Protein AF-A0A7R9EL85-F1 (afdb_monomer)

Structure (mmCIF, N/CA/C/O backbone):
data_AF-A0A7R9EL85-F1
#
_entry.id   AF-A0A7R9EL85-F1
#
loop_
_atom_site.group_PDB
_atom_site.id
_atom_site.type_symbol
_atom_site.label_atom_id
_atom_site.label_alt_id
_atom_site.label_comp_id
_atom_site.label_asym_id
_atom_site.label_entity_id
_atom_site.label_seq_id
_atom_site.pdbx_PDB_ins_code
_atom_site.Cartn_x
_atom_site.Cartn_y
_atom_site.Cartn_z
_atom_site.occupancy
_atom_site.B_iso_or_equiv
_atom_site.auth_seq_id
_atom_site.auth_comp_id
_atom_site.auth_asym_id
_atom_site.auth_atom_id
_atom_site.pdbx_PDB_model_num
ATOM 1 N N . MET A 1 1 ? -5.866 -46.716 24.730 1.00 28.81 1 MET A N 1
ATOM 2 C CA . MET A 1 1 ? -4.725 -46.965 23.823 1.00 28.81 1 MET A CA 1
ATOM 3 C C . MET A 1 1 ? -5.209 -46.704 22.403 1.00 28.81 1 MET A C 1
ATOM 5 O O . MET A 1 1 ? -5.754 -47.612 21.792 1.00 28.81 1 MET A O 1
ATOM 9 N N . SER A 1 2 ? -5.095 -45.459 21.926 1.00 23.30 2 SER A N 1
ATOM 10 C CA . SER A 1 2 ? -5.127 -45.161 20.483 1.00 23.30 2 SER A CA 1
ATOM 11 C C . SER A 1 2 ? -3.714 -45.385 19.926 1.00 23.30 2 SER A C 1
ATOM 13 O O . SER A 1 2 ? -2.782 -45.475 20.722 1.00 23.30 2 SER A O 1
ATOM 15 N N . ILE A 1 3 ? -3.563 -45.532 18.611 1.00 26.36 3 ILE A N 1
ATOM 16 C CA . ILE A 1 3 ? -2.379 -46.045 17.893 1.00 26.36 3 ILE A CA 1
ATOM 17 C C . ILE A 1 3 ? -1.195 -45.049 17.918 1.00 26.36 3 ILE A C 1
ATOM 19 O O . ILE A 1 3 ? -0.660 -44.651 16.893 1.00 26.36 3 ILE A O 1
ATOM 23 N N . SER A 1 4 ? -0.746 -44.666 19.108 1.00 27.30 4 SER A N 1
ATOM 24 C CA . SER A 1 4 ? 0.657 -44.399 19.382 1.00 27.30 4 SER A CA 1
ATOM 25 C C . SER A 1 4 ? 1.132 -45.521 20.302 1.00 27.30 4 SER A C 1
ATOM 27 O O . SER A 1 4 ? 0.435 -45.936 21.232 1.00 27.30 4 SER A O 1
ATOM 29 N N . LEU A 1 5 ? 2.291 -46.097 19.996 1.00 25.80 5 LEU A N 1
ATOM 30 C CA . LEU A 1 5 ? 2.971 -47.050 20.866 1.00 25.80 5 LEU A CA 1
ATOM 31 C C . LEU A 1 5 ? 3.282 -46.339 22.189 1.00 25.80 5 LEU A C 1
ATOM 33 O O . LEU A 1 5 ? 4.313 -45.692 22.337 1.00 25.80 5 LEU A O 1
ATOM 37 N N . GLY A 1 6 ? 2.348 -46.426 23.133 1.00 26.11 6 GLY A N 1
ATOM 38 C CA . GLY A 1 6 ? 2.464 -45.825 24.447 1.00 26.11 6 GLY A CA 1
ATOM 39 C C . GLY A 1 6 ? 3.583 -46.491 25.234 1.00 26.11 6 GLY A C 1
ATOM 40 O O . GLY A 1 6 ? 3.366 -47.500 25.904 1.00 26.11 6 GLY A O 1
ATOM 41 N N . SER A 1 7 ? 4.770 -45.887 25.228 1.00 25.80 7 SER A N 1
ATOM 42 C CA . SER A 1 7 ? 5.573 -45.891 26.441 1.00 25.80 7 SER A CA 1
ATOM 43 C C . SER A 1 7 ? 4.796 -45.074 27.465 1.00 25.80 7 SER A C 1
ATOM 45 O O . SER A 1 7 ? 4.614 -43.871 27.285 1.00 25.80 7 SER A O 1
ATOM 47 N N . ALA A 1 8 ? 4.300 -45.729 28.511 1.00 35.06 8 ALA A N 1
ATOM 48 C CA . ALA A 1 8 ? 3.755 -45.058 29.679 1.00 35.06 8 ALA A CA 1
ATOM 49 C C . ALA A 1 8 ? 4.868 -44.215 30.324 1.00 35.06 8 ALA A C 1
ATOM 51 O O . ALA A 1 8 ? 5.602 -44.697 31.186 1.00 35.06 8 ALA A O 1
ATOM 52 N N . SER A 1 9 ? 5.041 -42.972 29.876 1.00 33.84 9 SER A N 1
ATOM 53 C CA . SER A 1 9 ? 5.810 -41.986 30.617 1.00 33.84 9 SER A CA 1
ATOM 54 C C . SER A 1 9 ? 4.881 -41.434 31.691 1.00 33.84 9 SER A C 1
ATOM 56 O O . SER A 1 9 ? 3.897 -40.747 31.427 1.00 33.84 9 SER A O 1
ATOM 58 N N . ALA A 1 10 ? 5.154 -41.799 32.941 1.00 39.03 10 ALA A N 1
ATOM 59 C CA . ALA A 1 10 ? 4.613 -41.063 34.0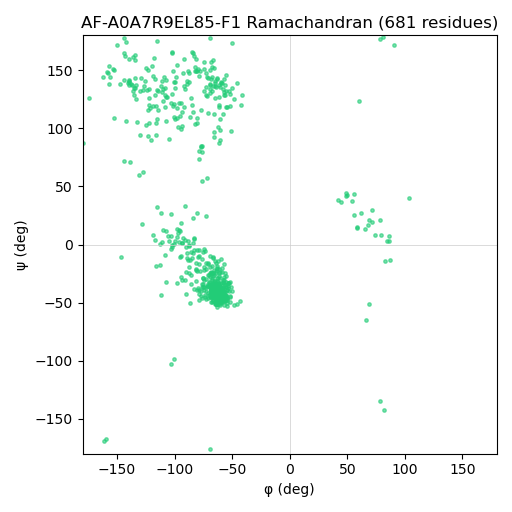67 1.00 39.03 10 ALA A CA 1
ATOM 60 C C . ALA A 1 10 ? 5.097 -39.613 33.915 1.00 39.03 10 ALA A C 1
ATOM 62 O O . ALA A 1 10 ? 6.301 -39.365 33.974 1.00 39.03 10 ALA A O 1
ATOM 63 N N . ALA A 1 11 ? 4.184 -38.679 33.643 1.00 41.84 11 ALA A N 1
ATOM 64 C CA . ALA A 1 11 ? 4.516 -37.268 33.515 1.00 41.84 11 ALA A CA 1
ATOM 65 C C . ALA A 1 11 ? 5.064 -36.764 34.861 1.00 41.84 11 ALA A C 1
ATOM 67 O O . ALA A 1 11 ? 4.319 -36.530 35.808 1.00 41.84 11 ALA A O 1
ATOM 68 N N . THR A 1 12 ? 6.388 -36.650 34.968 1.00 47.94 12 THR A N 1
ATOM 69 C CA . THR A 1 12 ? 7.095 -36.091 36.133 1.00 47.94 12 THR A CA 1
ATOM 70 C C . THR A 1 12 ? 7.164 -34.560 36.102 1.00 47.94 12 THR A C 1
ATOM 72 O O . THR A 1 12 ? 7.815 -33.957 36.951 1.00 47.94 12 THR A O 1
ATOM 75 N N . SER A 1 13 ? 6.518 -33.923 35.125 1.00 57.84 13 SER A N 1
ATOM 76 C CA . SER A 1 13 ? 6.460 -32.473 34.933 1.00 57.84 13 SER A CA 1
ATOM 77 C C . SER A 1 13 ? 5.024 -31.970 35.060 1.00 57.84 13 SER A C 1
ATOM 79 O O . SER A 1 13 ? 4.095 -32.628 34.598 1.00 57.84 13 SER A O 1
ATOM 81 N N . ASP A 1 14 ? 4.859 -30.795 35.668 1.00 76.75 14 ASP A N 1
ATOM 82 C CA . ASP A 1 14 ? 3.580 -30.091 35.785 1.00 76.75 14 ASP A CA 1
ATOM 83 C C . ASP A 1 14 ? 2.893 -29.954 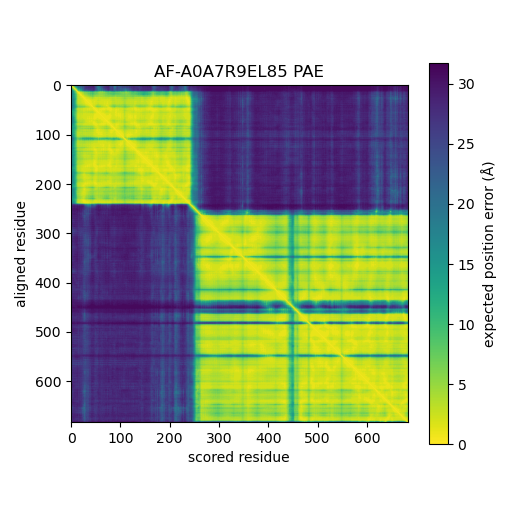34.405 1.00 76.75 14 ASP A C 1
ATOM 85 O O . ASP A 1 14 ? 3.475 -29.330 33.509 1.00 76.75 14 ASP A O 1
ATOM 89 N N . PRO A 1 15 ? 1.679 -30.514 34.210 1.00 75.44 15 PRO A N 1
ATOM 90 C CA . PRO A 1 15 ? 0.945 -30.427 32.949 1.00 75.44 15 PRO A CA 1
ATOM 91 C C . PRO A 1 15 ? 0.759 -28.998 32.432 1.00 75.44 15 PRO A C 1
ATOM 93 O O . PRO A 1 15 ? 0.812 -28.791 31.224 1.00 75.44 15 PRO A O 1
ATOM 96 N N . LEU A 1 16 ? 0.617 -27.997 33.309 1.00 73.62 16 LEU A N 1
ATOM 97 C CA . LEU A 1 16 ? 0.482 -26.597 32.885 1.00 73.62 16 LEU A CA 1
ATOM 98 C C . LEU A 1 16 ? 1.788 -26.035 32.310 1.00 73.62 16 LEU A C 1
ATOM 100 O O . LEU A 1 16 ? 1.768 -25.232 31.382 1.00 73.62 16 LEU A O 1
ATOM 104 N N . THR A 1 17 ? 2.931 -26.499 32.815 1.00 71.12 17 THR A N 1
ATOM 105 C CA . THR A 1 17 ? 4.245 -26.142 32.267 1.00 71.12 17 THR A CA 1
ATOM 106 C C . THR A 1 17 ? 4.481 -26.806 30.904 1.00 71.12 17 THR A C 1
ATOM 108 O O . THR A 1 17 ? 5.098 -26.201 30.028 1.00 71.12 17 THR A O 1
ATOM 111 N N . LEU A 1 18 ? 3.962 -28.024 30.699 1.00 76.12 18 LEU A N 1
ATOM 112 C CA . LEU A 1 18 ? 4.020 -28.719 29.407 1.00 76.12 18 LEU A CA 1
ATOM 113 C C . LEU A 1 18 ? 3.187 -28.012 28.329 1.00 76.12 18 LEU A C 1
ATOM 115 O O . LEU A 1 18 ? 3.636 -27.935 27.191 1.00 76.12 18 LEU A O 1
ATOM 119 N N . VAL A 1 19 ? 2.023 -27.446 28.671 1.00 76.56 19 VAL A N 1
ATOM 120 C CA . VAL A 1 19 ? 1.164 -26.732 27.703 1.00 76.56 19 VAL A CA 1
ATOM 121 C C . VAL A 1 19 ? 1.915 -25.589 27.011 1.00 76.56 19 VAL A C 1
ATOM 123 O O . VAL A 1 19 ? 1.862 -25.490 25.789 1.00 76.56 19 VAL A O 1
ATOM 126 N N . ASN A 1 20 ? 2.702 -24.801 27.751 1.00 71.69 20 ASN A N 1
ATOM 127 C CA . ASN A 1 20 ? 3.506 -23.716 27.168 1.00 71.69 20 ASN A CA 1
ATOM 128 C C . ASN A 1 20 ? 4.573 -24.224 26.180 1.00 71.69 20 ASN A C 1
ATOM 130 O O . ASN A 1 20 ? 4.956 -23.519 25.255 1.00 71.69 20 ASN A O 1
ATOM 134 N N . GLN A 1 21 ? 5.075 -25.448 26.367 1.00 75.25 21 GLN A N 1
ATOM 135 C CA . GLN A 1 21 ? 6.037 -26.057 25.440 1.00 75.25 21 GLN A CA 1
ATOM 136 C C . GLN A 1 21 ? 5.355 -26.596 24.176 1.00 75.25 21 GLN A C 1
ATOM 138 O O . GLN A 1 21 ? 6.006 -26.734 23.141 1.00 75.25 21 GLN A O 1
ATOM 143 N N . LEU A 1 22 ? 4.055 -26.891 24.257 1.00 82.25 22 LEU A N 1
ATOM 144 C CA . LEU A 1 22 ? 3.255 -27.427 23.158 1.00 82.25 22 LEU A CA 1
ATOM 145 C C . LEU A 1 22 ? 2.639 -26.340 22.267 1.00 82.25 22 LEU A C 1
ATOM 147 O O . LEU A 1 22 ? 2.210 -26.655 21.162 1.00 82.25 22 LEU A O 1
ATOM 151 N N . GLU A 1 23 ? 2.647 -25.073 22.694 1.00 81.88 23 GLU A N 1
ATOM 152 C CA . GLU A 1 23 ? 2.139 -23.931 21.915 1.00 81.88 23 GLU A CA 1
ATOM 153 C C . GLU A 1 23 ? 2.779 -23.854 20.518 1.00 81.88 23 GLU A C 1
ATOM 155 O O . GLU A 1 23 ? 2.106 -23.595 19.524 1.00 81.88 23 GLU A O 1
ATOM 160 N N . TYR A 1 24 ? 4.064 -24.209 20.416 1.00 82.25 24 TYR A N 1
ATOM 161 C CA . TYR A 1 24 ? 4.802 -24.267 19.152 1.00 82.25 24 TYR A CA 1
ATOM 162 C C . TYR A 1 24 ? 4.228 -25.256 18.117 1.00 82.25 24 TYR A C 1
ATOM 164 O O . TYR A 1 24 ? 4.479 -25.113 16.919 1.00 82.25 24 TYR A O 1
ATOM 172 N N . PHE A 1 25 ? 3.479 -26.267 18.562 1.00 89.62 25 PHE A N 1
ATOM 173 C CA . PHE A 1 25 ? 2.880 -27.285 17.697 1.00 89.62 25 PHE A CA 1
ATOM 174 C C . PHE A 1 25 ? 1.442 -26.949 17.277 1.00 89.62 25 PHE A C 1
ATOM 176 O O . PHE A 1 25 ? 0.821 -27.721 16.543 1.00 89.62 25 PHE A O 1
ATOM 183 N N . ILE A 1 26 ? 0.900 -25.802 17.695 1.00 93.69 26 ILE A N 1
ATOM 184 C CA . ILE A 1 26 ? -0.422 -25.339 17.268 1.00 93.69 26 ILE A CA 1
ATOM 185 C C . ILE A 1 26 ? -0.290 -24.609 15.923 1.00 93.69 26 ILE A C 1
ATOM 187 O O . ILE A 1 26 ? 0.331 -23.553 15.830 1.00 93.69 26 ILE A O 1
ATOM 191 N N . LEU A 1 27 ? -0.878 -25.171 14.862 1.00 93.44 27 LEU A N 1
ATOM 192 C CA . LEU A 1 27 ? -0.811 -24.607 13.506 1.00 93.44 27 LEU A CA 1
ATOM 193 C C . LEU A 1 27 ? -1.904 -23.556 13.243 1.00 93.44 27 LEU A C 1
ATOM 195 O O . LEU A 1 27 ? -1.729 -22.646 12.439 1.00 93.44 27 LEU A O 1
ATOM 199 N N . ALA A 1 28 ? -3.036 -23.630 13.931 1.00 93.44 28 ALA A N 1
ATOM 200 C CA . ALA A 1 28 ? -4.054 -22.584 13.898 1.00 93.44 28 ALA A CA 1
ATOM 201 C C . ALA A 1 28 ? -4.528 -22.329 15.321 1.00 93.44 28 ALA A C 1
ATOM 203 O O . ALA A 1 28 ? -4.870 -23.288 16.009 1.00 93.44 28 ALA A O 1
ATOM 204 N N . ASP A 1 29 ? -4.526 -21.066 15.748 1.00 94.81 29 ASP A N 1
ATOM 205 C CA . ASP A 1 29 ? -4.957 -20.677 17.088 1.00 94.81 29 ASP A CA 1
ATOM 206 C C . ASP A 1 29 ? -5.975 -19.530 17.064 1.00 94.81 29 ASP A C 1
ATOM 208 O O . ASP A 1 29 ? -5.633 -18.347 17.040 1.00 94.81 29 ASP A O 1
ATOM 212 N N . ASP A 1 30 ? -7.252 -19.905 17.090 1.00 94.69 30 ASP A N 1
ATOM 213 C CA . ASP A 1 30 ? -8.392 -19.002 17.215 1.00 94.69 30 ASP A CA 1
ATOM 214 C C . ASP A 1 30 ? -8.878 -18.835 18.671 1.00 94.69 30 ASP A C 1
ATOM 216 O O . ASP A 1 30 ? -9.994 -18.355 18.904 1.00 94.69 30 ASP A O 1
ATOM 220 N N . SER A 1 31 ? -8.060 -19.175 19.679 1.00 91.19 31 SER A N 1
ATOM 221 C CA . SER A 1 31 ? -8.436 -19.083 21.102 1.00 91.19 31 SER A CA 1
ATOM 222 C C . SER A 1 31 ? -8.950 -17.700 21.509 1.00 91.19 31 SER A C 1
ATOM 224 O O . SER A 1 31 ? -9.863 -17.595 22.328 1.00 91.19 31 SER A O 1
ATOM 226 N N . LEU A 1 32 ? -8.432 -16.621 20.910 1.00 89.19 32 LEU A N 1
ATOM 227 C CA . LEU A 1 32 ? -8.914 -15.258 21.172 1.00 89.19 32 LEU A CA 1
ATOM 228 C C . LEU A 1 32 ? -10.329 -15.003 20.633 1.00 89.19 32 LEU A C 1
ATOM 230 O O . LEU A 1 32 ? -11.096 -14.276 21.267 1.00 89.19 32 LEU A O 1
ATOM 234 N N . LYS A 1 33 ? -10.707 -15.611 19.500 1.00 90.38 33 LYS A N 1
ATOM 235 C CA . LYS A 1 33 ? -12.072 -15.510 18.955 1.00 90.38 33 LYS A CA 1
ATOM 236 C C . LYS A 1 33 ? -13.057 -16.266 19.844 1.00 90.38 33 LYS A C 1
ATOM 238 O O . LYS A 1 33 ? -14.108 -15.728 20.192 1.00 90.38 33 LYS A O 1
ATOM 243 N N . ILE A 1 34 ? -12.661 -17.461 20.293 1.00 95.00 34 ILE A N 1
ATOM 244 C CA . ILE A 1 34 ? -13.405 -18.252 21.284 1.00 95.00 34 ILE A CA 1
ATOM 245 C C . ILE A 1 34 ? -13.583 -17.433 22.568 1.00 95.00 34 ILE A C 1
ATOM 247 O O . ILE A 1 34 ? -14.698 -17.289 23.064 1.00 95.00 34 ILE A O 1
ATOM 251 N N . TRP A 1 35 ? -12.507 -16.832 23.080 1.00 93.38 35 TRP A N 1
ATOM 252 C CA . TRP A 1 35 ? -12.553 -15.994 24.277 1.00 93.38 35 TRP A CA 1
ATOM 253 C C . TRP A 1 35 ? -13.478 -14.784 24.120 1.00 93.38 35 TRP A C 1
ATOM 255 O O . TRP A 1 35 ? -14.292 -14.523 25.005 1.00 93.38 35 TRP A O 1
ATOM 265 N N . SER A 1 36 ? -13.408 -14.076 22.988 1.00 87.56 36 SER A N 1
ATOM 266 C CA . SER A 1 36 ? -14.317 -12.965 22.685 1.00 87.56 36 SER A CA 1
ATOM 267 C C . SER A 1 36 ? -15.774 -13.419 22.743 1.00 87.56 36 SER A C 1
ATOM 269 O O . SER A 1 36 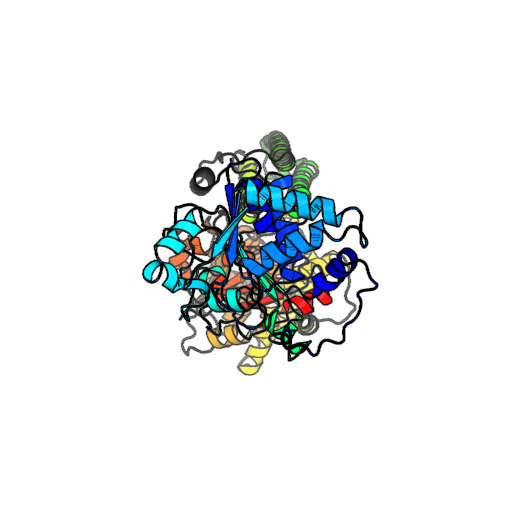? -16.593 -12.791 23.413 1.00 87.56 36 SER A O 1
ATOM 271 N N . LYS A 1 37 ? -16.089 -14.566 22.129 1.00 92.56 37 LYS A N 1
ATOM 272 C CA . LYS A 1 37 ? -17.442 -15.122 22.166 1.00 92.56 37 LYS A CA 1
ATOM 273 C C . LYS A 1 37 ? -17.882 -15.495 23.581 1.00 92.56 37 LYS A C 1
ATOM 275 O O . LYS A 1 37 ? -19.034 -15.258 23.946 1.00 92.56 37 LYS A O 1
ATOM 280 N N . LEU A 1 38 ? -16.983 -16.064 24.385 1.00 93.88 38 LEU A N 1
ATOM 281 C CA . LEU A 1 38 ? -17.250 -16.386 25.787 1.00 93.88 38 LEU A CA 1
ATOM 282 C C . LEU A 1 38 ? -17.549 -15.120 26.603 1.00 93.88 38 LEU A C 1
ATOM 284 O O . LEU A 1 38 ? -18.503 -15.108 27.381 1.00 93.88 38 LEU A O 1
ATOM 288 N N . LEU A 1 39 ? -16.795 -14.034 26.398 1.00 91.25 39 LEU A N 1
ATOM 289 C CA . LEU A 1 39 ? -17.071 -12.743 27.034 1.00 91.25 39 LEU A CA 1
ATOM 290 C C . LEU A 1 39 ? -18.463 -12.214 26.673 1.00 91.25 39 LEU A C 1
ATOM 292 O O . LEU A 1 39 ? -19.181 -11.758 27.566 1.00 91.25 39 LEU A O 1
ATOM 296 N N . ASP A 1 40 ? -18.875 -12.347 25.411 1.00 89.38 40 ASP A N 1
ATOM 297 C CA . ASP A 1 40 ? -20.194 -11.904 24.951 1.00 89.38 40 ASP A CA 1
ATOM 298 C C . ASP A 1 40 ? -21.346 -12.645 25.632 1.00 89.38 40 ASP A C 1
ATOM 300 O O . ASP A 1 40 ? -22.439 -12.091 25.769 1.00 89.38 40 ASP A O 1
ATOM 304 N N . ILE A 1 41 ? -21.139 -13.895 26.048 1.00 92.19 41 ILE A N 1
ATOM 305 C CA . ILE A 1 41 ? -22.175 -14.725 26.680 1.00 92.19 41 ILE A CA 1
ATOM 306 C C . ILE A 1 41 ? -22.035 -14.824 28.198 1.00 92.19 41 ILE A C 1
ATOM 308 O O . ILE A 1 41 ? -22.876 -15.438 28.854 1.00 92.19 41 ILE A O 1
ATOM 312 N N . ARG A 1 42 ? -21.016 -14.187 28.778 1.00 93.81 42 ARG A N 1
ATOM 313 C CA . ARG A 1 42 ? -20.770 -14.233 30.216 1.00 93.81 42 ARG A CA 1
ATOM 314 C C . ARG A 1 42 ? -21.947 -13.652 31.003 1.00 93.81 42 ARG A C 1
ATOM 316 O O . ARG A 1 42 ? -22.467 -12.583 30.693 1.00 93.81 42 ARG A O 1
ATOM 323 N N . ASN A 1 43 ? -22.335 -14.354 32.062 1.00 88.94 43 ASN A N 1
ATOM 324 C CA . ASN A 1 43 ? -23.481 -14.094 32.931 1.00 88.94 43 ASN A CA 1
ATOM 325 C C . ASN A 1 43 ? -24.837 -14.077 32.203 1.00 88.94 43 ASN A C 1
ATOM 327 O O . ASN A 1 43 ? -25.830 -13.620 32.771 1.00 88.94 43 ASN A O 1
ATOM 331 N N . LYS A 1 44 ? -24.900 -14.567 30.958 1.00 91.00 44 LYS A N 1
ATOM 332 C CA . LYS A 1 44 ? -26.158 -14.805 30.247 1.00 91.00 44 LYS A CA 1
ATOM 333 C C . LYS A 1 44 ? -26.611 -16.243 30.491 1.00 91.00 44 LYS A C 1
ATOM 335 O O . LYS A 1 44 ? -25.823 -17.111 30.852 1.00 91.00 44 LYS A O 1
ATOM 340 N N . ASN A 1 45 ? -27.901 -16.500 30.287 1.00 92.81 45 ASN A N 1
ATOM 341 C CA . ASN A 1 45 ? -28.427 -17.861 30.301 1.00 92.81 45 ASN A CA 1
ATOM 342 C C . ASN A 1 45 ? -28.045 -18.567 28.987 1.00 92.81 45 ASN A C 1
ATOM 344 O O . ASN A 1 45 ? -28.840 -18.601 28.049 1.00 92.81 45 ASN A O 1
ATOM 348 N N . SER A 1 46 ? -26.802 -19.039 28.898 1.00 94.94 46 SER A N 1
ATOM 349 C CA . SER A 1 46 ? -26.206 -19.657 27.712 1.00 94.94 46 SER A CA 1
ATOM 350 C C . SER A 1 46 ? -25.958 -21.152 27.916 1.00 94.94 46 SER A C 1
ATOM 352 O O . SER A 1 46 ? -25.520 -21.598 28.977 1.00 94.94 46 SER A O 1
ATOM 354 N N . THR A 1 47 ? -26.209 -21.930 26.862 1.00 98.06 47 THR A N 1
ATOM 355 C CA . THR A 1 47 ? -25.799 -23.337 26.792 1.00 98.06 47 THR A CA 1
ATOM 356 C C . THR A 1 47 ? -24.515 -23.457 25.967 1.00 98.06 47 THR A C 1
ATOM 358 O O . THR A 1 47 ? -24.437 -22.851 24.899 1.00 98.06 47 THR A O 1
ATOM 361 N N . ILE A 1 48 ? -23.526 -24.219 26.437 1.00 98.50 48 ILE A N 1
ATOM 362 C CA . ILE A 1 48 ? -22.341 -24.601 25.651 1.00 98.50 48 ILE A CA 1
ATOM 363 C C . ILE A 1 48 ? -22.358 -26.112 25.435 1.00 98.50 48 ILE A C 1
ATOM 365 O O . ILE A 1 48 ? -22.534 -26.881 26.382 1.00 98.50 48 ILE A O 1
ATOM 369 N N . ASP A 1 49 ? -22.149 -26.529 24.194 1.00 98.75 49 ASP A N 1
ATOM 370 C CA . ASP A 1 49 ? -22.137 -27.939 23.821 1.00 98.75 49 ASP A CA 1
ATOM 371 C C . ASP A 1 49 ? -20.704 -28.446 23.683 1.00 98.75 49 ASP A C 1
ATOM 373 O O . ASP A 1 49 ? -19.849 -27.760 23.132 1.00 98.75 49 ASP A O 1
ATOM 377 N N . PHE A 1 50 ? -20.455 -29.665 24.145 1.00 98.75 50 PHE A N 1
ATOM 378 C CA . PHE A 1 50 ? -19.224 -30.414 23.922 1.00 98.75 50 PHE A CA 1
ATOM 379 C C . PHE A 1 50 ? -19.565 -31.652 23.105 1.00 98.75 50 PHE A C 1
ATOM 381 O O . PHE A 1 50 ? -20.331 -32.493 23.564 1.00 98.75 50 PHE A O 1
ATOM 388 N N . VAL A 1 51 ? -18.994 -31.790 21.914 1.00 98.62 51 VAL A N 1
ATOM 389 C CA . VAL A 1 51 ? -19.033 -33.034 21.143 1.00 98.62 51 VAL A CA 1
ATOM 390 C C . VAL A 1 51 ? -17.763 -33.808 21.457 1.00 98.62 51 VAL A C 1
ATOM 392 O O . VAL A 1 51 ? -16.682 -33.484 20.961 1.00 98.62 51 VAL A O 1
ATOM 395 N N . CYS A 1 52 ? -17.898 -34.790 22.349 1.00 97.88 52 CYS A N 1
ATOM 396 C CA . CYS A 1 52 ? -16.777 -35.496 22.958 1.00 97.88 52 CYS A CA 1
ATOM 397 C C . CYS A 1 52 ? -16.084 -36.452 21.973 1.00 97.88 52 CYS A C 1
ATOM 399 O O . CYS A 1 52 ? -16.734 -37.058 21.110 1.00 97.88 52 CYS A O 1
ATOM 401 N N . ASP A 1 53 ? -14.768 -36.602 22.154 1.00 96.69 53 ASP A N 1
ATOM 402 C CA . ASP A 1 53 ? -13.938 -37.621 21.501 1.00 96.69 53 ASP A CA 1
ATOM 403 C C . ASP A 1 53 ? -13.689 -38.763 22.488 1.00 96.69 53 ASP A C 1
ATOM 405 O O . ASP A 1 53 ? -14.593 -39.566 22.693 1.00 96.69 53 ASP A O 1
ATOM 409 N N . ASN A 1 54 ? -12.540 -38.801 23.174 1.00 96.88 54 ASN A N 1
ATOM 410 C CA . ASN A 1 54 ? -12.122 -39.943 23.989 1.00 96.88 54 ASN A CA 1
ATOM 411 C C . ASN A 1 54 ? -12.520 -39.862 25.473 1.00 96.88 54 ASN A C 1
ATOM 413 O O . ASN A 1 54 ? -12.494 -38.802 26.095 1.00 96.88 54 ASN A O 1
ATOM 417 N N . ALA A 1 55 ? -12.778 -41.024 26.075 1.00 94.50 55 ALA A N 1
ATOM 418 C CA . ALA A 1 55 ? -12.850 -41.246 27.515 1.00 94.50 55 ALA A CA 1
ATOM 419 C C . ALA A 1 55 ? -11.468 -41.120 28.204 1.00 94.50 55 ALA A C 1
ATOM 421 O O . ALA A 1 55 ? -10.424 -40.936 27.572 1.00 94.50 55 ALA A O 1
ATOM 422 N N . GLY A 1 56 ? -11.435 -41.260 29.532 1.00 94.75 56 GLY A N 1
ATOM 423 C CA . GLY A 1 56 ? -10.194 -41.222 30.313 1.00 94.75 56 GLY A CA 1
ATOM 424 C C . GLY A 1 56 ? -9.680 -39.799 30.548 1.00 94.75 56 GLY A C 1
ATOM 425 O O . GLY A 1 56 ? -10.447 -38.925 30.943 1.00 94.75 56 GLY A O 1
ATOM 426 N N . TYR A 1 57 ? -8.375 -39.565 30.361 1.00 92.69 57 TYR A N 1
ATOM 427 C CA . TYR A 1 57 ? -7.759 -38.273 30.701 1.00 92.69 57 TYR A CA 1
ATOM 428 C C . TYR A 1 57 ? -8.252 -37.121 29.813 1.00 92.69 57 TYR A C 1
ATOM 430 O O . TYR A 1 57 ? -8.409 -36.008 30.304 1.00 92.69 57 TYR A O 1
ATOM 438 N N . GLU A 1 58 ? -8.556 -37.382 28.538 1.00 93.94 58 GLU A N 1
ATOM 439 C CA . GLU A 1 58 ? -9.124 -36.361 27.651 1.00 93.94 58 GLU A CA 1
ATOM 440 C C . GLU A 1 58 ? -10.507 -35.916 28.144 1.00 93.94 58 GLU A C 1
ATOM 442 O O . GLU A 1 58 ? -10.715 -34.728 28.398 1.00 93.94 58 GLU A O 1
ATOM 447 N N . LEU A 1 59 ? -11.404 -36.872 28.409 1.00 96.69 59 LEU A N 1
ATOM 448 C CA . LEU A 1 59 ? -12.695 -36.583 29.027 1.00 96.69 59 LEU A CA 1
ATOM 449 C C . LEU A 1 59 ? -12.533 -35.833 30.353 1.00 96.69 59 LEU A C 1
ATOM 451 O O . LEU A 1 59 ? -13.227 -34.850 30.582 1.00 96.69 59 LEU A O 1
ATOM 455 N N . PHE A 1 60 ? -11.592 -36.236 31.211 1.00 96.31 60 PHE A N 1
ATOM 456 C CA . PHE A 1 60 ? -11.306 -35.510 32.450 1.00 96.31 60 PHE A CA 1
ATOM 457 C C . PHE A 1 60 ? -10.965 -34.030 32.194 1.00 96.31 60 PHE A C 1
ATOM 459 O O . PHE A 1 60 ? -11.502 -33.159 32.882 1.00 96.31 60 PHE A O 1
ATOM 466 N N . THR A 1 61 ? -10.126 -33.726 31.197 1.00 95.44 61 THR A N 1
ATOM 467 C CA . THR A 1 61 ? -9.802 -32.333 30.836 1.00 95.44 61 THR A CA 1
ATOM 468 C C . THR A 1 61 ? -11.001 -31.566 30.275 1.00 95.44 61 THR A C 1
ATOM 470 O O . THR A 1 61 ? -11.159 -30.386 30.590 1.00 95.44 61 THR A O 1
ATOM 473 N N . ASP A 1 62 ? -11.895 -32.233 29.540 1.00 97.56 62 ASP A N 1
ATOM 474 C CA . ASP A 1 62 ? -13.142 -31.633 29.050 1.00 97.56 62 ASP A CA 1
ATOM 475 C C . ASP A 1 62 ? -14.098 -31.291 30.194 1.00 97.56 62 ASP A C 1
ATOM 477 O O . ASP A 1 62 ? -14.669 -30.199 30.219 1.00 97.56 62 ASP A O 1
ATOM 481 N N . LEU A 1 63 ? -14.212 -32.173 31.192 1.00 97.94 63 LEU A N 1
ATOM 482 C CA . LEU A 1 63 ? -14.985 -31.905 32.406 1.00 97.94 63 LEU A CA 1
ATOM 483 C C . LEU A 1 63 ? -14.383 -30.738 33.206 1.00 97.94 63 LEU A C 1
ATOM 485 O O . LEU A 1 63 ? -15.127 -29.886 33.685 1.00 97.94 63 LEU A O 1
ATOM 489 N N . CYS A 1 64 ? -13.052 -30.629 33.292 1.00 97.19 64 CYS A N 1
ATOM 490 C CA . CYS A 1 64 ? -12.395 -29.477 33.926 1.00 97.19 64 CYS A CA 1
ATOM 491 C C . CYS A 1 64 ? -12.723 -28.160 33.210 1.00 97.19 64 CYS A C 1
ATOM 493 O O . CYS A 1 64 ? -13.008 -27.154 33.863 1.00 97.19 64 CYS A O 1
ATOM 495 N N . LEU A 1 65 ? -12.702 -28.157 31.872 1.00 97.38 65 LEU A N 1
ATOM 496 C CA . LEU A 1 65 ? -13.035 -26.972 31.084 1.00 97.38 65 LEU A CA 1
ATOM 497 C C . LEU A 1 65 ? -14.514 -26.597 31.234 1.00 97.38 65 LEU A C 1
ATOM 499 O O . LEU A 1 65 ? -14.829 -25.431 31.465 1.00 97.38 65 LEU A O 1
ATOM 503 N N . ALA A 1 66 ? -15.422 -27.568 31.160 1.00 98.12 66 ALA A N 1
ATOM 504 C CA . ALA A 1 66 ? -16.849 -27.351 31.386 1.00 98.12 66 ALA A CA 1
ATOM 505 C C . ALA A 1 66 ? -17.129 -26.755 32.777 1.00 98.12 66 ALA A C 1
ATOM 507 O O . ALA A 1 66 ? -17.927 -25.828 32.927 1.00 98.12 66 ALA A O 1
ATOM 508 N N . ASP A 1 67 ? -16.428 -27.252 33.790 1.00 97.88 67 ASP A N 1
ATOM 509 C CA . ASP A 1 67 ? -16.558 -26.815 35.173 1.00 97.88 67 ASP A CA 1
ATOM 510 C C . ASP A 1 67 ? -16.039 -25.388 35.374 1.00 97.88 67 ASP A C 1
ATOM 512 O O . ASP A 1 67 ? -16.671 -24.572 36.050 1.00 97.88 67 ASP A O 1
ATOM 516 N N . PHE A 1 68 ? -14.933 -25.038 34.711 1.00 97.31 68 PHE A N 1
ATOM 517 C CA . PHE A 1 68 ? -14.448 -23.662 34.619 1.00 97.31 68 PHE A CA 1
ATOM 518 C C . PHE A 1 68 ? -15.487 -22.742 33.956 1.00 97.31 68 PHE A C 1
ATOM 520 O O . PHE A 1 68 ? -15.809 -21.683 34.500 1.00 97.31 68 PHE A O 1
ATOM 527 N N . LEU A 1 69 ? -16.056 -23.152 32.818 1.00 97.75 69 LEU A N 1
ATOM 528 C CA . LEU A 1 69 ? -17.040 -22.352 32.083 1.00 97.75 69 LEU A CA 1
ATOM 529 C C . LEU A 1 69 ? -18.291 -22.065 32.923 1.00 97.75 69 LEU A C 1
ATOM 531 O O . LEU A 1 69 ? -18.763 -20.928 32.938 1.00 97.75 69 LEU A O 1
ATOM 535 N N . VAL A 1 70 ? -18.786 -23.049 33.677 1.00 96.12 70 VAL A N 1
ATOM 536 C CA . VAL A 1 70 ? -19.907 -22.849 34.609 1.00 96.12 70 VAL A CA 1
ATOM 537 C C . VAL A 1 70 ? -19.495 -21.967 35.789 1.00 96.12 70 VAL A C 1
ATOM 539 O O . VAL A 1 70 ? -20.163 -20.977 36.086 1.00 96.12 70 VAL A O 1
ATOM 542 N N . THR A 1 71 ? -18.366 -22.272 36.436 1.00 94.88 71 THR A N 1
ATOM 543 C CA . THR A 1 71 ? -17.901 -21.563 37.644 1.00 94.88 71 THR A CA 1
ATOM 544 C C . THR A 1 71 ? -17.705 -20.064 37.405 1.00 94.88 71 THR A C 1
ATOM 546 O O . THR A 1 71 ? -18.034 -19.253 38.271 1.00 94.88 71 THR A O 1
ATOM 549 N N . TYR A 1 72 ? -17.192 -19.675 36.234 1.00 94.81 72 TYR A N 1
ATOM 550 C CA . TYR A 1 72 ? -16.929 -18.272 35.893 1.00 94.81 72 TYR A CA 1
ATOM 551 C C . TYR A 1 72 ? -18.082 -17.571 35.153 1.00 94.81 72 TYR A C 1
ATOM 553 O O . TYR A 1 72 ? -17.945 -16.401 34.764 1.00 94.81 72 TYR A O 1
ATOM 561 N N . GLY A 1 73 ? -19.223 -18.255 35.012 1.00 94.25 73 GLY A N 1
ATOM 562 C CA . GLY A 1 73 ? -20.458 -17.708 34.454 1.00 94.25 73 GLY A CA 1
ATOM 563 C C . GLY A 1 73 ? -20.475 -17.621 32.929 1.00 94.25 73 GLY A C 1
ATOM 564 O O . GLY A 1 73 ? -21.231 -16.829 32.384 1.00 94.25 73 GLY A O 1
ATOM 565 N N . PHE A 1 74 ? -19.642 -18.378 32.221 1.00 95.88 74 PHE A N 1
ATOM 566 C CA . PHE A 1 74 ? -19.642 -18.418 30.754 1.00 95.88 74 PHE A CA 1
ATOM 567 C C . PHE A 1 74 ? -20.731 -19.332 30.175 1.00 95.88 74 PHE A C 1
ATOM 569 O O . PHE A 1 74 ? -21.144 -19.153 29.028 1.00 95.88 74 PHE A O 1
ATOM 576 N N . ALA A 1 75 ? -21.226 -20.274 30.978 1.00 96.69 75 ALA A N 1
ATOM 577 C CA . ALA A 1 75 ? -22.377 -21.107 30.664 1.00 96.69 75 ALA A CA 1
ATOM 578 C C . ALA A 1 75 ? -23.256 -21.293 31.902 1.00 96.69 75 ALA A C 1
ATOM 580 O O . ALA A 1 75 ? -22.747 -21.499 33.003 1.00 96.69 75 ALA A O 1
ATOM 581 N N . SER A 1 76 ? -24.574 -21.268 31.715 1.00 95.81 76 SER A N 1
ATOM 582 C CA . SER A 1 76 ? -25.526 -21.740 32.726 1.00 95.81 76 SER A CA 1
ATOM 583 C C . SER A 1 76 ? -25.793 -23.240 32.597 1.00 95.81 76 SER A C 1
ATOM 585 O O . SER A 1 76 ? -26.152 -23.879 33.584 1.00 95.81 76 SER A O 1
ATOM 587 N N . ARG A 1 77 ? -25.601 -23.798 31.394 1.00 97.81 77 ARG A N 1
ATOM 588 C CA . ARG A 1 77 ? -25.759 -25.225 31.102 1.00 97.81 77 ARG A CA 1
ATOM 589 C C . ARG A 1 77 ? -24.670 -25.725 30.154 1.00 97.81 77 ARG A C 1
ATOM 591 O O . ARG A 1 77 ? -24.350 -25.056 29.173 1.00 97.81 77 ARG A O 1
ATOM 598 N N . ILE A 1 78 ? -24.150 -26.919 30.413 1.00 98.62 78 ILE A N 1
ATOM 599 C CA . ILE A 1 78 ? -23.253 -27.656 29.520 1.00 98.62 78 ILE A CA 1
ATOM 600 C C . ILE A 1 78 ? -23.985 -28.890 29.000 1.00 98.62 78 ILE A C 1
ATOM 602 O O . ILE A 1 78 ? -24.641 -29.583 29.776 1.00 98.62 78 ILE A O 1
ATOM 606 N N . ARG A 1 79 ? -23.874 -29.184 27.703 1.00 98.69 79 ARG A N 1
ATOM 607 C CA . ARG A 1 79 ? -24.397 -30.430 27.122 1.00 98.69 79 ARG A CA 1
ATOM 608 C C . ARG A 1 79 ? -23.259 -31.239 26.519 1.00 98.69 79 ARG A C 1
ATOM 610 O O . ARG A 1 79 ? -22.594 -30.770 25.600 1.00 98.69 79 ARG A O 1
ATOM 617 N N . PHE A 1 80 ? -23.047 -32.450 27.015 1.00 98.69 80 PHE A N 1
ATOM 618 C CA . PHE A 1 80 ? -22.051 -33.377 26.489 1.00 98.69 80 PHE A CA 1
ATOM 619 C C . PHE A 1 80 ? -22.712 -34.335 25.504 1.00 98.69 80 PHE A C 1
ATOM 621 O O . PHE A 1 80 ? -23.497 -35.197 25.890 1.00 98.69 80 PHE A O 1
ATOM 628 N N . HIS A 1 81 ? -22.381 -34.188 24.230 1.00 98.44 81 HIS A N 1
ATOM 629 C CA . HIS A 1 81 ? -22.770 -35.086 23.155 1.00 98.44 81 HIS A CA 1
ATOM 630 C C . HIS A 1 81 ? -21.783 -36.249 23.074 1.00 98.44 81 HIS A C 1
ATOM 632 O O . HIS A 1 81 ? -20.584 -36.058 22.862 1.00 98.44 81 HIS A O 1
ATOM 638 N N . ILE A 1 82 ? -22.301 -37.460 23.252 1.00 96.56 82 ILE A N 1
ATOM 639 C CA . ILE A 1 82 ? -21.529 -38.684 23.505 1.00 96.56 82 ILE A CA 1
ATOM 640 C C . ILE A 1 82 ? -22.055 -39.846 22.661 1.00 96.56 82 ILE A C 1
ATOM 642 O O . ILE A 1 82 ? -23.172 -39.810 22.136 1.00 96.56 82 ILE A O 1
ATOM 646 N N . LYS A 1 83 ? -21.236 -40.889 22.503 1.00 96.75 83 LYS A N 1
ATOM 647 C CA . LYS A 1 83 ? -21.564 -42.022 21.632 1.00 96.75 83 LYS A CA 1
ATOM 648 C C . LYS A 1 83 ? -22.546 -42.982 22.315 1.00 96.75 83 LYS A C 1
ATOM 650 O O . LYS A 1 83 ? -22.500 -43.195 23.527 1.00 96.75 83 LYS A O 1
ATOM 655 N N . VAL A 1 84 ? -23.442 -43.571 21.519 1.00 94.81 84 VAL A N 1
ATOM 656 C CA . VAL A 1 84 ? -24.467 -44.536 21.975 1.00 94.81 84 VAL A CA 1
ATOM 657 C C . VAL A 1 84 ? -23.936 -45.962 22.131 1.00 94.81 84 VAL A C 1
ATOM 659 O O . VAL A 1 84 ? -24.517 -46.765 22.858 1.00 94.81 84 VAL A O 1
ATOM 662 N N . LEU A 1 85 ? -22.833 -46.285 21.457 1.00 93.88 85 LEU A N 1
ATOM 663 C CA . LEU A 1 85 ? -22.215 -47.609 21.428 1.00 93.88 85 LEU A CA 1
ATOM 664 C C . LEU A 1 85 ? -20.684 -47.480 21.412 1.00 93.88 85 LEU A C 1
ATOM 666 O O . LEU A 1 85 ? -20.189 -46.400 21.081 1.00 93.88 85 LEU A O 1
ATOM 670 N N . PRO A 1 86 ? -19.933 -48.551 21.744 1.00 94.69 86 PRO A N 1
ATOM 671 C CA . PRO A 1 86 ? -18.475 -48.529 21.684 1.00 94.69 86 PRO A CA 1
ATOM 672 C C . PRO A 1 86 ? -17.989 -48.130 20.290 1.00 94.69 86 PRO A C 1
ATOM 674 O O . PRO A 1 86 ? -18.264 -48.819 19.306 1.00 94.69 86 PRO A O 1
ATOM 677 N N . TRP A 1 87 ? -17.269 -47.015 20.206 1.00 93.69 87 TRP A N 1
ATOM 678 C CA . TRP A 1 87 ? -16.880 -46.392 18.945 1.00 93.69 87 TRP A CA 1
ATOM 679 C C . TRP A 1 87 ? -15.399 -46.019 18.987 1.00 93.69 87 TRP A C 1
ATOM 681 O O . TRP A 1 87 ? -14.902 -45.609 20.030 1.00 93.69 87 TRP A O 1
ATOM 691 N N . PHE A 1 88 ? -14.678 -46.274 17.889 1.00 89.12 88 PHE A N 1
ATOM 692 C CA . PHE A 1 88 ? -13.245 -45.961 17.730 1.00 89.12 88 PHE A CA 1
ATOM 693 C C . PHE A 1 88 ? -12.358 -46.276 18.960 1.00 89.12 88 PHE A C 1
ATOM 695 O O . PHE A 1 88 ? -11.381 -45.594 19.251 1.00 89.12 88 PHE A O 1
ATOM 702 N N . VAL A 1 89 ? -12.649 -47.398 19.635 1.00 93.12 89 VAL A N 1
ATOM 703 C CA . VAL A 1 89 ? -11.960 -47.939 20.826 1.00 93.12 89 VAL A CA 1
ATOM 704 C C . VAL A 1 89 ? -12.138 -47.110 22.098 1.00 93.12 89 VAL A C 1
ATOM 706 O O . VAL A 1 89 ? -12.464 -47.693 23.131 1.00 93.12 89 VAL A O 1
ATOM 709 N N . SER A 1 90 ? -11.884 -45.804 22.054 1.00 92.88 90 SER A N 1
ATOM 710 C CA . SER A 1 90 ? -11.842 -44.944 23.240 1.00 92.88 90 SER A CA 1
ATOM 711 C C . SER A 1 90 ? -12.891 -43.843 23.272 1.00 92.88 90 SER A C 1
ATOM 713 O O . SER A 1 90 ? -12.854 -43.075 24.229 1.00 92.88 90 SER A O 1
ATOM 715 N N . ASP A 1 91 ? -13.812 -43.753 22.309 1.00 94.00 91 ASP A N 1
ATOM 716 C CA . ASP A 1 91 ? -14.800 -42.676 22.319 1.00 94.00 91 ASP A CA 1
ATOM 717 C C . ASP A 1 91 ? -15.696 -42.720 23.564 1.00 94.00 91 ASP A C 1
ATOM 71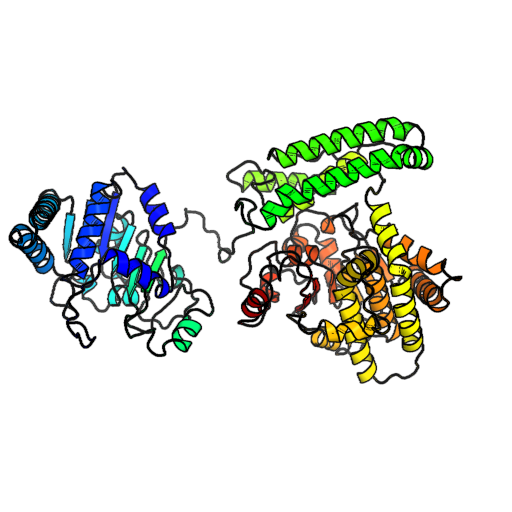9 O O . ASP A 1 91 ? -16.194 -43.776 23.960 1.00 94.00 91 ASP A O 1
ATOM 723 N N . ALA A 1 92 ? -15.944 -41.549 24.150 1.00 96.56 92 ALA A N 1
ATOM 724 C CA . ALA A 1 92 ? -16.709 -41.406 25.377 1.00 96.56 92 ALA A CA 1
ATOM 725 C C . ALA A 1 92 ? -18.198 -41.735 25.185 1.00 96.56 92 ALA A C 1
ATOM 727 O O . ALA A 1 92 ? -18.890 -41.190 24.315 1.00 96.56 92 ALA A O 1
ATOM 728 N N . MET A 1 93 ? -18.704 -42.576 26.081 1.00 97.44 93 MET A N 1
ATOM 729 C CA . MET A 1 93 ? -20.115 -42.898 26.250 1.00 97.44 93 MET A CA 1
ATOM 730 C C . MET A 1 93 ? -20.623 -42.416 27.617 1.00 97.44 93 MET A C 1
ATOM 732 O O . MET A 1 93 ? -19.862 -41.981 28.482 1.00 97.44 93 MET A O 1
ATOM 736 N N . VAL A 1 94 ? -21.935 -42.555 27.853 1.00 96.88 94 VAL A N 1
ATOM 737 C CA . VAL A 1 94 ? -22.582 -42.136 29.118 1.00 96.88 94 VAL A CA 1
ATOM 738 C C . VAL A 1 94 ? -21.887 -42.781 30.317 1.00 96.88 94 VAL A C 1
ATOM 740 O O . VAL A 1 94 ? -21.579 -42.115 31.303 1.00 96.88 94 VAL A O 1
ATOM 743 N N . HIS A 1 95 ? -21.618 -44.085 30.210 1.00 95.94 95 HIS A N 1
ATOM 744 C CA . HIS A 1 95 ? -21.048 -44.861 31.302 1.00 95.94 95 HIS A CA 1
ATOM 745 C C . HIS A 1 95 ? -19.614 -44.427 31.654 1.00 95.94 95 HIS A C 1
ATOM 747 O O . HIS A 1 95 ? -19.253 -44.466 32.829 1.00 95.94 95 HIS A O 1
ATOM 753 N N . ASP A 1 96 ? -18.827 -43.951 30.682 1.00 97.31 96 ASP A N 1
ATOM 754 C CA . ASP A 1 96 ? -17.462 -43.461 30.903 1.00 97.31 96 ASP A CA 1
ATOM 755 C C . ASP A 1 96 ? -17.447 -42.162 31.711 1.00 97.31 96 ASP A C 1
ATOM 757 O O . ASP A 1 96 ? -16.615 -41.993 32.606 1.00 97.31 96 ASP A O 1
ATOM 761 N N . VAL A 1 97 ? -18.401 -41.262 31.445 1.00 96.56 97 VAL A N 1
ATOM 762 C CA . VAL A 1 97 ? -18.582 -40.025 32.220 1.00 96.56 97 VAL A CA 1
ATOM 763 C C . VAL A 1 97 ? -18.950 -40.363 33.659 1.00 96.56 97 VAL A C 1
ATOM 765 O O . VAL A 1 97 ? -18.282 -39.907 34.588 1.00 96.56 97 VAL A O 1
ATOM 768 N N . THR A 1 98 ? -19.961 -41.218 33.854 1.00 96.00 98 THR A N 1
ATOM 769 C CA . THR A 1 98 ? -20.392 -41.622 35.202 1.00 96.00 98 THR A CA 1
ATOM 770 C C . THR A 1 98 ? -19.275 -42.329 35.962 1.00 96.00 98 THR A C 1
ATOM 772 O O . THR A 1 98 ? -19.012 -42.009 37.118 1.00 96.00 98 THR A O 1
ATOM 775 N N . TRP A 1 99 ? -18.545 -43.226 35.292 1.00 96.94 99 TRP A N 1
ATOM 776 C CA . TRP A 1 99 ? -17.434 -43.951 35.893 1.00 96.94 99 TRP A CA 1
ATOM 777 C C . TRP A 1 99 ? -16.285 -43.015 36.277 1.00 96.94 99 TRP A C 1
ATOM 779 O O . TRP A 1 99 ? -15.708 -43.166 37.354 1.00 96.94 99 TRP A O 1
ATOM 789 N N . THR A 1 100 ? -15.976 -42.019 35.442 1.00 96.56 100 THR A N 1
ATOM 790 C CA . THR A 1 100 ? -14.945 -41.012 35.732 1.00 96.56 100 THR A CA 1
ATOM 791 C C . THR A 1 100 ? -15.317 -40.199 36.973 1.00 96.56 100 THR A C 1
ATOM 793 O O . THR A 1 100 ? -14.514 -40.101 37.902 1.00 96.56 100 THR A O 1
ATOM 796 N N . VAL A 1 101 ? -16.545 -39.676 37.038 1.00 96.56 101 VAL A N 1
ATOM 797 C CA . VAL A 1 101 ? -17.039 -38.891 38.184 1.00 96.56 101 VAL A CA 1
ATOM 798 C C . VAL A 1 101 ? -17.036 -39.719 39.475 1.00 96.56 101 VAL A C 1
ATOM 800 O O . VAL A 1 101 ? -16.514 -39.267 40.499 1.00 96.56 101 VAL A O 1
ATOM 803 N N . ASP A 1 102 ? -17.539 -40.955 39.432 1.00 95.81 102 ASP A N 1
ATOM 804 C CA . ASP A 1 102 ? -17.542 -41.851 40.593 1.00 95.81 102 ASP A CA 1
ATOM 805 C C . ASP A 1 102 ? -16.134 -42.256 41.032 1.00 95.81 102 ASP A C 1
ATOM 807 O O . ASP A 1 102 ? -15.855 -42.344 42.230 1.00 95.81 102 ASP A O 1
ATOM 811 N N . THR A 1 103 ? -15.211 -42.448 40.091 1.00 95.06 103 THR A N 1
ATOM 812 C CA . THR A 1 103 ? -13.812 -42.746 40.414 1.00 95.06 103 THR A CA 1
ATOM 813 C C . THR A 1 103 ? -13.164 -41.575 41.152 1.00 95.06 103 THR A C 1
ATOM 815 O O . THR A 1 103 ? -12.523 -41.786 42.181 1.00 95.06 103 THR A O 1
ATOM 818 N N . LEU A 1 104 ? -13.382 -40.335 40.698 1.00 94.62 104 LEU A N 1
ATOM 819 C CA . LEU A 1 104 ? -12.841 -39.135 41.347 1.00 94.62 104 LEU A CA 1
ATOM 820 C C . LEU A 1 104 ? -13.400 -38.925 42.759 1.00 94.62 104 LEU A C 1
ATOM 822 O O . LEU A 1 104 ? -12.633 -38.638 43.678 1.00 94.62 104 LEU A O 1
ATOM 826 N N . LYS A 1 105 ? -14.704 -39.164 42.962 1.00 93.56 105 LYS A N 1
ATOM 827 C CA . LYS A 1 105 ? -15.352 -39.127 44.291 1.00 93.56 105 LYS A CA 1
ATOM 828 C C . LYS A 1 105 ? -14.683 -40.064 45.294 1.00 93.56 105 LYS A C 1
ATOM 830 O O . LYS A 1 105 ? -14.585 -39.739 46.474 1.00 93.56 105 LYS A O 1
ATOM 835 N N . ASN A 1 106 ? -14.190 -41.206 44.821 1.00 91.38 106 ASN A N 1
ATOM 836 C CA . ASN A 1 106 ? -13.560 -42.230 45.650 1.00 91.38 106 ASN A CA 1
ATOM 837 C C . ASN A 1 106 ? -12.019 -42.134 45.690 1.00 91.38 106 ASN A C 1
ATOM 839 O O . ASN A 1 106 ? -11.369 -42.938 46.359 1.00 91.38 106 ASN A O 1
ATOM 843 N N . ALA A 1 107 ? -11.411 -41.138 45.035 1.00 89.19 107 ALA A N 1
ATOM 844 C CA . ALA A 1 107 ? -9.957 -40.994 44.900 1.00 89.19 107 ALA A CA 1
ATOM 845 C C . ALA A 1 107 ? -9.265 -40.295 46.092 1.00 89.19 107 ALA A C 1
ATOM 847 O O . ALA A 1 107 ? -8.155 -39.775 45.952 1.00 89.19 107 ALA A O 1
ATOM 848 N N . GLY A 1 108 ? -9.879 -40.297 47.282 1.00 78.25 108 GLY A N 1
ATOM 849 C CA . GLY A 1 108 ? -9.378 -39.575 48.463 1.00 78.25 108 GLY A CA 1
ATOM 850 C C . GLY A 1 108 ? -7.994 -40.016 48.954 1.00 78.25 108 GLY A C 1
ATOM 851 O O . GLY A 1 108 ? -7.298 -39.242 49.603 1.00 78.25 108 GLY A O 1
ATOM 852 N N . PHE A 1 109 ? -7.556 -41.228 48.601 1.00 73.56 109 PHE A N 1
ATOM 853 C CA . PHE A 1 109 ? -6.198 -41.706 48.885 1.00 73.56 109 PHE A CA 1
ATOM 854 C C . PHE A 1 109 ? -5.116 -41.052 48.007 1.00 73.56 109 PHE A C 1
ATOM 856 O O . PHE A 1 109 ? -3.948 -41.065 48.388 1.00 73.56 109 PHE A O 1
ATOM 863 N N . HIS A 1 110 ? -5.482 -40.490 46.849 1.00 76.38 110 HIS A N 1
ATOM 864 C CA . HIS A 1 110 ? -4.547 -39.860 45.910 1.00 76.38 110 HIS A CA 1
ATOM 865 C C . HIS A 1 110 ? -4.492 -38.335 46.048 1.00 76.38 110 HIS A C 1
ATOM 867 O O . HIS A 1 110 ? -3.442 -37.740 45.819 1.00 76.38 110 HIS A O 1
ATOM 873 N N . SER A 1 111 ? -5.606 -37.691 46.404 1.00 83.25 111 SER A N 1
ATOM 874 C CA . SER A 1 111 ? -5.686 -36.238 46.575 1.00 83.25 111 SER A CA 1
ATOM 875 C C . SER A 1 111 ? -6.923 -35.860 47.384 1.00 83.25 111 SER A C 1
ATOM 877 O O . SER A 1 111 ? -7.983 -36.457 47.209 1.00 83.25 111 SER A O 1
ATOM 879 N N . ALA A 1 112 ? -6.806 -34.825 48.217 1.00 84.81 112 ALA A N 1
ATOM 880 C CA . ALA A 1 112 ? -7.949 -34.250 48.922 1.00 84.81 112 ALA A CA 1
ATOM 881 C C . ALA A 1 112 ? -8.927 -33.523 47.975 1.00 84.81 112 ALA A C 1
ATOM 883 O O . ALA A 1 112 ? -10.112 -33.443 48.276 1.00 84.81 112 ALA A O 1
ATOM 884 N N . HIS A 1 113 ? -8.456 -33.047 46.817 1.00 91.00 113 HIS A N 1
ATOM 885 C CA . HIS A 1 113 ? -9.242 -32.211 45.899 1.00 91.00 113 HIS A CA 1
ATOM 886 C C . HIS A 1 113 ? -10.024 -33.002 44.843 1.00 91.00 113 HIS A C 1
ATOM 888 O O . HIS A 1 113 ? -11.029 -32.518 44.326 1.00 91.00 113 HIS A O 1
ATOM 894 N N . LEU A 1 114 ? -9.598 -34.226 44.507 1.00 92.38 114 LEU A N 1
ATOM 895 C CA . LEU A 1 114 ? -10.308 -35.042 43.512 1.00 92.38 114 LEU A CA 1
ATOM 896 C C . LEU A 1 114 ? -11.715 -35.453 43.986 1.00 92.38 114 LEU A C 1
ATOM 898 O O . LEU A 1 114 ? -12.646 -35.331 43.187 1.00 92.38 114 LEU A O 1
ATOM 902 N N . PRO A 1 115 ? -11.930 -35.840 45.263 1.00 95.25 115 PRO A N 1
ATOM 903 C CA . PRO A 1 115 ? -13.278 -36.070 45.776 1.00 95.25 115 PRO A CA 1
ATOM 904 C C . PRO A 1 115 ? -14.173 -34.826 45.766 1.00 95.25 115 PRO A C 1
ATOM 906 O O . PRO A 1 115 ? -15.375 -34.946 45.520 1.00 95.25 115 PRO A O 1
ATOM 909 N N . GLU A 1 116 ? -13.603 -33.638 46.007 1.00 94.00 116 GLU A N 1
ATOM 910 C CA . GLU A 1 116 ? -14.327 -32.359 45.947 1.00 94.00 116 GLU A CA 1
ATOM 911 C C . GLU A 1 116 ? -14.814 -32.077 44.519 1.00 94.00 116 GLU A C 1
ATOM 913 O O . GLU A 1 116 ? -16.002 -31.816 44.318 1.00 94.00 116 GLU A O 1
ATOM 918 N N . LEU A 1 117 ? -13.926 -32.211 43.524 1.00 94.50 117 LEU A N 1
ATOM 919 C CA . LEU A 1 117 ? -14.266 -32.068 42.104 1.00 94.50 117 LEU A CA 1
ATOM 920 C C . LEU A 1 117 ? -15.307 -33.096 41.662 1.00 94.50 117 LEU A C 1
ATOM 922 O O . LEU A 1 117 ? -16.331 -32.722 41.100 1.00 94.50 117 LEU A O 1
ATOM 926 N N . GLY A 1 118 ? -15.097 -34.378 41.974 1.00 95.94 118 GLY A N 1
ATOM 927 C CA . GLY A 1 118 ? -16.042 -35.433 41.613 1.00 95.94 118 GLY A CA 1
ATOM 928 C C . GLY A 1 118 ? -17.431 -35.205 42.223 1.00 95.94 118 GLY A C 1
ATOM 929 O O . GLY A 1 118 ? -18.442 -35.384 41.549 1.00 95.94 118 GLY A O 1
ATOM 930 N N . SER A 1 119 ? -17.502 -34.743 43.475 1.00 96.69 119 SER A N 1
ATOM 931 C CA . SER A 1 119 ? -18.780 -34.400 44.116 1.00 96.69 119 SER A CA 1
ATOM 932 C C . SER A 1 119 ? -19.430 -33.171 43.476 1.00 96.69 119 SER A C 1
ATOM 934 O O . SER A 1 119 ? -20.644 -33.154 43.279 1.00 96.69 119 SER A O 1
ATOM 936 N N . ARG A 1 120 ? -18.643 -32.149 43.105 1.00 96.94 120 ARG A N 1
ATOM 937 C CA . ARG A 1 120 ? -19.148 -30.965 42.393 1.00 96.94 120 ARG A CA 1
ATOM 938 C C . ARG A 1 120 ? -19.710 -31.328 41.020 1.00 96.94 120 ARG A C 1
ATOM 940 O O . ARG A 1 120 ? -20.807 -30.894 40.688 1.00 96.94 120 ARG A O 1
ATOM 947 N N . TRP A 1 121 ? -18.998 -32.141 40.249 1.00 97.69 121 TRP A N 1
ATOM 948 C CA . TRP A 1 121 ? -19.432 -32.565 38.918 1.00 97.69 121 TRP A CA 1
ATOM 949 C C . TRP A 1 121 ? -20.662 -33.474 38.978 1.00 97.69 121 TRP A C 1
ATOM 951 O O . TRP A 1 121 ? -21.567 -33.311 38.165 1.00 97.69 121 TRP A O 1
ATOM 961 N N . GLN A 1 122 ? -20.765 -34.344 39.991 1.00 97.69 122 GLN A N 1
ATOM 962 C CA . GLN A 1 122 ? -22.004 -35.079 40.261 1.00 97.69 122 GLN A CA 1
ATOM 963 C C . GLN A 1 122 ? -23.175 -34.124 40.508 1.00 97.69 122 GLN A C 1
ATOM 965 O O . GLN A 1 122 ? -24.227 -34.294 39.907 1.00 97.69 122 GLN A O 1
ATOM 970 N N . ASN A 1 123 ? -22.985 -33.084 41.326 1.00 97.44 123 ASN A N 1
ATOM 971 C CA . ASN A 1 123 ? -24.034 -32.092 41.565 1.00 97.44 123 ASN A CA 1
ATOM 972 C C . ASN A 1 123 ? -24.419 -31.336 40.283 1.00 97.44 123 ASN A C 1
ATOM 974 O O . ASN A 1 123 ? -25.589 -31.003 40.111 1.00 97.44 123 ASN A O 1
ATOM 978 N N . HIS A 1 124 ? -23.473 -31.057 39.378 1.00 97.69 124 HIS A N 1
ATOM 979 C CA . HIS A 1 124 ? -23.796 -30.462 38.077 1.00 97.69 124 HIS A CA 1
ATOM 980 C C . HIS A 1 124 ? -24.673 -31.383 37.223 1.00 97.69 124 HIS A C 1
ATOM 982 O O . HIS A 1 124 ? -25.613 -30.896 36.602 1.00 97.69 124 HIS A O 1
ATOM 988 N N . ILE A 1 125 ? -24.413 -32.693 37.237 1.00 96.94 125 ILE A N 1
ATOM 989 C CA . ILE A 1 125 ? -25.239 -33.690 36.542 1.00 96.94 125 ILE A CA 1
ATOM 990 C C . ILE A 1 125 ? -26.622 -33.800 37.201 1.00 96.94 125 ILE A C 1
ATOM 992 O O . ILE A 1 125 ? -27.635 -33.683 36.524 1.00 96.94 125 ILE A O 1
ATOM 996 N N . ASP A 1 126 ? -26.678 -33.945 38.527 1.00 96.81 126 ASP A N 1
ATOM 997 C CA . ASP A 1 126 ? -27.929 -34.135 39.278 1.00 96.81 126 ASP A CA 1
ATOM 998 C C . ASP A 1 126 ? -28.857 -32.903 39.232 1.00 96.81 126 ASP A C 1
ATOM 1000 O O . ASP A 1 126 ? -30.058 -33.020 39.474 1.00 96.81 126 ASP A O 1
ATOM 1004 N N . SER A 1 127 ? -28.306 -31.716 38.951 1.00 94.75 127 SER A N 1
ATOM 1005 C CA . SER A 1 127 ? -29.049 -30.451 38.834 1.00 94.75 127 SER A CA 1
ATOM 1006 C C . SER A 1 127 ? -29.393 -30.052 37.395 1.00 94.75 127 SER A C 1
ATOM 1008 O O . SER A 1 127 ? -29.884 -28.942 37.188 1.00 94.75 127 SER A O 1
ATOM 1010 N N . ASP A 1 128 ? -29.115 -30.913 36.409 1.00 93.44 128 ASP A N 1
ATOM 1011 C CA . ASP A 1 128 ? -29.245 -30.634 34.969 1.00 93.44 128 ASP A CA 1
ATOM 1012 C C . ASP A 1 128 ? -28.410 -29.431 34.475 1.00 93.44 128 ASP A C 1
ATOM 1014 O O . ASP A 1 128 ? -28.601 -28.934 33.359 1.00 93.44 128 ASP A O 1
ATOM 1018 N N . ALA A 1 129 ? -27.446 -28.961 35.276 1.00 95.25 129 ALA A N 1
ATOM 1019 C CA . ALA A 1 129 ? -26.448 -28.001 34.815 1.00 95.25 129 ALA A CA 1
ATOM 1020 C C . ALA A 1 129 ? -25.536 -28.648 33.762 1.00 95.25 129 ALA A C 1
ATOM 1022 O O . ALA A 1 129 ? -25.108 -27.970 32.829 1.00 95.25 129 ALA A O 1
ATOM 1023 N N . TRP A 1 130 ? -25.260 -29.950 33.892 1.00 98.31 130 TRP A N 1
ATOM 1024 C CA . TRP A 1 130 ? -24.591 -30.786 32.895 1.00 98.31 130 TRP A CA 1
ATOM 1025 C C . TRP A 1 130 ? -25.554 -31.860 32.373 1.00 98.31 130 TRP A C 1
ATOM 1027 O O . TRP A 1 130 ? -25.959 -32.749 33.115 1.00 98.31 130 TRP A O 1
ATOM 1037 N N . GLU A 1 131 ? -25.889 -31.805 31.085 1.00 98.06 131 GLU A N 1
ATOM 1038 C CA . GLU A 1 131 ? -26.763 -32.769 30.398 1.00 98.06 131 GLU A CA 1
ATOM 1039 C C . GLU A 1 131 ? -25.903 -33.742 29.570 1.00 98.06 131 GLU A C 1
ATOM 1041 O O . GLU A 1 131 ? -25.061 -33.306 28.783 1.00 98.06 131 GLU A O 1
ATOM 1046 N N . LEU A 1 132 ? -26.108 -35.056 29.715 1.00 98.00 132 LEU A N 1
ATOM 1047 C CA . LEU A 1 132 ? -25.444 -36.077 28.892 1.00 98.00 132 LEU A CA 1
ATOM 1048 C C . LEU A 1 132 ? -26.380 -36.512 27.759 1.00 98.00 132 LEU A C 1
ATOM 1050 O O . LEU A 1 132 ? -27.449 -37.063 28.013 1.00 98.00 132 LEU A O 1
ATOM 1054 N N . ILE A 1 133 ? -25.977 -36.279 26.510 1.00 97.44 133 ILE A N 1
ATOM 1055 C CA . ILE A 1 133 ? -26.803 -36.480 25.315 1.00 97.44 133 ILE A CA 1
ATOM 1056 C C . ILE A 1 133 ? -26.197 -37.580 24.437 1.00 97.44 133 ILE A C 1
ATOM 1058 O O . ILE A 1 133 ? -25.330 -37.309 23.600 1.00 97.44 133 ILE A O 1
ATOM 1062 N N . PRO A 1 134 ? -26.650 -38.835 24.589 1.00 96.38 134 PRO A N 1
ATOM 1063 C CA . PRO A 1 134 ? -26.353 -39.875 23.619 1.00 96.38 134 PRO A CA 1
ATOM 1064 C C . PRO A 1 134 ? -27.194 -39.665 22.348 1.00 96.38 134 PRO A C 1
ATOM 1066 O O . PRO A 1 134 ? -28.405 -39.462 22.427 1.00 96.38 134 PRO A O 1
ATOM 1069 N N . SER A 1 135 ? -26.565 -39.728 21.171 1.00 95.06 135 SER A N 1
ATOM 1070 C CA . SER A 1 135 ? -27.271 -39.730 19.879 1.00 95.06 135 SER A CA 1
ATOM 1071 C C . SER A 1 135 ? -26.642 -40.712 18.893 1.00 95.06 135 SER A C 1
ATOM 1073 O O . SER A 1 135 ? -25.415 -40.813 18.799 1.00 95.06 135 SER A O 1
ATOM 1075 N N . ASP A 1 136 ? -27.496 -41.407 18.137 1.00 95.06 136 ASP A N 1
ATOM 1076 C CA . ASP A 1 136 ? -27.092 -42.358 17.099 1.00 95.06 136 ASP A CA 1
ATOM 1077 C C . ASP A 1 136 ? -26.281 -41.670 15.995 1.00 95.06 136 ASP A C 1
ATOM 1079 O O . ASP A 1 136 ? -25.325 -42.258 15.482 1.00 95.06 136 ASP A O 1
ATOM 1083 N N . PHE A 1 137 ? -26.609 -40.410 15.670 1.00 97.12 137 PHE A N 1
ATOM 1084 C CA . PHE A 1 137 ? -25.987 -39.656 14.577 1.00 97.12 137 PHE A CA 1
ATOM 1085 C C . PHE A 1 137 ? -24.459 -39.607 14.693 1.00 97.12 137 PHE A C 1
ATOM 1087 O O . PHE A 1 137 ? -23.750 -39.782 13.701 1.00 97.12 137 PHE A O 1
ATOM 1094 N N . TRP A 1 138 ? -23.931 -39.462 15.911 1.00 96.75 138 TRP A N 1
ATOM 1095 C CA . TRP A 1 138 ? -22.486 -39.409 16.145 1.00 96.75 138 TRP A CA 1
ATOM 1096 C C . TRP A 1 138 ? -21.758 -40.692 15.715 1.00 96.75 138 TRP A C 1
ATOM 1098 O O . TRP A 1 138 ? -20.579 -40.642 15.357 1.00 96.75 138 TRP A O 1
ATOM 1108 N N . THR A 1 139 ? -22.475 -41.817 15.674 1.00 95.88 139 THR A N 1
ATOM 1109 C CA . THR A 1 139 ? -21.993 -43.140 15.242 1.00 95.88 139 THR A CA 1
ATOM 1110 C C . THR A 1 139 ? -22.475 -43.556 13.845 1.00 95.88 139 THR A C 1
ATOM 1112 O O . THR A 1 139 ? -22.161 -44.650 13.384 1.00 95.88 139 THR A O 1
ATOM 1115 N N . LEU A 1 140 ? -23.207 -42.692 13.134 1.00 94.94 140 LEU A N 1
ATOM 1116 C CA . LEU A 1 140 ? -23.555 -42.901 11.725 1.00 94.94 140 LEU A CA 1
ATOM 1117 C C . LEU A 1 140 ? -22.393 -42.493 10.801 1.00 94.94 140 LEU A C 1
ATOM 1119 O O . LEU A 1 140 ? -21.524 -41.726 11.219 1.00 94.94 140 LEU A O 1
ATOM 1123 N N . PRO A 1 141 ? -22.347 -42.974 9.544 1.00 94.19 141 PRO A N 1
ATOM 1124 C CA . PRO A 1 141 ? -21.264 -42.634 8.619 1.00 94.19 141 PRO A CA 1
ATOM 1125 C C . PRO A 1 141 ? -21.366 -41.218 8.034 1.00 94.19 141 PRO A C 1
ATOM 1127 O O . PRO A 1 141 ? -20.452 -40.811 7.335 1.00 94.19 141 PRO A O 1
ATOM 1130 N N . TYR A 1 142 ? -22.451 -40.485 8.299 1.00 94.75 142 TYR A N 1
ATOM 1131 C CA . TYR A 1 142 ? -22.686 -39.170 7.709 1.00 94.75 142 TYR A CA 1
ATOM 1132 C C . TYR A 1 142 ? -21.705 -38.105 8.207 1.00 94.75 142 TYR A C 1
ATOM 1134 O O . TYR A 1 142 ? -21.363 -38.031 9.395 1.00 94.75 142 TYR A O 1
ATOM 1142 N N . GLU A 1 143 ? -21.333 -37.239 7.275 1.00 95.75 143 GLU A N 1
ATOM 1143 C CA . GLU A 1 143 ? -20.683 -35.958 7.497 1.00 95.75 143 GLU A CA 1
ATOM 1144 C C . GLU A 1 143 ? -21.654 -34.974 8.169 1.00 95.75 143 GLU A C 1
ATOM 1146 O O . GLU A 1 143 ? -22.880 -35.109 8.092 1.00 95.75 143 GLU A O 1
ATOM 1151 N N . TYR A 1 144 ? -21.125 -33.954 8.847 1.00 97.38 144 TYR A N 1
ATOM 1152 C CA . TYR A 1 144 ? -21.969 -33.081 9.670 1.00 97.38 144 TYR A CA 1
ATOM 1153 C C . TYR A 1 144 ? -22.852 -32.139 8.856 1.00 97.38 144 TYR A C 1
ATOM 1155 O O . TYR A 1 144 ? -23.981 -31.884 9.273 1.00 97.38 144 TYR A O 1
ATOM 1163 N N . TRP A 1 145 ? -22.436 -31.725 7.657 1.00 92.75 145 TRP A N 1
ATOM 1164 C CA . TRP A 1 145 ? -23.281 -30.928 6.759 1.00 92.75 145 TRP A CA 1
ATOM 1165 C C . TRP A 1 145 ? -24.612 -31.621 6.410 1.00 92.75 145 TRP A C 1
ATOM 1167 O O . TRP A 1 145 ? -25.627 -30.945 6.241 1.00 92.75 145 TRP A O 1
ATOM 1177 N N . ALA A 1 146 ? -24.663 -32.958 6.416 1.00 91.69 146 ALA A N 1
ATOM 1178 C CA . ALA A 1 146 ? -25.884 -33.727 6.166 1.00 91.69 146 ALA A CA 1
ATOM 1179 C C . ALA A 1 146 ? -26.822 -33.810 7.390 1.00 91.69 146 ALA A C 1
ATOM 1181 O O . ALA A 1 146 ? -27.975 -34.233 7.268 1.00 91.69 146 ALA A O 1
ATOM 1182 N N . MET A 1 147 ? -26.369 -33.402 8.584 1.00 96.94 147 MET A N 1
ATOM 1183 C CA . MET A 1 147 ? -27.119 -33.563 9.837 1.00 96.94 147 MET A CA 1
ATOM 1184 C C . MET A 1 147 ? -28.488 -32.887 9.789 1.00 96.94 147 MET A C 1
ATOM 1186 O O . MET A 1 147 ? -29.458 -33.441 10.294 1.00 96.94 147 MET A O 1
ATOM 1190 N N . LYS A 1 148 ? -28.597 -31.718 9.150 1.00 92.50 148 LYS A N 1
ATOM 1191 C CA . LYS A 1 148 ? -29.867 -30.987 9.045 1.00 92.50 148 LYS A CA 1
ATOM 1192 C C . LYS A 1 148 ? -30.966 -31.812 8.365 1.00 92.50 148 LYS A C 1
ATOM 1194 O O . LYS A 1 148 ? -32.135 -31.667 8.718 1.00 92.50 148 LYS A O 1
ATOM 1199 N N . GLU A 1 149 ? -30.591 -32.667 7.419 1.00 91.56 149 GLU A N 1
ATOM 1200 C CA . GLU A 1 149 ? -31.510 -33.534 6.680 1.00 91.56 149 GLU A CA 1
ATOM 1201 C C . GLU A 1 149 ? -31.701 -34.888 7.372 1.00 91.56 149 GLU A C 1
ATOM 1203 O O . GLU A 1 149 ? -32.825 -35.377 7.474 1.00 91.56 149 GLU A O 1
ATOM 1208 N N . VAL A 1 150 ? -30.612 -35.481 7.870 1.00 94.31 150 VAL A N 1
ATOM 1209 C CA . VAL A 1 150 ? -30.605 -36.835 8.447 1.00 94.31 150 VAL A CA 1
ATOM 1210 C C . VAL A 1 150 ? -31.154 -36.863 9.877 1.00 94.31 150 VAL A C 1
ATOM 1212 O O . VAL A 1 150 ? -31.927 -37.755 10.224 1.00 94.31 150 VAL A O 1
ATOM 1215 N N . ASP A 1 151 ? -30.772 -35.891 10.706 1.00 96.12 151 ASP A N 1
ATOM 1216 C CA . ASP A 1 151 ? -31.217 -35.733 12.093 1.00 96.12 151 ASP A CA 1
ATOM 1217 C C . ASP A 1 151 ? -31.490 -34.251 12.404 1.00 96.12 151 ASP A C 1
ATOM 1219 O O . ASP A 1 151 ? -30.779 -33.565 13.147 1.00 96.12 151 ASP A O 1
ATOM 1223 N N . SER A 1 152 ? -32.576 -33.742 11.821 1.00 93.06 152 SER A N 1
ATOM 1224 C CA . SER A 1 152 ? -33.002 -32.349 11.983 1.00 93.06 152 SER A CA 1
ATOM 1225 C C . SER A 1 152 ? -33.265 -31.959 13.445 1.00 93.06 152 SER A C 1
ATOM 1227 O O . SER A 1 152 ? -33.210 -30.776 13.796 1.00 93.06 152 SER A O 1
ATOM 1229 N N . LYS A 1 153 ? -33.571 -32.938 14.311 1.00 95.25 153 LYS A N 1
ATOM 1230 C CA . LYS A 1 153 ? -33.785 -32.721 15.747 1.00 95.25 153 LYS A CA 1
ATOM 1231 C C . LYS A 1 153 ? -32.465 -32.448 16.449 1.00 95.25 153 LYS A C 1
ATOM 1233 O O . LYS A 1 153 ? -32.395 -31.479 17.204 1.00 95.25 153 LYS A O 1
ATOM 1238 N N . LEU A 1 154 ? -31.432 -33.247 16.179 1.00 96.56 154 LEU A N 1
ATOM 1239 C CA . LEU A 1 154 ? -30.094 -32.981 16.698 1.00 96.56 154 LEU A CA 1
ATOM 1240 C C . LEU A 1 154 ? -29.557 -31.646 16.173 1.00 96.56 154 LEU A C 1
ATOM 1242 O O . LEU A 1 154 ? -29.092 -30.840 16.975 1.00 96.56 154 LEU A O 1
ATOM 1246 N N . TYR A 1 155 ? -29.712 -31.357 14.875 1.00 95.56 155 TYR A N 1
ATOM 1247 C CA . TYR A 1 155 ? -29.292 -30.068 14.311 1.00 95.56 155 TYR A CA 1
ATOM 1248 C C . TYR A 1 155 ? -29.984 -28.886 15.013 1.00 95.56 155 TYR A C 1
ATOM 1250 O O . TYR A 1 155 ? -29.323 -27.939 15.430 1.00 95.56 155 TYR A O 1
ATOM 1258 N N . SER A 1 156 ? -31.304 -28.968 15.231 1.00 93.25 156 SER A N 1
ATOM 1259 C CA . SER A 1 156 ? -32.061 -27.930 15.956 1.00 93.25 156 SER A CA 1
ATOM 1260 C C . SER A 1 156 ? -31.598 -27.781 17.405 1.00 93.25 156 SER A C 1
ATOM 1262 O O . SER A 1 156 ? -31.488 -26.665 17.902 1.00 93.25 156 SER A O 1
ATOM 1264 N N . LYS A 1 157 ? -31.288 -28.897 18.077 1.00 94.25 157 LYS A N 1
ATOM 1265 C CA . LYS A 1 157 ? -30.737 -28.892 19.437 1.00 94.25 157 LYS A CA 1
ATOM 1266 C C . LYS A 1 157 ? -29.383 -28.176 19.460 1.00 94.25 157 LYS A C 1
ATOM 1268 O O . LYS A 1 157 ? -29.184 -27.339 20.335 1.00 94.25 157 LYS A O 1
ATOM 1273 N N . LEU A 1 158 ? -28.491 -28.431 18.499 1.00 97.00 158 LEU A N 1
ATOM 1274 C CA . LEU A 1 158 ? -27.207 -27.725 18.371 1.00 97.00 158 LEU A CA 1
ATOM 1275 C C . LEU A 1 158 ? -27.389 -26.217 18.131 1.00 97.00 158 LEU A C 1
ATOM 1277 O O . LEU A 1 158 ? -26.630 -25.426 18.686 1.00 97.00 158 LEU A O 1
ATOM 1281 N N . CYS A 1 159 ? -28.428 -25.801 17.398 1.00 95.56 159 CYS A N 1
ATOM 1282 C CA . CYS A 1 159 ? -28.749 -24.381 17.204 1.00 95.56 159 CYS A CA 1
ATOM 1283 C C . CYS A 1 159 ? -29.120 -23.631 18.492 1.00 95.56 159 CYS A C 1
ATOM 1285 O O . CYS A 1 159 ? -29.023 -22.408 18.539 1.00 95.56 159 CYS A O 1
ATOM 1287 N N . GLU A 1 160 ? -29.535 -24.334 19.549 1.00 95.19 160 GLU A N 1
ATOM 1288 C CA . GLU A 1 160 ? -29.807 -23.716 20.854 1.00 95.19 160 GLU A CA 1
ATOM 1289 C C . GLU A 1 160 ? -28.526 -23.335 21.612 1.00 95.19 160 GLU A C 1
ATOM 1291 O O . GLU A 1 160 ? -28.578 -22.552 22.565 1.00 95.19 160 GLU A O 1
ATOM 1296 N N . ALA A 1 161 ? -27.382 -23.926 21.250 1.00 96.56 161 ALA A N 1
ATOM 1297 C CA . ALA A 1 161 ? -26.120 -23.652 21.915 1.00 96.56 161 ALA A CA 1
ATOM 1298 C C . ALA A 1 161 ? -25.622 -22.253 21.543 1.00 96.56 161 ALA A C 1
ATOM 1300 O O . ALA A 1 161 ? -25.746 -21.808 20.405 1.00 96.56 161 ALA A O 1
ATOM 1301 N N . ALA A 1 162 ? -24.989 -21.566 22.487 1.00 95.75 162 ALA A N 1
ATOM 1302 C CA . ALA A 1 162 ? -24.264 -20.334 22.208 1.00 95.75 162 ALA A CA 1
ATOM 1303 C C . ALA A 1 162 ? -22.932 -20.604 21.488 1.00 95.75 162 ALA A C 1
ATOM 1305 O O . ALA A 1 162 ? -22.462 -19.756 20.725 1.00 95.75 162 ALA A O 1
ATOM 1306 N N . MET A 1 163 ? -22.333 -21.766 21.759 1.00 97.38 163 MET A N 1
ATOM 1307 C CA . MET A 1 163 ? -21.109 -22.263 21.142 1.00 97.38 163 MET A CA 1
ATOM 1308 C C . MET A 1 163 ? -21.041 -23.790 21.272 1.00 97.38 163 MET A C 1
ATOM 1310 O O . MET A 1 163 ? -21.517 -24.343 22.267 1.00 97.38 163 MET A O 1
ATOM 1314 N N . ILE A 1 164 ? -20.434 -24.455 20.291 1.00 98.56 164 ILE A N 1
ATOM 1315 C CA . ILE A 1 164 ? -20.250 -25.908 20.243 1.00 98.56 164 ILE A CA 1
ATOM 1316 C C . ILE A 1 164 ? -18.753 -26.205 20.122 1.00 98.56 164 ILE A C 1
ATOM 1318 O O . ILE A 1 164 ? -18.117 -25.790 19.155 1.00 98.56 164 ILE A O 1
ATOM 1322 N N . LEU A 1 165 ? -18.191 -26.927 21.091 1.00 98.62 165 LEU A N 1
ATOM 1323 C CA . LEU A 1 165 ? -16.811 -27.400 21.079 1.00 98.62 165 LEU A CA 1
ATOM 1324 C C . LEU A 1 165 ? -16.759 -28.814 20.502 1.00 98.62 165 LEU A C 1
ATOM 1326 O O . LEU A 1 165 ? -17.245 -29.759 21.121 1.00 98.62 165 LEU A O 1
ATOM 1330 N N . PHE A 1 166 ? -16.133 -28.976 19.344 1.00 98.62 166 PHE A N 1
ATOM 1331 C CA . PHE A 1 166 ? -15.850 -30.279 18.751 1.00 98.62 166 PHE A CA 1
ATOM 1332 C C . PHE A 1 166 ? -14.450 -30.733 19.146 1.00 98.62 166 PHE A C 1
ATOM 1334 O O . PHE A 1 166 ? -13.466 -30.040 18.880 1.00 98.62 166 PHE A O 1
ATOM 1341 N N . LYS A 1 167 ? -14.357 -31.900 19.786 1.00 98.25 167 LYS A N 1
ATOM 1342 C CA . LYS A 1 167 ? -13.093 -32.462 20.267 1.00 98.25 167 LYS A CA 1
ATOM 1343 C C . LYS A 1 167 ? -12.552 -33.514 19.307 1.00 98.25 167 LYS A C 1
ATOM 1345 O O . LYS A 1 167 ? -13.310 -34.342 18.821 1.00 98.25 167 LYS A O 1
ATOM 1350 N N . GLY A 1 168 ? -11.245 -33.522 19.086 1.00 96.19 168 GLY A N 1
ATOM 1351 C CA . GLY A 1 168 ? -10.551 -34.657 18.485 1.00 96.19 168 GLY A CA 1
ATOM 1352 C C . GLY A 1 168 ? -10.669 -34.787 16.964 1.00 96.19 168 GLY A C 1
ATOM 1353 O O . GLY A 1 168 ? -11.309 -33.996 16.270 1.00 96.19 168 GLY A O 1
ATOM 1354 N N . ASP A 1 169 ? -9.970 -35.794 16.442 1.00 96.00 169 ASP A N 1
ATOM 1355 C CA . ASP A 1 169 ? -9.691 -35.952 15.011 1.00 96.00 169 ASP A CA 1
ATOM 1356 C C . ASP A 1 169 ? -10.917 -36.389 14.200 1.00 96.00 169 ASP A C 1
ATOM 1358 O O . ASP A 1 169 ? -11.195 -35.821 13.145 1.00 96.00 169 ASP A O 1
ATOM 1362 N N . LEU A 1 170 ? -11.696 -37.347 14.712 1.00 95.50 170 LEU A N 1
ATOM 1363 C CA . LEU A 1 170 ? -12.866 -37.869 14.003 1.00 95.50 170 LEU A CA 1
ATOM 1364 C C . LEU A 1 170 ? -13.950 -36.797 13.828 1.00 95.50 170 LEU A C 1
ATOM 1366 O O . LEU A 1 170 ? -14.523 -36.668 12.747 1.00 95.50 170 LEU A O 1
ATOM 1370 N N . ASN A 1 171 ? -14.208 -36.001 14.870 1.00 97.88 171 ASN A N 1
ATOM 1371 C CA . ASN A 1 171 ? -15.146 -34.882 14.787 1.00 97.88 171 ASN A CA 1
ATOM 1372 C C . ASN A 1 171 ? -14.694 -33.851 13.747 1.00 97.88 171 ASN A C 1
ATOM 1374 O O . ASN A 1 171 ? -15.515 -33.385 12.963 1.00 97.88 171 ASN A O 1
ATOM 1378 N N . TYR A 1 172 ? -13.397 -33.531 13.706 1.00 97.56 172 TYR A N 1
ATOM 1379 C CA . TYR A 1 172 ? -12.849 -32.607 12.716 1.00 97.56 172 TYR A CA 1
ATOM 1380 C C . TYR A 1 172 ? -13.027 -33.132 11.291 1.00 97.56 172 TYR A C 1
ATOM 1382 O O . TYR A 1 172 ? -13.520 -32.421 10.424 1.00 97.56 172 TYR A O 1
ATOM 1390 N N . ARG A 1 173 ? -12.708 -34.402 11.038 1.00 96.69 173 ARG A N 1
ATOM 1391 C CA . ARG A 1 173 ? -12.880 -34.989 9.703 1.00 96.69 173 ARG A CA 1
ATOM 1392 C C . ARG A 1 173 ? -14.340 -35.001 9.247 1.00 96.69 173 ARG A C 1
ATOM 1394 O O . ARG A 1 173 ? -14.605 -34.685 8.090 1.00 96.69 173 ARG A O 1
ATOM 1401 N N . LYS A 1 174 ? -15.285 -35.281 10.154 1.00 96.94 174 LYS A N 1
ATOM 1402 C CA . LYS A 1 174 ? -16.729 -35.215 9.869 1.00 96.94 174 LYS A CA 1
ATOM 1403 C C . LYS A 1 174 ? -17.256 -33.793 9.661 1.00 96.94 174 LYS A C 1
ATOM 1405 O O . LYS A 1 174 ? -18.148 -33.619 8.832 1.00 96.94 174 LYS A O 1
ATOM 1410 N N . LEU A 1 175 ? -16.715 -32.794 10.368 1.00 97.38 175 LEU A N 1
ATOM 1411 C CA . LEU A 1 175 ? -16.976 -31.370 10.093 1.00 97.38 175 LEU A CA 1
ATOM 1412 C C . LEU A 1 175 ? -16.542 -31.006 8.667 1.00 97.38 175 LEU A C 1
ATOM 1414 O O . LEU A 1 175 ? -17.260 -30.323 7.949 1.00 97.38 175 LEU A O 1
ATOM 1418 N N . MET A 1 176 ? -15.387 -31.524 8.259 1.00 92.12 176 MET A N 1
ATOM 1419 C CA . MET A 1 176 ? -14.713 -31.222 6.994 1.00 92.12 176 MET A CA 1
ATOM 1420 C C . MET A 1 176 ? -15.154 -32.112 5.825 1.00 92.12 176 MET A C 1
ATOM 1422 O O . MET A 1 176 ? -14.642 -31.983 4.712 1.00 92.12 176 MET A O 1
ATOM 1426 N N . GLY A 1 177 ? -16.071 -33.044 6.080 1.00 89.12 177 GLY A N 1
ATOM 1427 C CA . GLY A 1 177 ? -16.611 -33.996 5.116 1.00 89.12 177 GLY A CA 1
ATOM 1428 C C . GLY A 1 177 ? -15.604 -34.967 4.492 1.00 89.12 177 GLY A C 1
ATOM 1429 O O . GLY A 1 177 ? -15.818 -35.385 3.362 1.00 89.12 177 GLY A O 1
ATOM 1430 N N . GLU A 1 178 ? -14.507 -35.299 5.186 1.00 87.31 178 GLU A N 1
ATOM 1431 C CA . GLU A 1 178 ? -13.442 -36.194 4.677 1.00 87.31 178 GLU A CA 1
ATOM 1432 C C . GLU A 1 178 ? -12.820 -35.735 3.335 1.00 87.31 178 GLU A C 1
ATOM 1434 O O . GLU A 1 178 ? -12.289 -36.537 2.566 1.00 87.31 178 GLU A O 1
ATOM 1439 N N . VAL A 1 179 ? -12.873 -34.433 3.038 1.00 81.56 179 VAL A N 1
ATOM 1440 C CA . VAL A 1 179 ? -12.301 -33.849 1.817 1.00 81.56 179 VAL A CA 1
ATOM 1441 C C . VAL A 1 179 ? -10.843 -33.448 2.052 1.00 81.56 179 VAL A C 1
ATOM 1443 O O . VAL A 1 179 ? -10.502 -32.859 3.079 1.00 81.56 179 VAL A O 1
ATOM 1446 N N . ASN A 1 180 ? -9.977 -33.726 1.072 1.00 82.75 180 ASN A N 1
ATOM 1447 C CA . ASN A 1 180 ? -8.611 -33.204 1.049 1.00 82.75 180 ASN A CA 1
ATOM 1448 C C . ASN A 1 180 ? -8.626 -31.747 0.566 1.00 82.75 180 ASN A C 1
ATOM 1450 O O . ASN A 1 180 ? -8.453 -31.455 -0.620 1.00 82.75 180 ASN A O 1
ATOM 1454 N N . TRP A 1 181 ? -8.944 -30.849 1.490 1.00 84.88 181 TRP A N 1
ATOM 1455 C CA . TRP A 1 181 ? -8.949 -29.417 1.242 1.00 84.88 181 TRP A CA 1
ATOM 1456 C C . TRP A 1 181 ? -7.537 -28.912 0.964 1.00 84.88 181 TRP A C 1
ATOM 1458 O O . TRP A 1 181 ? -6.552 -29.419 1.500 1.00 84.88 181 TRP A O 1
ATOM 1468 N N . LEU A 1 182 ? -7.438 -27.838 0.181 1.00 84.25 182 LEU A N 1
ATOM 1469 C CA . LEU A 1 182 ? -6.236 -27.018 0.247 1.00 84.25 182 LEU A CA 1
ATOM 1470 C C . LEU A 1 182 ? -6.082 -26.556 1.699 1.00 84.25 182 LEU A C 1
ATOM 1472 O O . LEU A 1 182 ? -7.037 -26.040 2.275 1.00 84.25 182 LEU A O 1
ATOM 1476 N N . ALA A 1 183 ? -4.891 -26.703 2.283 1.00 87.69 183 ALA A N 1
ATOM 1477 C CA . ALA A 1 183 ? -4.669 -26.346 3.686 1.00 87.69 183 ALA A CA 1
ATOM 1478 C C . ALA A 1 183 ? -5.034 -24.879 3.995 1.00 87.69 183 ALA A C 1
ATOM 1480 O O . ALA A 1 183 ? -5.357 -24.548 5.134 1.00 87.69 183 ALA A O 1
ATOM 1481 N N . THR A 1 184 ? -5.011 -24.017 2.974 1.00 88.50 184 THR A N 1
ATOM 1482 C CA . THR A 1 184 ? -5.377 -22.597 3.028 1.00 88.50 184 THR A CA 1
ATOM 1483 C C . THR A 1 184 ? -6.854 -22.302 2.773 1.00 88.50 184 THR A C 1
ATOM 1485 O O . THR A 1 184 ? -7.252 -21.146 2.893 1.00 88.50 184 THR A O 1
ATOM 1488 N N . GLU A 1 185 ? -7.663 -23.291 2.378 1.00 90.50 185 GLU A N 1
ATOM 1489 C CA . GLU A 1 185 ? -9.115 -23.116 2.253 1.00 90.50 185 GLU A CA 1
ATOM 1490 C C . GLU A 1 185 ? -9.681 -22.658 3.596 1.00 90.50 185 GLU A C 1
ATOM 1492 O O . GLU A 1 185 ? -9.201 -23.091 4.639 1.00 90.50 185 GLU A O 1
ATOM 1497 N N . SER A 1 186 ? -10.669 -21.766 3.617 1.00 92.12 186 SER A N 1
ATOM 1498 C CA . SER A 1 186 ? -11.148 -21.249 4.901 1.00 92.12 186 SER A CA 1
ATOM 1499 C C . SER A 1 186 ? -11.844 -22.345 5.716 1.00 92.12 186 SER A C 1
ATOM 1501 O O . SER A 1 186 ? -12.562 -23.182 5.166 1.00 92.12 186 SER A O 1
ATOM 1503 N N . PHE A 1 187 ? -11.676 -22.312 7.044 1.00 95.00 187 PHE A N 1
ATOM 1504 C CA . PHE A 1 187 ? -12.384 -23.238 7.934 1.00 95.00 187 PHE A CA 1
ATOM 1505 C C . PHE A 1 187 ? -13.904 -23.133 7.737 1.00 95.00 187 PHE A C 1
ATOM 1507 O O . PHE A 1 187 ? -14.565 -24.156 7.622 1.00 95.00 187 PHE A O 1
ATOM 1514 N N . HIS A 1 188 ? -14.431 -21.913 7.570 1.00 94.50 188 HIS A N 1
ATOM 1515 C CA . HIS A 1 188 ? -15.843 -21.651 7.271 1.00 94.50 188 HIS A CA 1
ATOM 1516 C C . HIS A 1 188 ? -16.344 -22.412 6.032 1.00 94.50 188 HIS A C 1
ATOM 1518 O O . HIS A 1 188 ? -17.323 -23.148 6.114 1.00 94.50 188 HIS A O 1
ATOM 1524 N N . ASN A 1 189 ? -15.659 -22.287 4.891 1.00 87.62 189 ASN A N 1
ATOM 1525 C CA . ASN A 1 189 ? -16.074 -22.959 3.655 1.00 87.62 189 ASN A CA 1
ATOM 1526 C C . ASN A 1 189 ? -15.981 -24.482 3.774 1.00 87.62 189 ASN A C 1
ATOM 1528 O O . ASN A 1 189 ? -16.842 -25.206 3.269 1.00 87.62 189 ASN A O 1
ATOM 1532 N N . ALA A 1 190 ? -14.952 -24.975 4.463 1.00 91.56 190 ALA A N 1
ATOM 1533 C CA . ALA A 1 190 ? -14.734 -26.403 4.617 1.00 91.56 190 ALA A CA 1
ATOM 1534 C C . ALA A 1 190 ? -15.805 -27.104 5.480 1.00 91.56 190 ALA A C 1
ATOM 1536 O O . ALA A 1 190 ? -15.999 -28.316 5.345 1.00 91.56 190 ALA A O 1
ATOM 1537 N N . LEU A 1 191 ? -16.559 -26.344 6.289 1.00 94.44 191 LEU A N 1
ATOM 1538 C CA . LEU A 1 191 ? -17.752 -26.825 7.001 1.00 94.44 191 LEU A CA 1
ATOM 1539 C C . LEU A 1 191 ? -18.936 -27.138 6.075 1.00 94.44 191 LEU A C 1
ATOM 1541 O O . LEU A 1 191 ? -19.920 -27.722 6.528 1.00 94.44 191 LEU A O 1
ATOM 1545 N N . GLN A 1 192 ? -18.872 -26.768 4.790 1.00 91.38 192 GLN A N 1
ATOM 1546 C CA . GLN A 1 192 ? -19.861 -27.145 3.770 1.00 91.38 192 GLN A CA 1
ATOM 1547 C C . GLN A 1 192 ? -21.306 -26.776 4.154 1.00 91.38 192 GLN A C 1
ATOM 1549 O O . GLN A 1 192 ? -22.251 -27.519 3.892 1.00 91.38 192 GLN A O 1
ATOM 1554 N N . GLY A 1 193 ? -21.491 -25.621 4.800 1.00 87.06 193 GLY A N 1
ATOM 1555 C CA . GLY A 1 193 ? -22.805 -25.142 5.231 1.00 87.06 193 GLY A CA 1
ATOM 1556 C C . GLY A 1 193 ? -23.264 -25.659 6.601 1.00 87.06 193 GLY A C 1
ATOM 1557 O O . GLY A 1 193 ? -24.373 -25.328 7.033 1.00 87.06 193 GLY A O 1
ATOM 1558 N N . PHE A 1 194 ? -22.445 -26.440 7.313 1.00 94.56 194 PHE A N 1
ATOM 1559 C CA . PHE A 1 194 ? -22.727 -26.851 8.688 1.00 94.56 194 PHE A CA 1
ATOM 1560 C C . PHE A 1 194 ? -22.450 -25.717 9.686 1.00 94.56 194 PHE A C 1
ATOM 1562 O O . PHE A 1 194 ? -21.400 -25.671 10.322 1.00 94.56 194 PHE A O 1
ATOM 1569 N N . HIS A 1 195 ? -23.429 -24.827 9.864 1.00 93.75 195 HIS A N 1
ATOM 1570 C CA . HIS A 1 195 ? -23.343 -23.695 10.798 1.00 93.75 195 HIS A CA 1
ATOM 1571 C C . HIS A 1 195 ? -24.548 -23.659 11.760 1.00 93.75 195 HIS A C 1
ATOM 1573 O O . HIS A 1 195 ? -25.349 -22.722 11.721 1.00 93.75 195 HIS A O 1
ATOM 1579 N N . PRO A 1 196 ? -24.756 -24.684 12.614 1.00 94.12 196 PRO A N 1
ATOM 1580 C CA . PRO A 1 196 ? -25.857 -24.672 13.577 1.00 94.12 196 PRO A CA 1
ATOM 1581 C C . PRO A 1 196 ? -25.703 -23.568 14.634 1.00 94.12 196 PRO A C 1
ATOM 1583 O O . PRO A 1 196 ? -26.703 -23.015 15.076 1.00 94.12 196 PRO A O 1
ATOM 1586 N N . SER A 1 197 ? -24.472 -23.243 15.036 1.00 95.38 197 SER A N 1
ATOM 1587 C CA . SER A 1 197 ? -24.126 -22.165 15.970 1.00 95.38 197 SER A CA 1
ATOM 1588 C C . SER A 1 197 ? -22.646 -21.793 15.787 1.00 95.38 197 SER A C 1
ATOM 1590 O O . SER A 1 197 ? -22.020 -22.224 14.824 1.00 95.38 197 SER A O 1
ATOM 1592 N N . ASN A 1 198 ? -22.073 -21.020 16.710 1.00 96.31 198 ASN A N 1
ATOM 1593 C CA . ASN A 1 198 ? -20.634 -20.767 16.764 1.00 96.31 198 ASN A CA 1
ATOM 1594 C C . ASN A 1 198 ? -19.903 -22.081 17.072 1.00 96.31 198 ASN A C 1
ATOM 1596 O O . ASN A 1 198 ? -20.213 -22.750 18.060 1.00 96.31 198 ASN A O 1
ATOM 1600 N N . ILE A 1 199 ? -18.938 -22.446 16.242 1.00 98.06 199 ILE A N 1
ATOM 1601 C CA . ILE A 1 199 ? -18.182 -23.690 16.325 1.00 98.06 199 ILE A CA 1
ATOM 1602 C C . ILE A 1 199 ? -16.763 -23.376 16.784 1.00 98.06 199 ILE A C 1
ATOM 1604 O O . ILE A 1 199 ? -16.114 -22.475 16.264 1.00 98.06 199 ILE A O 1
ATOM 1608 N N . ALA A 1 200 ? -16.269 -24.162 17.733 1.00 98.12 200 ALA A N 1
ATOM 1609 C CA . ALA A 1 200 ? -14.865 -24.230 18.097 1.00 98.12 200 ALA A CA 1
ATOM 1610 C C . ALA A 1 200 ? -14.384 -25.673 17.909 1.00 98.12 200 ALA A C 1
ATOM 1612 O O . ALA A 1 200 ? -14.884 -26.582 18.568 1.00 98.12 200 ALA A O 1
ATOM 1613 N N . ALA A 1 201 ? -13.425 -25.908 17.020 1.00 98.19 201 ALA A N 1
ATOM 1614 C CA . ALA A 1 201 ? -12.833 -27.224 16.813 1.00 98.19 201 ALA A CA 1
ATOM 1615 C C . ALA A 1 201 ? -11.451 -27.289 17.474 1.00 98.19 201 ALA A C 1
ATOM 1617 O O . ALA A 1 201 ? -10.569 -26.493 17.154 1.00 98.19 201 ALA A O 1
ATOM 1618 N N . LEU A 1 202 ? -11.279 -28.238 18.399 1.00 97.81 202 LEU A N 1
ATOM 1619 C CA . LEU A 1 202 ? -10.040 -28.493 19.136 1.00 97.81 202 LEU A CA 1
ATOM 1620 C C . LEU A 1 202 ? -9.522 -29.880 18.764 1.00 97.81 202 LEU A C 1
ATOM 1622 O O . LEU A 1 202 ? -10.100 -30.895 19.168 1.00 97.81 202 LEU A O 1
ATOM 1626 N N . ARG A 1 203 ? -8.439 -29.936 17.992 1.00 95.88 203 ARG A N 1
ATOM 1627 C CA . ARG A 1 203 ? -8.012 -31.172 17.329 1.00 95.88 203 ARG A CA 1
ATOM 1628 C C . ARG A 1 203 ? -6.499 -31.344 17.369 1.00 95.88 203 ARG A C 1
ATOM 1630 O O . ARG A 1 203 ? -5.771 -30.407 17.077 1.00 95.88 203 ARG A O 1
ATOM 1637 N N . THR A 1 204 ? -6.035 -32.560 17.648 1.00 95.25 204 THR A N 1
ATOM 1638 C CA . THR A 1 204 ? -4.685 -33.009 17.267 1.00 95.25 204 THR A CA 1
ATOM 1639 C C . THR A 1 204 ? -4.744 -33.687 15.900 1.00 95.25 204 THR A C 1
ATOM 1641 O O . THR A 1 204 ? -5.679 -34.440 15.623 1.00 95.25 204 THR A O 1
ATOM 1644 N N . ILE A 1 205 ? -3.790 -33.401 15.017 1.00 94.12 205 ILE A N 1
ATOM 1645 C CA . ILE A 1 205 ? -3.858 -33.808 13.609 1.00 94.12 205 ILE A CA 1
ATOM 1646 C C . ILE A 1 205 ? -3.434 -35.275 13.462 1.00 94.12 205 ILE A C 1
ATOM 1648 O O . ILE A 1 205 ? -2.250 -35.599 13.535 1.00 94.12 205 ILE A O 1
ATOM 1652 N N . LYS A 1 206 ? -4.407 -36.172 13.251 1.00 92.88 206 LYS A N 1
ATOM 1653 C CA . LYS A 1 206 ? -4.190 -37.621 13.057 1.00 92.88 206 LYS A CA 1
ATOM 1654 C C . LYS A 1 206 ? -4.663 -38.124 11.685 1.00 92.88 206 LYS A C 1
ATOM 1656 O O . LYS A 1 206 ? -4.681 -39.329 11.440 1.00 92.88 206 LYS A O 1
ATOM 1661 N N . ALA A 1 207 ? -5.032 -37.206 10.795 1.00 89.06 207 ALA A N 1
ATOM 1662 C CA . ALA A 1 207 ? -5.452 -37.494 9.432 1.00 89.06 207 ALA A CA 1
ATOM 1663 C C . ALA A 1 207 ? -5.170 -36.310 8.499 1.00 89.06 207 ALA A C 1
ATOM 1665 O O . ALA A 1 207 ? -5.267 -35.149 8.911 1.00 89.06 207 ALA A O 1
ATOM 1666 N N . ASP A 1 208 ? -4.920 -36.623 7.227 1.00 84.56 208 ASP A N 1
ATOM 1667 C CA . ASP A 1 208 ? -4.579 -35.680 6.154 1.00 84.56 208 ASP A CA 1
ATOM 1668 C C . ASP A 1 208 ? -5.803 -34.898 5.633 1.00 84.56 208 ASP A C 1
ATOM 1670 O O . ASP A 1 208 ? -6.167 -34.940 4.462 1.00 84.56 208 ASP A O 1
ATOM 1674 N N . VAL A 1 209 ? -6.506 -34.246 6.557 1.00 89.62 209 VAL A N 1
ATOM 1675 C CA . VAL A 1 209 ? -7.666 -33.382 6.317 1.00 89.62 209 VAL A CA 1
ATOM 1676 C C . VAL A 1 209 ? -7.430 -32.119 7.120 1.00 89.62 209 VAL A C 1
ATOM 1678 O O . VAL A 1 209 ? -7.531 -32.150 8.344 1.00 89.62 209 VAL A O 1
ATOM 1681 N N . VAL A 1 210 ? -7.076 -31.017 6.470 1.00 92.12 210 VAL A N 1
ATOM 1682 C CA . VAL A 1 210 ? -6.728 -29.752 7.132 1.00 92.12 210 VAL A CA 1
ATOM 1683 C C . VAL A 1 210 ? -7.229 -28.588 6.282 1.00 92.12 210 VAL A C 1
ATOM 1685 O O . VAL A 1 210 ? -7.148 -28.632 5.061 1.00 92.12 210 VAL A O 1
ATOM 1688 N N . SER A 1 211 ? -7.723 -27.539 6.930 1.00 93.12 211 SER A N 1
ATOM 1689 C CA . SER A 1 211 ? -8.024 -26.249 6.306 1.00 93.12 211 SER A CA 1
ATOM 1690 C C . SER A 1 211 ? -7.711 -25.121 7.284 1.00 93.12 211 SER A C 1
ATOM 1692 O O . SER A 1 211 ? -7.314 -25.361 8.426 1.00 93.12 211 SER A O 1
ATOM 1694 N N . GLY A 1 212 ? -7.894 -23.881 6.850 1.00 91.19 212 GLY A N 1
ATOM 1695 C CA . GLY A 1 212 ? -7.799 -22.678 7.664 1.00 91.19 212 GLY A CA 1
ATOM 1696 C C . GLY A 1 212 ? -6.386 -22.379 8.157 1.00 91.19 212 GLY A C 1
ATOM 1697 O O . GLY A 1 212 ? -6.232 -21.604 9.101 1.00 91.19 212 GLY A O 1
ATOM 1698 N N . LEU A 1 213 ? -5.362 -22.989 7.553 1.00 91.69 213 LEU A N 1
ATOM 1699 C CA . LEU A 1 213 ? -3.970 -22.665 7.826 1.00 91.69 213 LEU A CA 1
ATOM 1700 C C . LEU A 1 213 ? -3.538 -21.441 7.029 1.00 91.69 213 LEU A C 1
ATOM 1702 O O . LEU A 1 213 ? -3.975 -21.198 5.903 1.00 91.69 213 LEU A O 1
ATOM 1706 N N . LYS A 1 214 ? -2.608 -20.681 7.604 1.00 83.69 214 LYS A N 1
ATOM 1707 C CA . LYS A 1 214 ? -1.913 -19.634 6.856 1.00 83.69 214 LYS A CA 1
ATOM 1708 C C . LYS A 1 214 ? -1.112 -20.277 5.709 1.00 83.69 214 LYS A C 1
ATOM 1710 O O . LYS A 1 214 ? -0.546 -21.355 5.913 1.00 83.69 214 LYS A O 1
ATOM 1715 N N . PRO A 1 215 ? -1.028 -19.633 4.531 1.00 82.31 215 PRO A N 1
ATOM 1716 C CA . PRO A 1 215 ? -0.214 -20.132 3.425 1.00 82.31 215 PRO A CA 1
ATOM 1717 C C . PRO A 1 215 ? 1.219 -20.466 3.858 1.00 82.31 215 PRO A C 1
ATOM 1719 O O . PRO A 1 215 ? 1.839 -19.685 4.577 1.00 82.31 215 PRO A O 1
ATOM 1722 N N . GLY A 1 216 ? 1.733 -21.624 3.434 1.00 80.31 216 GLY A N 1
ATOM 1723 C CA . GLY A 1 216 ? 3.084 -22.090 3.760 1.00 80.31 216 GLY A CA 1
ATOM 1724 C C . GLY A 1 216 ? 3.199 -22.860 5.077 1.00 80.31 216 GLY A C 1
ATOM 1725 O O . GLY A 1 216 ? 4.227 -23.490 5.322 1.00 80.31 216 GLY A O 1
ATOM 1726 N N . LEU A 1 217 ? 2.182 -22.832 5.945 1.00 86.44 217 LEU A N 1
ATOM 1727 C CA . LEU A 1 217 ? 2.288 -23.460 7.261 1.00 86.44 217 LEU A CA 1
ATOM 1728 C C . LEU A 1 217 ? 2.196 -24.990 7.200 1.00 86.44 217 LEU A C 1
ATOM 1730 O O . LEU A 1 217 ? 2.920 -25.669 7.926 1.00 86.44 217 LEU A O 1
ATOM 1734 N N . ALA A 1 218 ? 1.357 -25.527 6.311 1.00 86.12 218 ALA A N 1
ATOM 1735 C CA . ALA A 1 218 ? 1.287 -26.965 6.053 1.00 86.12 218 ALA A CA 1
ATOM 1736 C C . ALA A 1 218 ? 2.602 -27.480 5.453 1.00 86.12 218 ALA A C 1
ATOM 1738 O O . ALA A 1 218 ? 3.118 -28.516 5.859 1.00 86.12 218 ALA A O 1
ATOM 1739 N N . GLU A 1 219 ? 3.186 -26.722 4.527 1.00 86.94 219 GLU A N 1
ATOM 1740 C CA . GLU A 1 219 ? 4.460 -27.031 3.887 1.00 86.94 219 GLU A CA 1
ATOM 1741 C C . GLU A 1 219 ? 5.624 -26.939 4.879 1.00 86.94 219 GLU A C 1
ATOM 1743 O O . GLU A 1 219 ? 6.505 -27.796 4.872 1.00 86.94 219 GLU A O 1
ATOM 1748 N N . ALA A 1 220 ? 5.617 -25.946 5.773 1.00 83.38 220 ALA A N 1
ATOM 1749 C CA . ALA A 1 220 ? 6.610 -25.814 6.836 1.00 83.38 220 ALA A CA 1
ATOM 1750 C C . ALA A 1 220 ? 6.519 -26.962 7.852 1.00 83.38 220 ALA A C 1
ATOM 1752 O O . ALA A 1 220 ? 7.551 -27.492 8.273 1.00 83.38 220 ALA A O 1
ATOM 1753 N N . ALA A 1 221 ? 5.300 -27.368 8.221 1.00 87.25 221 ALA A N 1
ATOM 1754 C CA . ALA A 1 221 ? 5.075 -28.543 9.055 1.00 87.25 221 ALA A CA 1
ATOM 1755 C C . ALA A 1 221 ? 5.575 -29.814 8.346 1.00 87.25 221 ALA A C 1
ATOM 1757 O O . ALA A 1 221 ? 6.367 -30.546 8.931 1.00 87.25 221 ALA A O 1
ATOM 1758 N N . ALA A 1 222 ? 5.246 -29.996 7.061 1.00 88.19 222 ALA A N 1
ATOM 1759 C CA . ALA A 1 222 ? 5.704 -31.118 6.236 1.00 88.19 222 ALA A CA 1
ATOM 1760 C C . ALA A 1 222 ? 7.226 -31.184 6.069 1.00 88.19 222 ALA A C 1
ATOM 1762 O O . ALA A 1 222 ? 7.808 -32.268 6.088 1.00 88.19 222 ALA A O 1
ATOM 1763 N N . ALA A 1 223 ? 7.881 -30.033 5.907 1.00 87.25 223 ALA A N 1
ATOM 1764 C CA . ALA A 1 223 ? 9.331 -29.951 5.780 1.00 87.25 223 ALA A CA 1
ATOM 1765 C C . ALA A 1 223 ? 10.046 -30.290 7.095 1.00 87.25 223 ALA A C 1
ATOM 1767 O O . ALA A 1 223 ? 11.131 -30.872 7.076 1.00 87.25 223 ALA A O 1
ATOM 1768 N N . ARG A 1 224 ? 9.451 -29.919 8.235 1.00 87.38 224 ARG A N 1
ATOM 1769 C CA . ARG A 1 224 ? 9.996 -30.200 9.570 1.00 87.38 224 ARG A CA 1
ATOM 1770 C C . ARG A 1 224 ? 9.767 -31.646 9.985 1.00 87.38 224 ARG A C 1
ATOM 1772 O O . ARG A 1 224 ? 10.661 -32.273 10.548 1.00 87.38 224 ARG A O 1
ATOM 1779 N N . ASP A 1 225 ? 8.566 -32.135 9.736 1.00 89.06 225 ASP A N 1
ATOM 1780 C CA . ASP A 1 225 ? 8.113 -33.459 10.106 1.00 89.06 225 ASP A CA 1
ATOM 1781 C C . ASP A 1 225 ? 7.230 -34.023 8.982 1.00 89.06 225 ASP A C 1
ATOM 1783 O O . ASP A 1 225 ? 6.075 -33.623 8.845 1.00 89.06 225 ASP A O 1
ATOM 1787 N N . PRO A 1 226 ? 7.727 -34.988 8.189 1.00 88.50 226 PRO A N 1
ATOM 1788 C CA . PRO A 1 226 ? 6.937 -35.635 7.143 1.00 88.50 226 PRO A CA 1
ATOM 1789 C C . PRO A 1 226 ? 5.673 -36.353 7.645 1.00 88.50 226 PRO A C 1
ATOM 1791 O O . PRO A 1 226 ? 4.858 -36.762 6.822 1.00 88.50 226 PRO A O 1
ATOM 1794 N N . GLN A 1 227 ? 5.525 -36.551 8.962 1.00 89.94 227 GLN A N 1
ATOM 1795 C CA . GLN A 1 227 ? 4.374 -37.201 9.595 1.00 89.94 227 GLN A CA 1
ATOM 1796 C C . GLN A 1 227 ? 3.429 -36.223 10.311 1.00 89.94 227 GLN A C 1
ATOM 1798 O O . GLN A 1 227 ? 2.473 -36.660 10.959 1.00 89.94 227 GLN A O 1
ATOM 1803 N N . TRP A 1 228 ? 3.649 -34.912 10.166 1.00 90.50 228 TRP A N 1
ATOM 1804 C CA . TRP A 1 228 ? 2.926 -33.866 10.897 1.00 90.50 228 TRP A CA 1
ATOM 1805 C C . TRP A 1 228 ? 1.395 -33.969 10.803 1.00 90.50 228 TRP A C 1
ATOM 1807 O O . TRP A 1 228 ? 0.687 -33.626 11.748 1.00 90.50 228 TRP A O 1
ATOM 1817 N N . ASN A 1 229 ? 0.883 -34.441 9.663 1.00 86.38 229 ASN A N 1
ATOM 1818 C CA . ASN A 1 229 ? -0.539 -34.526 9.345 1.00 86.38 229 ASN A CA 1
ATOM 1819 C C . ASN A 1 229 ? -1.194 -35.859 9.748 1.00 86.38 229 ASN A C 1
ATOM 1821 O O . ASN A 1 229 ? -2.375 -36.060 9.469 1.00 86.38 229 ASN A O 1
ATOM 1825 N N . PHE A 1 230 ? -0.480 -36.777 10.408 1.00 88.12 230 PHE A N 1
ATOM 1826 C CA . PHE A 1 230 ? -1.084 -38.017 10.918 1.00 88.12 230 PHE A CA 1
ATOM 1827 C C . PHE A 1 230 ? -0.499 -38.557 12.232 1.00 88.12 230 PHE A C 1
ATOM 1829 O O . PHE A 1 230 ? -1.100 -39.452 12.827 1.00 88.12 230 PHE A O 1
ATOM 1836 N N . ALA A 1 231 ? 0.630 -38.034 12.721 1.00 86.06 231 ALA A N 1
ATOM 1837 C CA . ALA A 1 231 ? 1.263 -38.501 13.959 1.00 86.06 231 ALA A CA 1
ATOM 1838 C C . ALA A 1 231 ? 0.536 -38.055 15.245 1.00 86.06 231 ALA A C 1
ATOM 1840 O O . ALA A 1 231 ? 0.658 -38.708 16.282 1.00 86.06 231 ALA A O 1
ATOM 1841 N N . GLY A 1 232 ? -0.264 -36.984 15.185 1.00 89.00 232 GLY A N 1
ATOM 1842 C CA . GLY A 1 232 ? -0.955 -36.414 16.346 1.00 89.00 232 GLY A CA 1
ATOM 1843 C C . GLY A 1 232 ? -0.134 -35.408 17.155 1.00 89.00 232 GLY A C 1
ATOM 1844 O O . GLY A 1 232 ? -0.606 -34.980 18.206 1.00 89.00 232 GLY A O 1
ATOM 1845 N N . ASP A 1 233 ? 1.051 -35.020 16.676 1.00 90.06 233 ASP A N 1
ATOM 1846 C CA . ASP A 1 233 ? 1.955 -34.094 17.372 1.00 90.06 233 ASP A CA 1
ATOM 1847 C C . ASP A 1 233 ? 1.561 -32.617 17.203 1.00 90.06 233 ASP A C 1
ATOM 1849 O O . ASP A 1 233 ? 1.902 -31.787 18.042 1.00 90.06 233 ASP A O 1
ATOM 1853 N N . TYR A 1 234 ? 0.812 -32.289 16.145 1.00 93.94 234 TYR A N 1
ATOM 1854 C CA . TYR A 1 234 ? 0.356 -30.931 15.839 1.00 93.94 234 TYR A CA 1
ATOM 1855 C C . TYR A 1 234 ? -1.104 -30.709 16.235 1.00 93.94 234 TYR A C 1
ATOM 1857 O O . TYR A 1 234 ? -1.922 -31.631 16.188 1.00 93.94 234 TYR A O 1
ATOM 1865 N N . GLY A 1 235 ? -1.441 -29.471 16.603 1.00 95.00 235 GLY A N 1
ATOM 1866 C CA . GLY A 1 235 ? -2.764 -29.063 17.069 1.00 95.00 235 GLY A CA 1
ATOM 1867 C C . GLY A 1 235 ? -3.423 -27.984 16.207 1.00 95.00 235 GLY A C 1
ATOM 1868 O O . GLY A 1 235 ? -2.751 -27.170 15.579 1.00 95.00 235 GLY A O 1
ATOM 1869 N N . LEU A 1 236 ? -4.754 -27.959 16.213 1.00 96.50 236 LEU A N 1
ATOM 1870 C CA . LEU A 1 236 ? -5.597 -26.917 15.631 1.00 96.50 236 LEU A CA 1
ATOM 1871 C C . LEU A 1 236 ? -6.627 -26.464 16.669 1.00 96.50 236 LEU A C 1
ATOM 1873 O O . LEU A 1 236 ? -7.311 -27.291 17.279 1.00 96.50 236 LEU A O 1
ATOM 1877 N N . ILE A 1 237 ? -6.752 -25.150 16.818 1.00 97.75 237 ILE A N 1
ATOM 1878 C CA . ILE A 1 237 ? -7.828 -24.453 17.514 1.00 97.75 237 ILE A CA 1
ATOM 1879 C C . ILE A 1 237 ? -8.451 -23.517 16.486 1.00 97.75 237 ILE A C 1
ATOM 1881 O O . ILE A 1 237 ? -7.857 -22.505 16.120 1.00 97.75 237 ILE A O 1
ATOM 1885 N N . GLN A 1 238 ? -9.628 -23.872 15.984 1.00 97.69 238 GLN A N 1
ATOM 1886 C CA . GLN A 1 238 ? -10.287 -23.128 14.911 1.00 97.69 238 GLN A CA 1
ATOM 1887 C C . GLN A 1 238 ? -11.693 -22.723 15.315 1.00 97.69 238 GLN A C 1
ATOM 1889 O O . GLN A 1 238 ? -12.404 -23.494 15.961 1.00 97.69 238 GLN A O 1
ATOM 1894 N N . TYR A 1 239 ? -12.082 -21.509 14.939 1.00 97.31 239 TYR A N 1
ATOM 1895 C CA . TYR A 1 239 ? -13.372 -20.929 15.282 1.00 97.31 239 TYR A CA 1
ATOM 1896 C C . TYR A 1 239 ? -14.135 -20.502 14.031 1.00 97.31 239 TYR A C 1
ATOM 1898 O O . TYR A 1 239 ? -13.597 -19.797 13.177 1.00 97.31 239 TYR A O 1
ATOM 1906 N N . ASP A 1 240 ? -15.410 -20.871 13.976 1.00 95.31 240 ASP A N 1
ATOM 1907 C CA . ASP A 1 240 ? -16.378 -20.390 12.996 1.00 95.31 240 ASP A CA 1
ATOM 1908 C C . ASP A 1 240 ? -17.565 -19.747 13.725 1.00 95.31 240 ASP A C 1
ATOM 1910 O O . ASP A 1 240 ? -18.152 -20.347 14.624 1.00 95.31 240 ASP A O 1
ATOM 1914 N N . GLY A 1 241 ? -17.902 -18.505 13.383 1.00 85.38 241 GLY A N 1
ATOM 1915 C CA . GLY A 1 241 ? -18.974 -17.752 14.030 1.00 85.38 241 GLY A CA 1
ATOM 1916 C C . GLY A 1 241 ? -19.932 -17.172 13.003 1.00 85.38 241 GLY A C 1
ATOM 1917 O O . GLY A 1 241 ? -19.504 -16.733 11.939 1.00 85.38 241 GLY A O 1
ATOM 1918 N N . ALA A 1 242 ? -21.225 -17.138 13.330 1.00 54.72 242 ALA A N 1
ATOM 1919 C CA . ALA A 1 242 ? -22.225 -16.519 12.469 1.00 54.72 242 ALA A CA 1
ATOM 1920 C C . ALA A 1 242 ? -21.917 -15.020 12.303 1.00 54.72 242 ALA A C 1
ATOM 1922 O O . ALA A 1 242 ? -21.910 -14.272 13.285 1.00 54.72 242 ALA A O 1
ATOM 1923 N N . ALA A 1 243 ? -21.662 -14.592 11.063 1.00 37.19 243 ALA A N 1
ATOM 1924 C CA . ALA A 1 243 ? -21.732 -13.187 10.691 1.00 37.19 243 ALA A CA 1
ATOM 1925 C C . ALA A 1 243 ? -23.134 -12.663 11.039 1.00 37.19 243 ALA A C 1
ATOM 1927 O O . ALA A 1 243 ? -24.125 -13.361 10.824 1.00 37.19 243 ALA A O 1
ATOM 1928 N N . CYS A 1 244 ? -23.219 -11.456 11.604 1.00 27.34 244 CYS A N 1
ATOM 1929 C CA . CYS A 1 244 ? -24.478 -10.720 11.679 1.00 27.34 244 CYS A CA 1
ATOM 1930 C C . CYS A 1 244 ? -25.189 -10.768 10.319 1.00 27.34 244 CYS A C 1
ATOM 1932 O O . CYS A 1 244 ? -24.538 -10.630 9.284 1.00 27.34 244 CYS A O 1
ATOM 1934 N N . ASP A 1 245 ? -26.510 -10.944 10.351 1.00 27.47 245 ASP A N 1
ATOM 1935 C CA . ASP A 1 245 ? -27.401 -10.849 9.199 1.00 27.47 245 ASP A CA 1
ATOM 1936 C C . ASP A 1 245 ? -27.162 -9.538 8.427 1.00 27.47 245 ASP A C 1
ATOM 1938 O O . ASP A 1 245 ? -27.632 -8.482 8.837 1.00 27.47 245 ASP A O 1
ATOM 1942 N N . ASP A 1 246 ? -26.381 -9.617 7.351 1.00 27.22 246 ASP A N 1
ATOM 1943 C CA . ASP A 1 246 ? -26.444 -8.799 6.134 1.00 27.22 246 ASP A CA 1
ATOM 1944 C C . ASP A 1 246 ? -25.338 -9.293 5.187 1.00 27.22 246 ASP A C 1
ATOM 1946 O O . ASP A 1 246 ? -24.210 -8.805 5.190 1.00 27.22 246 ASP A O 1
ATOM 1950 N N . VAL A 1 247 ? -25.652 -10.305 4.373 1.00 29.42 247 VAL A N 1
ATOM 1951 C CA . VAL A 1 247 ? -24.805 -10.709 3.242 1.00 29.42 247 VAL A CA 1
ATOM 1952 C C . VAL A 1 247 ? -25.622 -10.578 1.964 1.00 29.42 247 VAL A C 1
ATOM 1954 O O . VAL A 1 247 ? -26.294 -11.504 1.513 1.00 29.42 247 VAL A O 1
ATOM 1957 N N . THR A 1 248 ? -25.549 -9.390 1.372 1.00 26.11 248 THR A N 1
ATOM 1958 C CA . THR A 1 248 ? -25.362 -9.294 -0.076 1.00 26.11 248 THR A CA 1
ATOM 1959 C C . THR A 1 248 ? -23.943 -9.764 -0.389 1.00 26.11 248 THR A C 1
ATOM 1961 O O . THR A 1 248 ? -23.010 -9.376 0.310 1.00 26.11 248 THR A O 1
ATOM 1964 N N . GLU A 1 249 ? -23.795 -10.609 -1.407 1.00 34.59 249 GLU A N 1
ATOM 1965 C CA . GLU A 1 249 ? -22.514 -11.070 -1.952 1.00 34.59 249 GLU A CA 1
ATOM 1966 C C . GLU A 1 249 ? -21.485 -9.931 -2.064 1.00 34.59 249 GLU A C 1
ATOM 1968 O O . GLU A 1 249 ? -21.726 -8.979 -2.799 1.00 34.59 249 GLU A O 1
ATOM 1973 N N . GLU A 1 250 ? -20.339 -10.043 -1.381 1.00 30.39 250 GLU A N 1
ATOM 1974 C CA . GLU A 1 250 ? -19.029 -9.598 -1.880 1.00 30.39 250 GLU A CA 1
ATOM 1975 C C . GLU A 1 250 ? -17.881 -9.996 -0.929 1.00 30.39 250 GLU A C 1
ATOM 1977 O O . GLU A 1 250 ? -17.870 -9.641 0.242 1.00 30.39 250 GLU A O 1
ATOM 1982 N N . CYS A 1 251 ? -16.890 -10.675 -1.517 1.00 27.58 251 CYS A N 1
ATOM 1983 C CA . CYS A 1 251 ? -15.458 -10.668 -1.198 1.00 27.58 251 CYS A CA 1
ATOM 1984 C C . CYS A 1 251 ? -14.971 -11.110 0.201 1.00 27.58 251 CYS A C 1
ATOM 1986 O O . CYS A 1 251 ? -15.279 -10.524 1.232 1.00 27.58 251 CYS A O 1
ATOM 1988 N N . ALA A 1 252 ? -14.075 -12.105 0.190 1.00 29.05 252 ALA A N 1
ATOM 1989 C CA . ALA A 1 252 ? -13.252 -12.537 1.314 1.00 29.05 252 ALA A CA 1
ATOM 1990 C C . ALA A 1 252 ? -12.699 -11.347 2.121 1.00 29.05 252 ALA A C 1
ATOM 1992 O O . ALA A 1 252 ? -12.092 -10.430 1.562 1.00 29.05 252 ALA A O 1
ATOM 1993 N N . CYS A 1 253 ? -12.901 -11.374 3.439 1.00 29.95 253 CYS A N 1
ATOM 1994 C CA . CYS A 1 253 ? -12.488 -10.320 4.357 1.00 29.95 253 CYS A CA 1
ATOM 1995 C C . CYS A 1 253 ? -10.955 -10.216 4.407 1.00 29.95 253 CYS A C 1
ATOM 1997 O O . CYS A 1 253 ? -10.293 -10.911 5.177 1.00 29.95 253 CYS A O 1
ATOM 1999 N N . VAL A 1 254 ? -10.388 -9.345 3.571 1.00 34.78 254 VAL A N 1
ATOM 2000 C CA . VAL A 1 254 ? -9.020 -8.844 3.715 1.00 34.78 254 VAL A CA 1
ATOM 2001 C C . VAL A 1 254 ? -9.094 -7.561 4.538 1.00 34.78 254 VAL A C 1
ATOM 2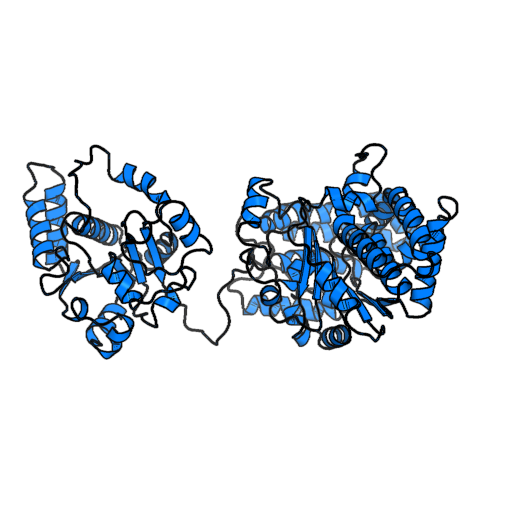003 O O . VAL A 1 254 ? -9.739 -6.596 4.121 1.00 34.78 254 VAL A O 1
ATOM 2006 N N . ASP A 1 255 ? -8.454 -7.546 5.707 1.00 41.03 255 ASP A N 1
ATOM 2007 C CA . ASP A 1 255 ? -8.478 -6.391 6.607 1.00 41.03 255 ASP A CA 1
ATOM 2008 C C . ASP A 1 255 ? -7.867 -5.151 5.929 1.00 41.03 255 ASP A C 1
ATOM 2010 O O . ASP A 1 255 ? -6.686 -5.115 5.552 1.00 41.03 255 ASP A O 1
ATOM 2014 N N . VAL A 1 256 ? -8.674 -4.096 5.804 1.00 47.91 256 VAL A N 1
ATOM 2015 C CA . VAL A 1 256 ? -8.197 -2.750 5.471 1.00 47.91 256 VAL A CA 1
ATOM 2016 C C . VAL A 1 256 ? -7.349 -2.248 6.642 1.00 47.91 256 VAL A C 1
ATOM 2018 O O . VAL A 1 256 ? -7.725 -2.420 7.802 1.00 47.91 256 VAL A O 1
ATOM 2021 N N . LYS A 1 257 ? -6.197 -1.622 6.369 1.00 46.53 257 LYS A N 1
ATOM 2022 C CA . LYS A 1 257 ? -5.307 -1.125 7.430 1.00 46.53 257 LYS A CA 1
ATOM 2023 C C . LYS A 1 257 ? -6.013 -0.088 8.312 1.00 46.53 257 LYS A C 1
ATOM 2025 O O . LYS A 1 257 ? -6.205 1.059 7.895 1.00 46.53 257 LYS A O 1
ATOM 2030 N N . SER A 1 258 ? -6.348 -0.476 9.543 1.00 48.94 258 SER A N 1
ATOM 2031 C CA . SER A 1 258 ? -6.855 0.433 10.571 1.00 48.94 258 SER A CA 1
ATOM 2032 C C . SER A 1 258 ? -5.707 1.034 11.388 1.00 48.94 258 SER A C 1
ATOM 2034 O O . SER A 1 258 ? -4.727 0.365 11.720 1.00 48.94 258 SER A O 1
ATOM 2036 N N . ILE A 1 259 ? -5.830 2.323 11.717 1.00 47.88 259 ILE A N 1
ATOM 2037 C CA . ILE A 1 259 ? -4.858 3.082 12.527 1.00 47.88 259 ILE A CA 1
ATOM 2038 C C . ILE A 1 259 ? -4.963 2.691 14.022 1.00 47.88 259 ILE A C 1
ATOM 2040 O O . ILE A 1 259 ? -4.168 3.128 14.843 1.00 47.88 259 ILE A O 1
ATOM 2044 N N . GLU A 1 260 ? -5.913 1.833 14.404 1.00 40.06 260 GLU A N 1
ATOM 2045 C CA . GLU A 1 260 ? -6.258 1.536 15.803 1.00 40.06 260 GLU A CA 1
ATOM 2046 C C . GLU A 1 260 ? -5.201 0.713 16.562 1.00 40.06 260 GLU A C 1
ATOM 2048 O O . GLU A 1 260 ? -5.196 0.690 17.792 1.00 40.06 260 GLU A O 1
ATOM 2053 N N . LYS A 1 261 ? -4.274 0.052 15.857 1.00 48.03 261 LYS A N 1
ATOM 2054 C CA . LYS A 1 261 ? -3.190 -0.721 16.483 1.00 48.03 261 LYS A CA 1
ATOM 2055 C C . LYS A 1 261 ? -1.994 0.188 16.782 1.00 48.03 261 LYS A C 1
ATOM 2057 O O . LYS A 1 261 ? -1.273 0.568 15.857 1.00 48.03 261 LYS A O 1
ATOM 2062 N N . GLU A 1 262 ? -1.742 0.462 18.068 1.00 44.50 262 GLU A N 1
ATOM 2063 C CA . GLU A 1 262 ? -0.685 1.375 18.565 1.00 44.50 262 GLU A CA 1
ATOM 2064 C C . GLU A 1 262 ? 0.750 1.030 18.112 1.00 44.50 262 GLU A C 1
ATOM 2066 O O . GLU A 1 262 ? 1.637 1.878 18.179 1.00 44.50 262 GLU A O 1
ATOM 2071 N N . VAL A 1 263 ? 0.985 -0.192 17.625 1.00 54.44 263 VAL A N 1
ATOM 2072 C CA . VAL A 1 263 ? 2.287 -0.680 17.126 1.00 54.44 263 VAL A CA 1
ATOM 2073 C C . VAL A 1 263 ? 2.419 -0.674 15.596 1.00 54.44 263 VAL A C 1
ATOM 2075 O O . VAL A 1 263 ? 3.456 -1.066 15.075 1.00 54.44 263 VAL A O 1
ATOM 2078 N N . SER A 1 264 ? 1.395 -0.243 14.852 1.00 69.19 264 SER A N 1
ATOM 2079 C CA . SER A 1 264 ? 1.447 -0.212 13.382 1.00 69.19 264 SER A CA 1
ATOM 2080 C C . SER A 1 264 ? 2.197 1.013 12.841 1.00 69.19 264 SER A C 1
ATOM 2082 O O . SER A 1 264 ? 2.126 2.108 13.405 1.00 69.19 264 SER A O 1
ATOM 2084 N N . PHE A 1 265 ? 2.852 0.871 11.685 1.00 78.50 265 PHE A N 1
ATOM 2085 C CA . PHE A 1 265 ? 3.500 1.994 10.999 1.00 78.50 265 PHE A CA 1
ATOM 2086 C C . PHE A 1 265 ? 2.518 3.118 10.629 1.00 78.50 265 PHE A C 1
ATOM 2088 O O . PHE A 1 265 ? 2.869 4.301 10.681 1.00 78.50 265 PHE A O 1
ATOM 2095 N N . ALA A 1 266 ? 1.267 2.764 10.317 1.00 81.25 266 ALA A N 1
ATOM 2096 C CA . ALA A 1 266 ? 0.178 3.712 10.102 1.00 81.25 266 ALA A CA 1
ATOM 2097 C C . ALA A 1 266 ? -0.072 4.589 11.343 1.00 81.25 266 ALA A C 1
ATOM 2099 O O . ALA A 1 266 ? -0.136 5.815 11.232 1.00 81.25 266 ALA A O 1
ATOM 2100 N N . TYR A 1 267 ? -0.142 3.980 12.533 1.00 81.94 267 TYR A N 1
ATOM 2101 C CA . TYR A 1 267 ? -0.297 4.705 13.795 1.00 81.94 267 TYR A CA 1
ATOM 2102 C C . TYR A 1 267 ? 0.886 5.639 14.067 1.00 81.94 267 TYR A C 1
ATOM 2104 O O . TYR A 1 267 ? 0.672 6.819 14.344 1.00 81.94 267 TYR A O 1
ATOM 2112 N N . VAL A 1 268 ? 2.126 5.156 13.914 1.00 83.81 268 VAL A N 1
ATOM 2113 C CA . VAL A 1 268 ? 3.342 5.982 14.070 1.00 83.81 268 VAL A CA 1
ATOM 2114 C C . VAL A 1 268 ? 3.338 7.158 13.092 1.00 83.81 268 VAL A C 1
ATOM 2116 O O . VAL A 1 268 ? 3.661 8.291 13.453 1.00 83.81 268 VAL A O 1
ATOM 2119 N N . THR A 1 269 ? 2.930 6.924 11.846 1.00 85.19 269 THR A N 1
ATOM 2120 C CA . THR A 1 269 ? 2.878 7.973 10.826 1.00 85.19 269 THR A CA 1
ATOM 2121 C C . THR A 1 269 ? 1.880 9.063 11.200 1.00 85.19 269 THR A C 1
ATOM 2123 O O . THR A 1 269 ? 2.239 10.243 11.205 1.00 85.19 269 THR A O 1
ATOM 2126 N N . VAL A 1 270 ? 0.658 8.690 11.587 1.00 88.94 270 VAL A N 1
ATOM 2127 C CA . VAL A 1 270 ? -0.380 9.654 11.977 1.00 88.94 270 VAL A CA 1
ATOM 2128 C C . VAL A 1 270 ? -0.025 10.367 13.281 1.00 88.94 270 VAL A C 1
ATOM 2130 O O . VAL A 1 270 ? -0.195 11.580 13.370 1.00 88.94 270 VAL A O 1
ATOM 2133 N N . LYS A 1 271 ? 0.519 9.656 14.272 1.00 88.56 271 LYS A N 1
ATOM 2134 C CA . LYS A 1 271 ? 0.873 10.221 15.581 1.00 88.56 271 LYS A CA 1
ATOM 2135 C C . LYS A 1 271 ? 2.068 11.161 15.534 1.00 88.56 271 LYS A C 1
ATOM 2137 O O . LYS A 1 271 ? 2.006 12.241 16.121 1.00 88.56 271 LYS A O 1
ATOM 2142 N N . ASP A 1 272 ? 3.134 10.756 14.850 1.00 86.25 272 ASP A N 1
ATOM 2143 C CA . ASP A 1 272 ? 4.439 11.402 14.975 1.00 86.25 272 ASP A CA 1
ATOM 2144 C C . ASP A 1 272 ? 4.845 12.140 13.695 1.00 86.25 272 ASP A C 1
ATOM 2146 O O . ASP A 1 272 ? 5.295 13.285 13.760 1.00 86.25 272 ASP A O 1
ATOM 2150 N N . ARG A 1 273 ? 4.652 11.541 12.512 1.00 88.94 273 ARG A N 1
ATOM 2151 C CA . ARG A 1 273 ? 5.163 12.108 11.247 1.00 88.94 273 ARG A CA 1
ATOM 2152 C C . ARG A 1 273 ? 4.297 13.246 10.712 1.00 88.94 273 ARG A C 1
ATOM 2154 O O . ARG A 1 273 ? 4.828 14.306 10.380 1.00 88.94 273 ARG A O 1
ATOM 2161 N N . LEU A 1 274 ? 2.975 13.072 10.662 1.00 94.12 274 LEU A N 1
ATOM 2162 C CA . LEU A 1 274 ? 2.068 14.100 10.135 1.00 94.12 274 LEU A CA 1
ATOM 2163 C C . LEU A 1 274 ? 2.159 15.436 10.911 1.00 94.12 274 LEU A C 1
ATOM 2165 O O . LEU A 1 274 ? 2.300 16.488 10.277 1.00 94.12 274 LEU A O 1
ATOM 2169 N N . PRO A 1 275 ? 2.195 15.458 12.262 1.00 95.56 275 PRO A N 1
ATOM 2170 C CA . PRO A 1 275 ? 2.398 16.702 13.010 1.00 95.56 275 PRO A CA 1
ATOM 2171 C C . PRO A 1 275 ? 3.744 17.376 12.740 1.00 95.56 275 PRO A C 1
ATOM 2173 O O . PRO A 1 275 ? 3.825 18.610 12.771 1.00 95.56 275 PRO A O 1
ATOM 2176 N N . VAL A 1 276 ? 4.802 16.596 12.493 1.00 94.19 276 VAL A N 1
ATOM 2177 C CA . VAL A 1 276 ? 6.129 17.127 12.146 1.00 94.19 276 VAL A CA 1
ATOM 2178 C C . VAL A 1 276 ? 6.076 17.846 10.802 1.00 94.19 276 VAL A C 1
ATOM 2180 O O . 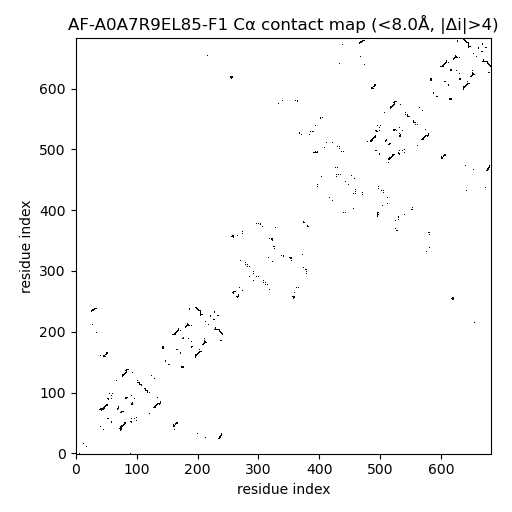VAL A 1 276 ? 6.571 18.967 10.715 1.00 94.19 276 VAL A O 1
ATOM 2183 N N . ILE A 1 277 ? 5.399 17.282 9.798 1.00 94.06 277 ILE A N 1
ATOM 2184 C CA . ILE A 1 277 ? 5.223 17.919 8.480 1.00 94.06 277 ILE A CA 1
ATOM 2185 C C . ILE A 1 277 ? 4.504 19.266 8.617 1.00 94.06 277 ILE A C 1
ATOM 2187 O O . ILE A 1 277 ? 4.988 20.281 8.112 1.00 94.06 277 ILE A O 1
ATOM 2191 N N . ILE A 1 278 ? 3.395 19.318 9.365 1.00 97.44 278 ILE A N 1
ATOM 2192 C CA . ILE A 1 278 ? 2.675 20.581 9.609 1.00 97.44 278 ILE A CA 1
ATOM 2193 C C . ILE A 1 278 ? 3.591 21.599 10.309 1.00 97.44 278 ILE A C 1
ATOM 2195 O O . ILE A 1 278 ? 3.611 22.776 9.949 1.00 97.44 278 ILE A O 1
ATOM 2199 N N . THR A 1 279 ? 4.383 21.144 11.285 1.00 96.44 279 THR A N 1
ATOM 2200 C CA . THR A 1 279 ? 5.329 21.999 12.021 1.00 96.44 279 THR A CA 1
ATOM 2201 C C . THR A 1 279 ? 6.414 22.559 11.103 1.00 96.44 279 THR A C 1
ATOM 2203 O O . THR A 1 279 ? 6.714 23.745 11.175 1.00 96.44 279 THR A O 1
ATOM 2206 N N . GLN A 1 280 ? 6.961 21.750 10.194 1.00 94.50 280 GLN A N 1
ATOM 2207 C CA . GLN A 1 280 ? 7.953 22.201 9.216 1.00 94.50 280 GLN A CA 1
ATOM 2208 C C . GLN A 1 280 ? 7.389 23.279 8.283 1.00 94.50 280 GLN A C 1
ATOM 2210 O O . GLN A 1 280 ? 8.080 24.254 7.986 1.00 94.50 280 GLN A O 1
ATOM 2215 N N . VAL A 1 281 ? 6.127 23.153 7.860 1.00 96.75 281 VAL A N 1
ATOM 2216 C CA . VAL A 1 281 ? 5.464 24.191 7.055 1.00 96.75 281 VAL A CA 1
ATOM 2217 C C . VAL A 1 281 ? 5.285 25.482 7.855 1.00 96.75 281 VAL A C 1
ATOM 2219 O O . VAL A 1 281 ? 5.619 26.555 7.352 1.00 96.75 281 VAL A O 1
ATOM 2222 N N . VAL A 1 282 ? 4.825 25.396 9.107 1.00 97.56 282 VAL A N 1
ATOM 2223 C CA . VAL A 1 282 ? 4.723 26.558 10.010 1.00 97.56 282 VAL A CA 1
ATOM 2224 C C . VAL A 1 282 ? 6.076 27.257 10.163 1.00 97.56 282 VAL A C 1
ATOM 2226 O O . VAL A 1 282 ? 6.167 28.478 10.021 1.00 97.56 282 VAL A O 1
ATOM 2229 N N . ASP A 1 283 ? 7.134 26.484 10.382 1.00 94.38 283 ASP A N 1
ATOM 2230 C CA . ASP A 1 283 ? 8.498 26.981 10.504 1.00 94.38 283 ASP A CA 1
ATOM 2231 C C . ASP A 1 283 ? 8.981 27.683 9.229 1.00 94.38 283 ASP A C 1
ATOM 2233 O O . ASP A 1 283 ? 9.585 28.755 9.302 1.00 94.38 283 ASP A O 1
ATOM 2237 N N . HIS A 1 284 ? 8.716 27.111 8.052 1.00 93.12 284 HIS A N 1
ATOM 2238 C CA . HIS A 1 284 ? 9.076 27.725 6.773 1.00 93.12 284 HIS A CA 1
ATOM 2239 C C . HIS A 1 284 ? 8.358 29.058 6.560 1.00 93.12 284 HIS A C 1
ATOM 2241 O O . HIS A 1 284 ? 9.008 30.046 6.215 1.00 93.12 284 HIS A O 1
ATOM 2247 N N . LEU A 1 285 ? 7.052 29.115 6.831 1.00 95.50 285 LEU A N 1
ATOM 2248 C CA . LEU A 1 285 ? 6.273 30.351 6.746 1.00 95.50 285 LEU A CA 1
ATOM 2249 C C . LEU A 1 285 ? 6.807 31.430 7.693 1.00 95.50 285 LEU A C 1
ATOM 2251 O O . LEU A 1 285 ? 6.895 32.596 7.314 1.00 95.50 285 LEU A O 1
ATOM 2255 N N . ALA A 1 286 ? 7.190 31.048 8.914 1.00 95.00 286 ALA A N 1
ATOM 2256 C CA . ALA A 1 286 ? 7.732 31.976 9.898 1.00 95.00 286 ALA A CA 1
ATOM 2257 C C . ALA A 1 286 ? 9.112 32.517 9.489 1.00 95.00 286 ALA A C 1
ATOM 2259 O O . ALA A 1 286 ? 9.347 33.723 9.574 1.00 95.00 286 ALA A O 1
ATOM 2260 N N . ARG A 1 287 ? 10.017 31.645 9.021 1.00 94.81 287 ARG A N 1
ATOM 2261 C CA . ARG A 1 287 ? 11.394 32.017 8.646 1.00 94.81 287 ARG A CA 1
ATOM 2262 C C . ARG A 1 287 ? 11.467 32.812 7.345 1.00 94.81 287 ARG A C 1
ATOM 2264 O O . ARG A 1 287 ? 12.258 33.745 7.252 1.00 94.81 287 ARG A O 1
ATOM 2271 N N . ASP A 1 288 ? 10.674 32.447 6.339 1.00 94.25 288 ASP A N 1
ATOM 2272 C CA . ASP A 1 288 ? 10.692 33.094 5.021 1.00 94.25 288 ASP A CA 1
ATOM 2273 C C . ASP A 1 288 ? 9.615 34.187 4.875 1.00 94.25 288 ASP A C 1
ATOM 2275 O O . ASP A 1 288 ? 9.402 34.696 3.775 1.00 94.25 288 ASP A O 1
ATOM 2279 N N . LYS A 1 289 ? 8.977 34.607 5.978 1.00 94.25 289 LYS A N 1
ATOM 2280 C CA . LYS A 1 289 ? 7.901 35.608 6.002 1.00 94.25 289 LYS A CA 1
ATOM 2281 C C . LYS A 1 289 ? 8.195 36.846 5.151 1.00 94.25 289 LYS A C 1
ATOM 2283 O O . LYS A 1 289 ? 7.376 37.214 4.317 1.00 94.25 289 LYS A O 1
ATOM 2288 N N . ASP A 1 290 ? 9.353 37.479 5.329 1.00 95.19 290 ASP A N 1
ATOM 2289 C CA . ASP A 1 290 ? 9.680 38.712 4.599 1.00 95.19 290 ASP A CA 1
ATOM 2290 C C . ASP A 1 290 ? 9.867 38.471 3.092 1.00 95.19 290 ASP A C 1
ATOM 2292 O O . ASP A 1 290 ? 9.542 39.335 2.278 1.00 95.19 290 ASP A O 1
ATOM 2296 N N . LYS A 1 291 ? 10.340 37.280 2.695 1.00 94.75 291 LYS A N 1
ATOM 2297 C CA . LYS A 1 291 ? 10.436 36.896 1.278 1.00 94.75 291 LYS A CA 1
ATOM 2298 C C . LYS A 1 291 ? 9.057 36.647 0.681 1.00 94.75 291 LYS A C 1
ATOM 2300 O O . LYS A 1 291 ? 8.800 37.103 -0.426 1.00 94.75 291 LYS A O 1
ATOM 2305 N N . ILE A 1 292 ? 8.180 35.974 1.427 1.00 94.38 292 ILE A N 1
ATOM 2306 C CA . ILE A 1 292 ? 6.794 35.719 1.020 1.00 94.38 292 ILE A CA 1
ATOM 2307 C C . ILE A 1 292 ? 6.060 37.048 0.823 1.00 94.38 292 ILE A C 1
ATOM 2309 O O . ILE A 1 292 ? 5.450 37.253 -0.217 1.00 94.38 292 ILE A O 1
ATOM 2313 N N . ILE A 1 293 ? 6.187 37.988 1.763 1.00 94.94 293 ILE A N 1
ATOM 2314 C CA . ILE A 1 293 ? 5.585 39.326 1.650 1.00 94.94 293 ILE A CA 1
ATOM 2315 C C . ILE A 1 293 ? 6.125 40.072 0.424 1.00 94.94 293 ILE A C 1
ATOM 2317 O O . ILE A 1 293 ? 5.372 40.709 -0.306 1.00 94.94 293 ILE A O 1
ATOM 2321 N N . LYS A 1 294 ? 7.429 39.966 0.150 1.00 95.19 294 LYS A N 1
ATOM 2322 C CA . LYS A 1 294 ? 8.025 40.586 -1.037 1.00 95.19 294 LYS A CA 1
ATOM 2323 C C . LYS A 1 294 ? 7.490 39.997 -2.352 1.00 95.19 294 LYS A C 1
ATOM 2325 O O . LYS A 1 294 ? 7.368 40.738 -3.321 1.00 95.19 294 LYS A O 1
ATOM 2330 N N . GLU A 1 295 ? 7.214 38.693 -2.399 1.00 93.94 295 GLU A N 1
ATOM 2331 C CA . GLU A 1 295 ? 6.714 37.994 -3.596 1.00 93.94 295 GLU A CA 1
ATOM 2332 C C . GLU A 1 295 ? 5.197 38.177 -3.790 1.00 93.94 295 GLU A C 1
ATOM 2334 O O . GLU A 1 295 ? 4.753 38.379 -4.917 1.00 93.94 295 GLU A O 1
ATOM 2339 N N . TYR A 1 296 ? 4.415 38.160 -2.706 1.00 93.25 296 TYR A N 1
ATOM 2340 C CA . TYR A 1 296 ? 2.944 38.119 -2.738 1.00 93.25 296 TYR A CA 1
ATOM 2341 C C . TYR A 1 296 ? 2.259 39.415 -2.263 1.00 93.25 296 TYR A C 1
ATOM 2343 O O . TYR A 1 296 ? 1.032 39.492 -2.237 1.00 93.25 296 TYR A O 1
ATOM 2351 N N . GLY A 1 297 ? 3.030 40.448 -1.918 1.00 92.94 297 GLY A N 1
ATOM 2352 C CA . GLY A 1 297 ? 2.529 41.761 -1.509 1.00 92.94 297 GLY A CA 1
ATOM 2353 C C . GLY A 1 297 ? 2.289 41.908 -0.004 1.00 92.94 297 GLY A C 1
ATOM 2354 O O . GLY A 1 297 ? 2.360 40.953 0.770 1.00 92.94 297 GLY A O 1
ATOM 2355 N N . GLU A 1 298 ? 1.997 43.140 0.425 1.00 92.56 298 GLU A N 1
ATOM 2356 C CA . GLU A 1 298 ? 1.906 43.482 1.852 1.00 92.56 298 GLU A CA 1
ATOM 2357 C C . GLU A 1 298 ? 0.712 42.817 2.555 1.00 92.56 298 GLU A C 1
ATOM 2359 O O . GLU A 1 298 ? 0.815 42.463 3.731 1.00 92.56 298 GLU A O 1
ATOM 2364 N N . ASP A 1 299 ? -0.372 42.545 1.821 1.00 90.88 299 ASP A N 1
ATOM 2365 C CA . ASP A 1 299 ? -1.552 41.833 2.330 1.00 90.88 299 ASP A CA 1
ATOM 2366 C C . ASP A 1 299 ? -1.206 40.409 2.809 1.00 90.88 299 ASP A C 1
ATOM 2368 O O . ASP A 1 299 ? -1.783 39.912 3.781 1.00 90.88 299 ASP A O 1
ATOM 2372 N N . ALA A 1 300 ? -0.171 39.783 2.230 1.00 94.25 300 ALA A N 1
ATOM 2373 C CA . ALA A 1 300 ? 0.308 38.473 2.664 1.00 94.25 300 ALA A CA 1
ATOM 2374 C C . ALA A 1 300 ? 0.847 38.484 4.109 1.00 94.25 300 ALA A C 1
ATOM 2376 O O . ALA A 1 300 ? 0.919 37.433 4.747 1.00 94.25 300 ALA A O 1
ATOM 2377 N N . ARG A 1 301 ? 1.214 39.647 4.677 1.00 94.31 301 ARG A N 1
ATOM 2378 C CA . ARG A 1 301 ? 1.770 39.741 6.040 1.00 94.31 301 ARG A CA 1
ATOM 2379 C C . ARG A 1 301 ? 0.804 39.212 7.097 1.00 94.31 301 ARG A C 1
ATOM 2381 O O . ARG A 1 301 ? 1.240 38.504 8.012 1.00 94.31 301 ARG A O 1
ATOM 2388 N N . GLU A 1 302 ? -0.469 39.587 7.004 1.00 95.06 302 GLU A N 1
ATOM 2389 C CA . GLU A 1 302 ? -1.502 39.135 7.943 1.00 95.06 302 GLU A CA 1
ATOM 2390 C C . GLU A 1 302 ? -2.022 37.739 7.580 1.00 95.06 302 GLU A C 1
ATOM 2392 O O . GLU A 1 302 ? -2.308 36.935 8.474 1.00 95.06 302 GLU A O 1
ATOM 2397 N N . GLU A 1 303 ? -2.046 37.392 6.292 1.00 96.50 303 GLU A N 1
ATOM 2398 C CA . GLU A 1 303 ? -2.392 36.038 5.851 1.00 96.50 303 GLU A CA 1
ATOM 2399 C C . GLU A 1 303 ? -1.395 34.997 6.361 1.00 96.50 303 GLU A C 1
ATOM 2401 O O . GLU A 1 303 ? -1.826 33.983 6.899 1.00 96.50 303 GLU A O 1
ATOM 2406 N N . VAL A 1 304 ? -0.082 35.264 6.321 1.00 97.50 304 VAL A N 1
ATOM 2407 C CA . VAL A 1 304 ? 0.940 34.355 6.879 1.00 97.50 304 VAL A CA 1
ATOM 2408 C C . VAL A 1 304 ? 0.655 34.044 8.351 1.00 97.50 304 VAL A C 1
ATOM 2410 O O . VAL A 1 304 ? 0.715 32.885 8.759 1.00 97.50 304 VAL A O 1
ATOM 2413 N N . LYS A 1 305 ? 0.301 35.053 9.160 1.00 96.06 305 LYS A N 1
ATOM 2414 C CA . LYS A 1 305 ? -0.054 34.831 10.574 1.00 96.06 305 LYS A CA 1
ATOM 2415 C C . LYS A 1 305 ? -1.313 33.974 10.707 1.00 96.06 305 LYS A C 1
ATOM 2417 O O . LYS A 1 305 ? -1.350 33.063 11.532 1.00 96.06 305 LYS A O 1
ATOM 2422 N N . THR A 1 306 ? -2.327 34.264 9.894 1.00 97.25 306 THR A N 1
ATOM 2423 C CA . THR A 1 306 ? -3.604 33.539 9.883 1.00 97.25 306 THR A CA 1
ATOM 2424 C C . THR A 1 306 ? -3.400 32.074 9.505 1.00 97.25 306 THR A C 1
ATOM 2426 O O . THR A 1 306 ? -3.871 31.184 10.212 1.00 97.25 306 THR A O 1
ATOM 2429 N N . VAL A 1 307 ? -2.637 31.817 8.442 1.00 98.25 307 VAL A N 1
ATOM 2430 C CA . VAL A 1 307 ? -2.275 30.478 7.967 1.00 98.25 307 VAL A CA 1
ATOM 2431 C C . VAL A 1 307 ? -1.512 29.710 9.046 1.00 98.25 307 VAL A C 1
ATOM 2433 O O . VAL A 1 307 ? -1.893 28.586 9.358 1.00 98.25 307 VAL A O 1
ATOM 2436 N N . ILE A 1 308 ? -0.500 30.315 9.683 1.00 98.31 308 ILE A N 1
ATOM 2437 C CA . ILE A 1 308 ? 0.242 29.686 10.793 1.00 98.31 308 ILE A CA 1
ATOM 2438 C C . ILE A 1 308 ? -0.703 29.288 11.937 1.00 98.31 308 ILE A C 1
ATOM 2440 O O . ILE A 1 308 ? -0.612 28.171 12.456 1.00 98.31 308 ILE A O 1
ATOM 2444 N N . GLY A 1 309 ? -1.631 30.173 12.313 1.00 98.19 309 GLY A N 1
ATOM 2445 C CA . GLY A 1 309 ? -2.631 29.890 13.342 1.00 98.19 309 GLY A CA 1
ATOM 2446 C C . GLY A 1 309 ? -3.528 28.703 12.980 1.00 98.19 309 GLY A C 1
ATOM 2447 O O . GLY A 1 309 ? -3.712 27.800 13.794 1.00 98.19 309 GLY A O 1
ATOM 2448 N N . ARG A 1 310 ? -4.027 28.653 11.739 1.00 98.44 310 ARG A N 1
ATOM 2449 C CA . ARG A 1 310 ? -4.890 27.563 11.248 1.00 98.44 310 ARG A CA 1
ATOM 2450 C C . ARG A 1 310 ? -4.156 26.235 11.068 1.00 98.44 310 ARG A C 1
ATOM 2452 O O . ARG A 1 310 ? -4.730 25.189 11.351 1.00 98.44 310 ARG A O 1
ATOM 2459 N N . LEU A 1 311 ? -2.892 26.254 10.651 1.00 98.56 311 LEU A N 1
ATOM 2460 C CA . LEU A 1 311 ? -2.053 25.051 10.605 1.00 98.56 311 LEU A CA 1
ATOM 2461 C C . LEU A 1 311 ? -1.793 24.510 12.016 1.00 98.56 311 LEU A C 1
ATOM 2463 O O . LEU A 1 311 ? -1.853 23.303 12.237 1.00 98.56 311 LEU A O 1
ATOM 2467 N N . SER A 1 312 ? -1.569 25.397 12.988 1.00 98.06 312 SER A N 1
ATOM 2468 C CA . SER A 1 312 ? -1.413 25.011 14.396 1.00 98.06 312 SER A CA 1
ATOM 2469 C C . SER A 1 312 ? -2.705 24.418 14.975 1.00 98.06 312 SER A C 1
ATOM 2471 O O . SER A 1 312 ? -2.655 23.442 15.722 1.00 98.06 312 SER A O 1
ATOM 2473 N N . GLU A 1 313 ? -3.865 24.963 14.595 1.00 98.31 313 GLU A N 1
ATOM 2474 C CA . GLU A 1 313 ? -5.181 24.404 14.928 1.00 98.31 313 GLU A CA 1
ATOM 2475 C C . GLU A 1 313 ? -5.363 23.002 14.327 1.00 98.31 313 GLU A C 1
ATOM 2477 O O . GLU A 1 313 ? -5.677 22.071 15.067 1.00 98.31 313 GLU A O 1
ATOM 2482 N N . LEU A 1 314 ? -5.076 22.824 13.031 1.00 98.44 314 LEU A N 1
ATOM 2483 C CA . LEU A 1 314 ? -5.131 21.524 12.350 1.00 98.44 314 LEU A CA 1
ATOM 2484 C C . LEU A 1 314 ? -4.213 20.489 13.016 1.00 98.44 314 LEU A C 1
ATOM 2486 O O . LEU A 1 314 ? -4.626 19.356 13.255 1.00 98.44 314 LEU A O 1
ATOM 2490 N N . LYS A 1 315 ? -2.985 20.884 13.369 1.00 98.12 315 LYS A N 1
ATOM 2491 C CA . LYS A 1 315 ? -2.052 20.027 14.112 1.00 98.12 315 LYS A CA 1
ATOM 2492 C C . LYS A 1 315 ? -2.654 19.578 15.444 1.00 98.12 315 LYS A C 1
ATOM 2494 O O . LYS A 1 315 ? -2.578 18.401 15.780 1.00 98.12 315 LYS A O 1
ATOM 2499 N N . ASN A 1 316 ? -3.272 20.494 16.188 1.00 97.81 316 ASN A N 1
ATOM 2500 C CA . ASN A 1 316 ? -3.917 20.163 17.454 1.00 97.81 316 ASN A CA 1
ATOM 2501 C C . ASN A 1 316 ? -5.135 19.241 17.264 1.00 97.81 316 ASN A C 1
ATOM 2503 O O . ASN A 1 316 ? -5.302 18.305 18.041 1.00 97.81 316 ASN A O 1
ATOM 2507 N N . GLU A 1 317 ? -5.971 19.462 16.242 1.00 97.94 317 GLU A N 1
ATOM 2508 C CA . GLU A 1 317 ? -7.075 18.550 15.892 1.00 97.94 317 GLU A CA 1
ATOM 2509 C C . GLU A 1 317 ? -6.571 17.119 15.672 1.00 97.94 317 GLU A C 1
ATOM 2511 O O . GLU A 1 317 ? -7.137 16.180 16.236 1.00 97.94 317 GLU A O 1
ATOM 2516 N N . LEU A 1 318 ? -5.487 16.983 14.904 1.00 95.75 318 LEU A N 1
ATOM 2517 C CA . LEU A 1 318 ? -4.841 15.712 14.602 1.00 95.75 318 LEU A CA 1
ATOM 2518 C C . LEU A 1 318 ? -4.292 15.044 15.871 1.00 95.75 318 LEU A C 1
ATOM 2520 O O . LEU A 1 318 ? -4.669 13.918 16.183 1.00 95.75 318 LEU A O 1
ATOM 2524 N N . GLN A 1 319 ? -3.478 15.754 16.660 1.00 94.38 319 GLN A N 1
ATOM 2525 C CA . GLN A 1 319 ? -2.846 15.200 17.868 1.00 94.38 319 GLN A CA 1
ATOM 2526 C C . GLN A 1 319 ? -3.843 14.846 18.980 1.00 94.38 319 GLN A C 1
ATOM 2528 O O . GLN A 1 319 ? -3.563 13.980 19.804 1.00 94.38 319 GLN A O 1
ATOM 2533 N N . THR A 1 320 ? -5.005 15.504 19.013 1.00 94.38 320 THR A N 1
ATOM 2534 C CA . THR A 1 320 ? -6.063 15.247 20.006 1.00 94.38 320 THR A CA 1
ATOM 2535 C C . THR A 1 320 ? -7.171 14.330 19.484 1.00 94.38 320 THR A C 1
ATOM 2537 O O . THR A 1 320 ? -8.223 14.227 20.112 1.00 94.38 320 THR A O 1
ATOM 2540 N N . ASN A 1 321 ? -6.942 13.654 18.348 1.00 95.31 321 ASN A N 1
ATOM 2541 C CA . ASN A 1 321 ? -7.865 12.700 17.726 1.00 95.31 321 ASN A CA 1
ATOM 2542 C C . ASN A 1 321 ? -9.301 13.243 17.568 1.00 95.31 321 ASN A C 1
ATOM 2544 O O . ASN A 1 321 ? -10.302 12.570 17.856 1.00 95.31 321 ASN A O 1
ATOM 2548 N N . LYS A 1 322 ? -9.415 14.508 17.150 1.00 96.19 322 LYS A N 1
ATOM 2549 C CA . LYS A 1 322 ? -10.723 15.116 16.894 1.00 96.19 322 LYS A CA 1
ATOM 2550 C C . LYS A 1 322 ? -11.424 14.464 15.694 1.00 96.19 322 LYS A C 1
ATOM 2552 O O . LYS A 1 322 ? -10.761 13.866 14.845 1.00 96.19 322 LYS A O 1
ATOM 2557 N N . PRO A 1 323 ? -12.757 14.587 15.603 1.00 96.31 323 PRO A N 1
ATOM 2558 C CA . PRO A 1 323 ? -13.493 14.208 14.405 1.00 96.31 323 PRO A CA 1
ATOM 2559 C C . PRO A 1 323 ? -12.975 14.900 13.150 1.00 96.31 323 PRO A C 1
ATOM 2561 O O . PRO A 1 323 ? -12.579 16.070 13.185 1.00 96.31 323 PRO A O 1
ATOM 2564 N N . LEU A 1 324 ? -13.033 14.181 12.035 1.00 96.50 324 LEU A N 1
ATOM 2565 C CA . LEU A 1 324 ? -12.883 14.743 10.702 1.00 96.50 324 LEU A CA 1
ATOM 2566 C C . LEU A 1 324 ? -14.119 15.606 10.403 1.00 96.50 324 LEU A C 1
ATOM 2568 O O . LEU A 1 324 ? -15.254 15.243 10.716 1.00 96.50 324 LEU A O 1
ATOM 2572 N N . ILE A 1 325 ? -13.890 16.777 9.816 1.00 96.69 325 ILE A N 1
ATOM 2573 C CA . ILE A 1 325 ? -14.918 17.790 9.570 1.00 96.69 325 ILE A CA 1
ATOM 2574 C C . ILE A 1 325 ? -15.071 18.026 8.072 1.00 96.69 325 ILE A C 1
ATOM 2576 O O . ILE A 1 325 ? -14.181 17.730 7.281 1.00 96.69 325 ILE A O 1
ATOM 2580 N N . GLU A 1 326 ? -16.202 18.589 7.673 1.00 97.19 326 GLU A N 1
ATOM 2581 C CA . GLU A 1 326 ? -16.408 18.947 6.275 1.00 97.19 326 GLU A CA 1
ATOM 2582 C C . GLU A 1 326 ? -15.434 20.039 5.832 1.00 97.19 326 GLU A C 1
ATOM 2584 O O . GLU A 1 326 ? -15.159 21.015 6.545 1.00 97.19 326 GLU A O 1
ATOM 2589 N N . LEU A 1 327 ? -14.929 19.870 4.614 1.00 97.50 327 LEU A N 1
ATOM 2590 C CA . LEU A 1 327 ? -14.122 20.861 3.937 1.00 97.50 327 LEU A CA 1
ATOM 2591 C C . LEU A 1 327 ? -14.981 22.071 3.566 1.00 97.50 327 LEU A C 1
ATOM 2593 O O . LEU A 1 327 ? -16.103 21.950 3.069 1.00 97.50 327 LEU A O 1
ATOM 2597 N N . LYS A 1 328 ? -14.408 23.253 3.776 1.00 95.75 328 LYS A N 1
ATOM 2598 C CA . LYS A 1 328 ? -14.963 24.554 3.408 1.00 95.75 328 LYS A CA 1
ATOM 2599 C C . LYS A 1 328 ? -14.206 25.061 2.190 1.00 95.75 328 LYS A C 1
ATOM 2601 O O . LYS A 1 328 ? -13.179 25.715 2.331 1.00 95.75 328 LYS A O 1
ATOM 2606 N N . SER A 1 329 ? -14.701 24.737 1.005 1.00 94.25 329 SER A N 1
ATOM 2607 C CA . SER A 1 329 ? -14.118 25.161 -0.267 1.00 94.25 329 SER A CA 1
ATOM 2608 C C . SER A 1 329 ? -15.200 25.199 -1.347 1.00 94.25 329 SER A C 1
ATOM 2610 O O . SER A 1 329 ? -16.193 24.478 -1.268 1.00 94.25 329 SER A O 1
ATOM 2612 N N . GLN A 1 330 ? -15.018 26.077 -2.334 1.00 90.12 330 GLN A N 1
ATOM 2613 C CA . GLN A 1 330 ? -15.891 26.185 -3.512 1.00 90.12 330 GLN A CA 1
ATOM 2614 C C . GLN A 1 330 ? -15.376 25.346 -4.695 1.00 90.12 330 GLN A C 1
ATOM 2616 O O . GLN A 1 330 ? -15.957 25.373 -5.779 1.00 90.12 330 GLN A O 1
ATOM 2621 N N . LYS A 1 331 ? -14.258 24.632 -4.523 1.00 91.88 331 LYS A N 1
ATOM 2622 C CA . LYS A 1 331 ? -13.676 23.760 -5.547 1.00 91.88 331 LYS A CA 1
ATOM 2623 C C . LYS A 1 331 ? -14.495 22.474 -5.679 1.00 91.88 331 LYS A C 1
ATOM 2625 O O . LYS A 1 331 ? -15.117 22.006 -4.727 1.00 91.88 331 LYS A O 1
ATOM 2630 N N . ARG A 1 332 ? -14.485 21.886 -6.881 1.00 90.31 332 ARG A N 1
ATOM 2631 C CA . ARG A 1 332 ? -15.248 20.667 -7.205 1.00 90.31 332 ARG A CA 1
ATOM 2632 C C . ARG A 1 332 ? -14.826 19.472 -6.347 1.00 90.31 332 ARG A C 1
ATOM 2634 O O . ARG A 1 332 ? -15.670 18.668 -5.959 1.00 90.31 332 ARG A O 1
ATOM 2641 N N . ASP A 1 333 ? -13.537 19.351 -6.057 1.00 94.44 333 ASP A N 1
ATOM 2642 C CA . ASP A 1 333 ? -12.985 18.271 -5.243 1.00 94.44 333 ASP A CA 1
ATOM 2643 C C . ASP A 1 333 ? -13.570 18.249 -3.819 1.00 94.44 333 ASP A C 1
ATOM 2645 O O . ASP A 1 333 ? -13.857 17.175 -3.295 1.00 94.44 333 ASP A O 1
ATOM 2649 N N . ALA A 1 334 ? -13.843 19.414 -3.222 1.00 95.88 334 ALA A N 1
ATOM 2650 C CA . ALA A 1 334 ? -14.389 19.537 -1.873 1.00 95.88 334 ALA A CA 1
ATOM 2651 C C . ALA A 1 334 ? -15.751 18.844 -1.728 1.00 95.88 334 ALA A C 1
ATOM 2653 O O . ALA A 1 334 ? -16.013 18.203 -0.711 1.00 95.88 334 ALA A O 1
ATOM 2654 N N . TYR A 1 335 ? -16.591 18.893 -2.769 1.00 94.81 335 TYR A N 1
ATOM 2655 C CA . TYR A 1 335 ? -17.845 18.138 -2.802 1.00 94.81 335 TYR A CA 1
ATOM 2656 C C . TYR A 1 335 ? -17.600 16.625 -2.735 1.00 94.81 335 TYR A C 1
ATOM 2658 O O . TYR A 1 335 ? -18.277 15.917 -1.990 1.00 94.81 335 TYR A O 1
ATOM 2666 N N . GLN A 1 336 ? -16.607 16.122 -3.473 1.00 95.38 336 GLN A N 1
ATOM 2667 C CA . GLN A 1 336 ? -16.270 14.697 -3.484 1.00 95.38 336 GLN A CA 1
ATOM 2668 C C . GLN A 1 336 ? -15.689 14.236 -2.143 1.00 95.38 336 GLN A C 1
ATOM 2670 O O . GLN A 1 336 ? -16.032 13.153 -1.675 1.00 95.38 336 GLN A O 1
ATOM 2675 N N . TRP A 1 337 ? -14.865 15.071 -1.509 1.00 97.44 337 TRP A N 1
ATOM 2676 C CA . TRP A 1 337 ? -14.335 14.856 -0.162 1.00 97.44 337 TRP A CA 1
ATOM 2677 C C . TRP A 1 337 ? -15.429 14.827 0.908 1.00 97.44 337 TRP A C 1
ATOM 2679 O O . TRP A 1 337 ? -15.439 13.928 1.746 1.00 97.44 337 TRP A O 1
ATOM 2689 N N . ASN A 1 338 ? -16.364 15.780 0.869 1.00 96.69 338 ASN A N 1
ATOM 2690 C CA . ASN A 1 338 ? -17.472 15.834 1.823 1.00 96.69 338 ASN A CA 1
ATOM 2691 C C . ASN A 1 338 ? -18.452 14.675 1.608 1.00 96.69 338 ASN A C 1
ATOM 2693 O O . ASN A 1 338 ? -18.929 14.096 2.577 1.00 96.69 338 ASN A O 1
ATOM 2697 N N . THR A 1 339 ? -18.685 14.278 0.353 1.00 94.50 339 THR A N 1
ATOM 2698 C CA . THR A 1 339 ? -19.454 13.065 0.033 1.00 94.50 339 THR A CA 1
ATOM 2699 C C . THR A 1 339 ? -18.767 11.823 0.600 1.00 94.50 339 THR A C 1
ATOM 2701 O O . THR A 1 339 ? -19.424 11.012 1.237 1.00 94.50 339 THR A O 1
ATOM 2704 N N . PHE A 1 340 ? -17.444 11.699 0.444 1.00 94.12 340 PHE A N 1
ATOM 2705 C CA . PHE A 1 340 ? -16.688 10.584 1.017 1.00 94.12 340 PHE A CA 1
ATOM 2706 C C . PHE A 1 340 ? -16.772 10.552 2.550 1.00 94.12 340 PHE A C 1
ATOM 2708 O O . PHE A 1 340 ? -17.009 9.494 3.121 1.00 94.12 340 PHE A O 1
ATOM 2715 N N . LEU A 1 341 ? -16.620 11.701 3.222 1.00 94.50 341 LEU A N 1
ATOM 2716 C CA . LEU A 1 341 ? -16.770 11.801 4.679 1.00 94.50 341 LEU A CA 1
ATOM 2717 C C . LEU A 1 341 ? -18.165 11.355 5.135 1.00 94.50 341 LEU A C 1
ATOM 2719 O O . LEU A 1 341 ? -18.297 10.635 6.121 1.00 94.50 341 LEU A O 1
ATOM 2723 N N . GLU A 1 342 ? -19.201 11.779 4.415 1.00 93.56 342 GLU A N 1
ATOM 2724 C CA . GLU A 1 342 ? -20.582 11.413 4.713 1.00 93.56 342 GLU A CA 1
ATOM 2725 C C . GLU A 1 342 ? -20.851 9.923 4.474 1.00 93.56 342 GLU A C 1
ATOM 2727 O O . GLU A 1 342 ? -21.512 9.280 5.287 1.00 93.56 342 GLU A O 1
ATOM 2732 N N . ASP A 1 343 ? -20.290 9.345 3.410 1.00 88.00 343 ASP A N 1
ATOM 2733 C CA . ASP A 1 343 ? -20.343 7.902 3.171 1.00 88.00 343 ASP A CA 1
ATOM 2734 C C . ASP A 1 343 ? -19.678 7.144 4.335 1.00 88.00 343 ASP A C 1
ATOM 2736 O O . ASP A 1 343 ? -20.285 6.231 4.888 1.00 88.00 343 ASP A O 1
ATOM 2740 N N . GLN A 1 344 ? -18.499 7.585 4.798 1.00 85.00 344 GLN A N 1
ATOM 2741 C CA . GLN A 1 344 ? -17.818 6.994 5.960 1.00 85.00 344 GLN A CA 1
ATOM 2742 C C . GLN A 1 344 ? -18.633 7.109 7.258 1.00 85.00 344 GLN A C 1
ATOM 2744 O O . GLN A 1 344 ? -18.640 6.175 8.057 1.00 85.00 344 GLN A O 1
ATOM 2749 N N . ARG A 1 345 ? -19.349 8.221 7.477 1.00 89.06 345 ARG A N 1
ATOM 2750 C CA . ARG A 1 345 ? -20.252 8.386 8.634 1.00 89.06 345 ARG A CA 1
ATOM 2751 C C . ARG A 1 345 ? -21.436 7.421 8.597 1.00 89.06 345 ARG A C 1
ATOM 2753 O O . ARG A 1 345 ? -21.889 6.994 9.652 1.00 89.06 345 ARG A O 1
ATOM 2760 N N . LYS A 1 346 ? -21.951 7.109 7.405 1.00 82.56 346 LYS A N 1
ATOM 2761 C CA . LYS A 1 346 ? -23.091 6.196 7.225 1.00 82.56 346 LYS A CA 1
ATOM 2762 C C . LYS A 1 346 ? -22.695 4.734 7.369 1.00 82.56 346 LYS A C 1
ATOM 2764 O O . LYS A 1 346 ? -23.465 3.958 7.921 1.00 82.56 346 LYS A O 1
ATOM 2769 N N . THR A 1 347 ? -21.532 4.360 6.839 1.00 72.06 347 THR A N 1
ATOM 2770 C CA . THR A 1 347 ? -21.055 2.970 6.857 1.00 72.06 347 THR A CA 1
ATOM 2771 C C . THR A 1 347 ? -20.283 2.622 8.128 1.00 72.06 347 THR A C 1
ATOM 2773 O O . THR A 1 347 ? -20.114 1.448 8.434 1.00 72.06 347 THR A O 1
ATOM 2776 N N . GLY A 1 348 ? -19.780 3.619 8.860 1.00 61.97 348 GLY A N 1
ATOM 2777 C CA . GLY A 1 348 ? -19.025 3.429 10.094 1.00 61.97 348 GLY A CA 1
ATOM 2778 C C . GLY A 1 348 ? -19.908 3.354 11.342 1.00 61.97 348 GLY A C 1
ATOM 2779 O O . GLY A 1 348 ? -20.922 4.035 11.456 1.00 61.97 348 GLY A O 1
ATOM 2780 N N . HIS A 1 349 ? -19.479 2.572 12.337 1.00 57.38 349 HIS A N 1
ATOM 2781 C CA . HIS A 1 349 ? -20.132 2.515 13.654 1.00 57.38 349 HIS A CA 1
ATOM 2782 C C . HIS A 1 349 ? -19.827 3.733 14.546 1.00 57.38 349 HIS A C 1
ATOM 2784 O O . HIS A 1 349 ? -20.455 3.910 15.591 1.00 57.38 349 HIS A O 1
ATOM 2790 N N . GLN A 1 350 ? -18.846 4.557 14.166 1.00 74.25 350 GLN A N 1
ATOM 2791 C CA . GLN A 1 350 ? -18.405 5.740 14.904 1.00 74.25 350 GLN A CA 1
ATOM 2792 C C . GLN A 1 350 ? -18.101 6.901 13.954 1.00 74.25 350 GLN A C 1
ATOM 2794 O O . GLN A 1 350 ? -17.847 6.715 12.767 1.00 74.25 350 GLN A O 1
ATOM 2799 N N . GLU A 1 351 ? -18.105 8.116 14.500 1.00 88.12 351 GLU A N 1
ATOM 2800 C CA . GLU A 1 351 ? -17.722 9.321 13.768 1.00 88.12 351 GLU A CA 1
ATOM 2801 C C . GLU A 1 351 ? -16.255 9.229 13.292 1.00 88.12 351 GLU A C 1
ATOM 2803 O O . GLU A 1 351 ? -15.379 9.010 14.138 1.00 88.12 351 GLU A O 1
ATOM 2808 N N . PRO A 1 352 ? -15.961 9.432 11.988 1.00 90.50 352 PRO A N 1
ATOM 2809 C CA . PRO A 1 352 ? -14.602 9.341 11.461 1.00 90.50 352 PRO A CA 1
ATOM 2810 C C . PRO A 1 352 ? -13.642 10.303 12.167 1.00 90.50 352 PRO A C 1
ATOM 2812 O O . PRO A 1 352 ? -13.900 11.504 12.279 1.00 90.50 352 PRO A O 1
ATOM 2815 N N . ARG A 1 353 ? -12.511 9.777 12.639 1.00 93.62 353 ARG A N 1
ATOM 2816 C CA . ARG A 1 353 ? -11.488 10.494 13.422 1.00 93.62 353 ARG A CA 1
ATOM 2817 C C . ARG A 1 353 ? -10.096 10.180 12.893 1.00 93.62 353 ARG A C 1
ATOM 2819 O O . ARG A 1 353 ? -9.913 9.170 12.226 1.00 93.62 353 ARG A O 1
ATOM 2826 N N . TRP A 1 354 ? -9.108 11.001 13.246 1.00 93.69 354 TRP A N 1
ATOM 2827 C CA . TRP A 1 354 ? -7.719 10.843 12.791 1.00 93.69 354 TRP A CA 1
ATOM 2828 C C . TRP A 1 354 ? -7.125 9.451 13.039 1.00 93.69 354 TRP A C 1
ATOM 2830 O O . TRP A 1 354 ? -6.447 8.933 12.161 1.00 93.69 354 TRP A O 1
ATOM 2840 N N . PHE A 1 355 ? -7.404 8.840 14.193 1.00 87.44 355 PHE A N 1
ATOM 2841 C CA . PHE A 1 355 ? -6.936 7.492 14.552 1.00 87.44 355 PHE A CA 1
ATOM 2842 C C . PHE A 1 355 ? -8.009 6.402 14.396 1.00 87.44 355 PHE A C 1
ATOM 2844 O O . PHE A 1 355 ? -7.726 5.234 14.635 1.00 87.44 355 PHE A O 1
ATOM 2851 N N . GLY A 1 356 ? -9.234 6.776 14.012 1.00 81.44 356 GLY A N 1
ATOM 2852 C CA . GLY A 1 356 ? -10.392 5.880 13.880 1.00 81.44 356 GLY A CA 1
ATOM 2853 C C . GLY A 1 356 ? -10.874 5.760 12.436 1.00 81.44 356 GLY A C 1
ATOM 2854 O O . GLY A 1 356 ? -12.072 5.703 12.185 1.00 81.44 356 GLY A O 1
ATOM 2855 N N . THR A 1 357 ? -9.954 5.846 11.477 1.00 84.69 357 THR A N 1
ATOM 2856 C CA . THR A 1 357 ? -10.247 5.758 10.045 1.00 84.69 357 THR A CA 1
ATOM 2857 C C . THR A 1 357 ? -9.138 4.998 9.314 1.00 84.69 357 THR A C 1
ATOM 2859 O O . THR A 1 357 ? -8.116 4.653 9.905 1.00 84.69 357 THR A O 1
ATOM 2862 N N . VAL A 1 358 ? -9.316 4.738 8.018 1.00 86.69 358 VAL A N 1
ATOM 2863 C CA . VAL A 1 358 ? -8.274 4.158 7.157 1.00 86.69 358 VAL A CA 1
ATOM 2864 C C . VAL A 1 358 ? -7.095 5.124 7.009 1.00 86.69 358 VAL A C 1
ATOM 2866 O O . VAL A 1 358 ? -7.291 6.317 6.760 1.00 86.69 358 VAL A O 1
ATOM 2869 N N . TRP A 1 359 ? -5.870 4.598 7.100 1.00 89.38 359 TRP A N 1
ATOM 2870 C CA . TRP A 1 359 ? -4.627 5.380 7.032 1.00 89.38 359 TRP A CA 1
ATOM 2871 C C . TRP A 1 359 ? -4.543 6.297 5.805 1.00 89.38 359 TRP A C 1
ATOM 2873 O O . TRP A 1 359 ? -4.325 7.501 5.961 1.00 89.38 359 TRP A O 1
ATOM 2883 N N . LEU A 1 360 ? -4.815 5.761 4.608 1.00 92.38 360 LEU A N 1
ATOM 2884 C CA . LEU A 1 360 ? -4.836 6.529 3.358 1.00 92.38 360 LEU A CA 1
ATOM 2885 C C . LEU A 1 360 ? -5.721 7.775 3.461 1.00 92.38 360 LEU A C 1
ATOM 2887 O O . LEU A 1 360 ? -5.327 8.857 3.025 1.00 92.38 360 LEU A O 1
ATOM 2891 N N . TYR A 1 361 ? -6.912 7.632 4.052 1.00 94.12 361 TYR A N 1
ATOM 2892 C CA . TYR A 1 361 ? -7.861 8.732 4.162 1.00 94.12 361 TYR A CA 1
ATOM 2893 C C . TYR A 1 361 ? -7.352 9.814 5.117 1.00 94.12 361 TYR A C 1
ATOM 2895 O O . TYR A 1 361 ? -7.386 10.989 4.755 1.00 94.12 361 TYR A O 1
ATOM 2903 N N . ALA A 1 362 ? -6.827 9.434 6.287 1.00 94.38 362 ALA A N 1
ATOM 2904 C CA . ALA A 1 362 ? -6.278 10.384 7.257 1.00 94.38 362 ALA A CA 1
ATOM 2905 C C . ALA A 1 362 ? -5.126 11.218 6.666 1.00 94.38 362 ALA A C 1
ATOM 2907 O O . ALA A 1 362 ? -5.123 12.445 6.796 1.00 94.38 362 ALA A O 1
ATOM 2908 N N . GLU A 1 363 ? -4.180 10.576 5.972 1.00 95.31 363 GLU A N 1
ATOM 2909 C CA . GLU A 1 363 ? -3.054 11.275 5.339 1.00 95.31 363 GLU A CA 1
ATOM 2910 C C . GLU A 1 363 ? -3.514 12.212 4.224 1.00 95.31 363 GLU A C 1
ATOM 2912 O O . GLU A 1 363 ? -3.185 13.401 4.232 1.00 95.31 363 GLU A O 1
ATOM 2917 N N . CYS A 1 364 ? -4.320 11.702 3.289 1.00 97.94 364 CYS A N 1
ATOM 2918 C CA . CYS A 1 364 ? -4.825 12.494 2.173 1.00 97.94 364 CYS A CA 1
ATOM 2919 C C . CYS A 1 364 ? -5.646 13.698 2.686 1.00 97.94 364 CYS A C 1
ATOM 2921 O O . CYS A 1 364 ? -5.514 14.817 2.183 1.00 97.94 364 CYS A O 1
ATOM 2923 N N . TYR A 1 365 ? -6.467 13.493 3.723 1.00 98.25 365 TYR A N 1
ATOM 2924 C CA . TYR A 1 365 ? -7.296 14.542 4.313 1.00 98.25 365 TYR A CA 1
ATOM 2925 C C . TYR A 1 365 ? -6.461 15.647 4.970 1.00 98.25 365 TYR A C 1
ATOM 2927 O O . TYR A 1 365 ? -6.794 16.826 4.829 1.00 98.25 365 TYR A O 1
ATOM 2935 N N . MET A 1 366 ? -5.353 15.303 5.639 1.00 98.31 366 MET A N 1
ATOM 2936 C CA . MET A 1 366 ? -4.435 16.299 6.199 1.00 98.31 366 MET A CA 1
ATOM 2937 C C . MET A 1 366 ? -3.916 17.242 5.107 1.00 98.31 366 MET A C 1
ATOM 2939 O O . MET A 1 366 ? -4.047 18.459 5.255 1.00 98.31 366 MET A O 1
ATOM 2943 N N . TYR A 1 367 ? -3.376 16.712 4.003 1.00 98.50 367 TYR A N 1
ATOM 2944 C CA . TYR A 1 367 ? -2.860 17.547 2.911 1.00 98.50 367 TYR A CA 1
ATOM 2945 C C . TYR A 1 367 ? -3.959 18.402 2.275 1.00 98.50 367 TYR A C 1
ATOM 2947 O O . TYR A 1 367 ? -3.752 19.592 2.028 1.00 98.50 367 TYR A O 1
ATOM 2955 N N . ARG A 1 368 ? -5.169 17.852 2.099 1.00 98.38 368 ARG A N 1
ATOM 2956 C CA . ARG A 1 368 ? -6.301 18.631 1.581 1.00 98.38 368 ARG A CA 1
ATOM 2957 C C . ARG A 1 368 ? -6.730 19.758 2.530 1.00 98.38 368 ARG A C 1
ATOM 2959 O O . ARG A 1 368 ? -7.036 20.860 2.065 1.00 98.38 368 ARG A O 1
ATOM 2966 N N . ARG A 1 369 ? -6.734 19.516 3.848 1.00 98.38 369 ARG A N 1
ATOM 2967 C CA . ARG A 1 369 ? -6.997 20.536 4.883 1.00 98.38 369 ARG A CA 1
ATOM 2968 C C . ARG A 1 369 ? -5.910 21.602 4.920 1.00 98.38 369 ARG A C 1
ATOM 2970 O O . ARG A 1 369 ? -6.244 22.776 5.058 1.00 98.38 369 ARG A O 1
ATOM 2977 N N . MET A 1 370 ? -4.641 21.219 4.771 1.00 98.38 370 MET A N 1
ATOM 2978 C CA . MET A 1 370 ? -3.536 22.170 4.642 1.00 98.38 370 MET A CA 1
ATOM 2979 C C . MET A 1 370 ? -3.742 23.054 3.418 1.00 98.38 370 MET A C 1
ATOM 2981 O O . MET A 1 370 ? -3.747 24.271 3.558 1.00 98.38 370 MET A O 1
ATOM 2985 N N . TRP A 1 371 ? -4.008 22.472 2.245 1.00 98.00 371 TRP A N 1
ATOM 2986 C CA . TRP A 1 371 ? -4.270 23.258 1.042 1.00 98.00 371 TRP A CA 1
ATOM 2987 C C . TRP A 1 371 ? -5.481 24.183 1.197 1.00 98.00 371 TRP A C 1
ATOM 2989 O O . TRP A 1 371 ? -5.368 25.353 0.856 1.00 98.00 371 TRP A O 1
ATOM 2999 N N . GLN A 1 372 ? -6.582 23.727 1.811 1.00 97.69 372 GLN A N 1
ATOM 3000 C CA . GLN A 1 372 ? -7.755 24.570 2.087 1.00 97.69 372 GLN A CA 1
ATOM 3001 C C . GLN A 1 372 ? -7.398 25.842 2.873 1.00 97.69 372 GLN A C 1
ATOM 3003 O O . GLN A 1 372 ? -7.954 26.907 2.620 1.00 97.69 372 GLN A O 1
ATOM 3008 N N . ILE A 1 373 ? -6.485 25.743 3.846 1.00 98.25 373 ILE A N 1
ATOM 3009 C CA . ILE A 1 373 ? -6.070 26.894 4.660 1.00 98.25 373 ILE A CA 1
ATOM 3010 C C . ILE A 1 373 ? -5.452 27.984 3.780 1.00 98.25 373 ILE A C 1
ATOM 3012 O O . ILE A 1 373 ? -5.737 29.157 4.004 1.00 98.25 373 ILE A O 1
ATOM 3016 N N . PHE A 1 374 ? -4.645 27.604 2.788 1.00 97.69 374 PHE A N 1
ATOM 3017 C CA . PHE A 1 374 ? -4.073 28.537 1.817 1.00 97.69 374 PHE A CA 1
ATOM 3018 C C . PHE A 1 374 ? -5.109 28.966 0.780 1.00 97.69 374 PHE A C 1
ATOM 3020 O O . PHE A 1 374 ? -5.258 30.156 0.538 1.00 97.69 374 PHE A O 1
ATOM 3027 N N . GLU A 1 375 ? -5.869 28.025 0.223 1.00 96.56 375 GLU A N 1
ATOM 3028 C CA . GLU A 1 375 ? -6.908 28.241 -0.793 1.00 96.56 375 GLU A CA 1
ATOM 3029 C C . GLU A 1 375 ? -7.914 29.337 -0.398 1.00 96.56 375 GLU A C 1
ATOM 3031 O O . GLU A 1 375 ? -8.370 30.092 -1.251 1.00 96.56 375 GLU A O 1
ATOM 3036 N N . LEU A 1 376 ? -8.251 29.432 0.893 1.00 96.38 376 LEU A N 1
ATOM 3037 C CA . LEU A 1 376 ? -9.194 30.416 1.434 1.00 96.38 376 LEU A CA 1
ATOM 3038 C C . LEU A 1 376 ? -8.593 31.812 1.672 1.00 96.38 376 LEU A C 1
ATOM 3040 O O . LEU A 1 376 ? -9.317 32.721 2.080 1.00 96.38 376 LEU A O 1
ATOM 3044 N N . THR A 1 377 ? -7.290 31.986 1.462 1.00 96.31 377 THR A N 1
ATOM 3045 C CA . THR A 1 377 ? -6.634 33.300 1.495 1.00 96.31 377 THR A CA 1
ATOM 3046 C C . THR A 1 377 ? -6.766 34.010 0.148 1.00 96.31 377 THR A C 1
ATOM 3048 O O . THR A 1 377 ? -7.108 33.394 -0.859 1.00 96.31 377 THR A O 1
ATOM 3051 N N . GLN A 1 378 ? -6.508 35.314 0.112 1.00 94.38 378 GLN A N 1
ATOM 3052 C CA . GLN A 1 378 ? -6.532 36.101 -1.114 1.00 94.38 378 GLN A CA 1
ATOM 3053 C C . GLN A 1 378 ? -5.178 36.062 -1.830 1.00 94.38 378 GLN A C 1
ATOM 3055 O O . GLN A 1 378 ? -5.132 35.766 -3.025 1.00 94.38 378 GLN A O 1
ATOM 3060 N N . SER A 1 379 ? -4.081 36.336 -1.120 1.00 94.81 379 SER A N 1
ATOM 3061 C CA . SER A 1 379 ? -2.750 36.469 -1.731 1.00 94.81 379 SER A CA 1
ATOM 3062 C C . SER A 1 379 ? -1.981 35.150 -1.760 1.00 94.81 379 SER A C 1
ATOM 3064 O O . SER A 1 379 ? -1.212 34.908 -2.690 1.00 94.81 379 SER A O 1
ATOM 3066 N N . LEU A 1 380 ? -2.203 34.264 -0.785 1.00 96.00 380 LEU A N 1
ATOM 3067 C CA . LEU A 1 380 ? -1.491 32.984 -0.670 1.00 96.00 380 LEU A CA 1
ATOM 3068 C C . LEU A 1 380 ? -2.252 31.777 -1.252 1.00 96.00 380 LEU A C 1
ATOM 3070 O O . LEU A 1 380 ? -1.794 30.645 -1.097 1.00 96.00 380 LEU A O 1
ATOM 3074 N N . ALA A 1 381 ? -3.363 31.984 -1.969 1.00 94.38 381 ALA A N 1
ATOM 3075 C CA . ALA A 1 381 ? -4.218 30.911 -2.502 1.00 94.38 381 ALA A CA 1
ATOM 3076 C C . ALA A 1 381 ? -3.486 29.880 -3.378 1.00 94.38 381 ALA A C 1
ATOM 3078 O O . ALA A 1 381 ? -3.848 28.704 -3.402 1.00 94.38 381 ALA A O 1
ATOM 3079 N N . GLN A 1 382 ? -2.459 30.323 -4.106 1.00 90.69 382 GLN A N 1
ATOM 3080 C CA . GLN A 1 382 ? -1.639 29.486 -4.991 1.00 90.69 382 GLN A CA 1
ATOM 3081 C C . GLN A 1 382 ? -0.235 29.227 -4.430 1.00 90.69 382 GLN A C 1
ATOM 3083 O O . GLN A 1 382 ? 0.652 28.768 -5.150 1.00 90.69 382 GLN A O 1
ATOM 3088 N N . PHE A 1 383 ? 0.006 29.556 -3.159 1.00 94.94 383 PHE A N 1
ATOM 3089 C CA . PHE A 1 383 ? 1.308 29.355 -2.546 1.00 94.94 383 PHE A CA 1
ATOM 3090 C C . PHE A 1 383 ? 1.576 27.863 -2.338 1.00 94.94 383 PHE A C 1
ATOM 3092 O O . PHE A 1 383 ? 0.943 27.205 -1.512 1.00 94.94 383 PHE A O 1
ATOM 3099 N N . ASP A 1 384 ? 2.560 27.339 -3.061 1.00 95.56 384 ASP A N 1
ATOM 3100 C CA . ASP A 1 384 ? 3.094 26.010 -2.801 1.00 95.56 384 ASP A CA 1
ATOM 3101 C C . ASP A 1 384 ? 4.115 26.078 -1.657 1.00 95.56 384 ASP A C 1
ATOM 3103 O O . ASP A 1 384 ? 5.265 26.506 -1.813 1.00 95.56 384 ASP A O 1
ATOM 3107 N N . TYR A 1 385 ? 3.663 25.628 -0.490 1.00 95.44 385 TYR A N 1
ATOM 3108 C CA . TYR A 1 385 ? 4.429 25.589 0.749 1.00 95.44 385 TYR A CA 1
ATOM 3109 C C . TYR A 1 385 ? 5.509 24.496 0.794 1.00 95.44 385 TYR A C 1
ATOM 3111 O O . TYR A 1 385 ? 6.327 24.492 1.719 1.00 95.44 385 TYR A O 1
ATOM 3119 N N . PHE A 1 386 ? 5.585 23.627 -0.218 1.00 96.75 386 PHE A N 1
ATOM 3120 C CA . PHE A 1 386 ? 6.668 22.659 -0.405 1.00 96.75 386 PHE A CA 1
ATOM 3121 C C . PHE A 1 386 ? 7.605 22.997 -1.573 1.00 96.75 386 PHE A C 1
ATOM 3123 O O . PHE A 1 386 ? 8.688 22.418 -1.671 1.00 96.75 386 PHE A O 1
ATOM 3130 N N . ARG A 1 387 ? 7.263 23.989 -2.406 1.00 95.25 387 ARG A N 1
ATOM 3131 C CA . ARG A 1 387 ? 8.040 24.450 -3.576 1.00 95.25 387 ARG A CA 1
ATOM 3132 C C . ARG A 1 387 ? 9.536 24.560 -3.311 1.00 95.25 387 ARG A C 1
ATOM 3134 O O . ARG A 1 387 ? 10.348 24.068 -4.084 1.00 95.25 387 ARG A O 1
ATOM 3141 N N . LYS A 1 388 ? 9.919 25.206 -2.207 1.00 92.75 388 LYS A N 1
ATOM 3142 C CA . LYS A 1 388 ? 11.332 25.405 -1.853 1.00 92.75 388 LYS A CA 1
ATOM 3143 C C . LYS A 1 388 ? 12.055 24.077 -1.612 1.00 92.75 388 LYS A C 1
ATOM 3145 O O . LYS A 1 388 ? 13.189 23.930 -2.046 1.00 92.75 388 LYS A O 1
ATOM 3150 N N . LEU A 1 389 ? 11.402 23.127 -0.943 1.00 90.94 389 LEU A N 1
ATOM 3151 C CA . LEU A 1 389 ? 11.965 21.807 -0.663 1.00 90.94 389 LEU A CA 1
ATOM 3152 C C . LEU A 1 389 ? 12.146 21.014 -1.962 1.00 90.94 389 LEU A C 1
ATOM 3154 O O . LEU A 1 389 ? 13.249 20.540 -2.220 1.00 90.94 389 LEU A O 1
ATOM 3158 N N . LYS A 1 390 ? 11.115 20.974 -2.817 1.00 94.19 390 LYS A N 1
ATOM 3159 C CA . LYS A 1 390 ? 11.160 20.306 -4.130 1.00 94.19 390 LYS A CA 1
ATOM 3160 C C . LYS A 1 390 ? 12.269 20.857 -5.029 1.00 94.19 390 LYS A C 1
ATOM 3162 O O . LYS A 1 390 ? 13.068 20.104 -5.576 1.00 94.19 390 LYS A O 1
ATOM 3167 N N . ARG A 1 391 ? 12.368 22.187 -5.131 1.00 94.19 391 ARG A N 1
ATOM 3168 C CA . ARG A 1 391 ? 13.402 22.854 -5.937 1.00 94.19 391 ARG A CA 1
ATOM 3169 C C . ARG A 1 391 ? 14.805 22.604 -5.401 1.00 94.19 391 ARG A C 1
ATOM 3171 O O . ARG A 1 391 ? 15.715 22.339 -6.177 1.00 94.19 391 ARG A O 1
ATOM 3178 N N . ASN A 1 392 ? 14.978 22.669 -4.083 1.00 90.19 392 ASN A N 1
ATOM 3179 C CA . ASN A 1 392 ? 16.266 22.396 -3.458 1.00 90.19 392 ASN A CA 1
ATOM 3180 C C . ASN A 1 392 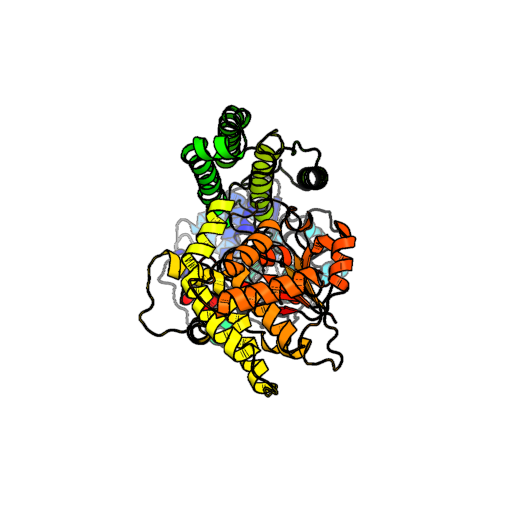? 16.719 20.950 -3.695 1.00 90.19 392 ASN A C 1
ATOM 3182 O O . ASN A 1 392 ? 17.892 20.759 -3.979 1.00 90.19 392 ASN A O 1
ATOM 3186 N N . SER A 1 393 ? 15.813 19.966 -3.627 1.00 87.69 393 SER A N 1
ATOM 3187 C CA . SER A 1 393 ? 16.124 18.559 -3.935 1.00 87.69 393 SER A CA 1
ATOM 3188 C C . SER A 1 393 ? 16.746 18.417 -5.333 1.00 87.69 393 SER A C 1
ATOM 3190 O O . SER A 1 393 ? 17.861 17.914 -5.449 1.00 87.69 393 SER A O 1
ATOM 3192 N N . LEU A 1 394 ? 16.135 19.000 -6.379 1.00 90.25 394 LEU A N 1
ATOM 3193 C CA . LEU A 1 394 ? 16.739 18.988 -7.722 1.00 90.25 394 LEU A CA 1
ATOM 3194 C C . LEU A 1 394 ? 18.118 19.660 -7.746 1.00 90.25 394 LEU A C 1
ATOM 3196 O O . LEU A 1 394 ? 19.064 19.118 -8.311 1.00 90.25 394 LEU A O 1
ATOM 3200 N N . MET A 1 395 ? 18.227 20.852 -7.152 1.00 89.69 395 MET A N 1
ATOM 3201 C CA . MET A 1 395 ? 19.468 21.629 -7.191 1.00 89.69 395 MET A CA 1
ATOM 3202 C C . MET A 1 395 ? 20.614 20.939 -6.445 1.00 89.69 395 MET A C 1
ATOM 3204 O O . MET A 1 395 ? 21.759 21.052 -6.873 1.00 89.69 395 MET A O 1
ATOM 3208 N N . PHE A 1 396 ? 20.328 20.222 -5.354 1.00 85.31 396 PHE A N 1
ATOM 3209 C CA . PHE A 1 396 ? 21.331 19.432 -4.635 1.00 85.31 396 PHE A CA 1
ATOM 3210 C C . PHE A 1 396 ? 21.775 18.191 -5.414 1.00 85.31 396 PHE A C 1
ATOM 3212 O O . PHE A 1 396 ? 22.910 17.755 -5.249 1.00 85.31 396 PHE A O 1
ATOM 3219 N N . SER A 1 397 ? 20.921 17.670 -6.293 1.00 86.88 397 SER A N 1
ATOM 3220 C CA . SER A 1 397 ? 21.194 16.488 -7.115 1.00 86.88 397 SER A CA 1
ATOM 3221 C C . SER A 1 397 ? 21.714 16.823 -8.523 1.00 86.88 397 SER A C 1
ATOM 3223 O O . SER A 1 397 ? 21.811 15.935 -9.371 1.00 86.88 397 SER A O 1
ATOM 3225 N N . LEU A 1 398 ? 22.096 18.083 -8.787 1.00 86.94 398 LEU A N 1
ATOM 3226 C CA . LEU A 1 398 ? 22.492 18.552 -10.121 1.00 86.94 398 LEU A CA 1
ATOM 3227 C C . LEU A 1 398 ? 23.711 17.809 -10.694 1.00 86.94 398 LEU A C 1
ATOM 3229 O O . LEU A 1 398 ? 23.697 17.469 -11.873 1.00 86.94 398 LEU A O 1
ATOM 3233 N N . ASP A 1 399 ? 24.724 17.500 -9.882 1.00 84.56 399 ASP A N 1
ATOM 3234 C CA . ASP A 1 399 ? 25.891 16.707 -10.315 1.00 84.56 399 ASP A CA 1
ATOM 3235 C C . ASP A 1 399 ? 25.494 15.292 -10.771 1.00 84.56 399 ASP A C 1
ATOM 3237 O O . ASP A 1 399 ? 26.003 14.765 -11.768 1.00 84.56 399 ASP A O 1
ATOM 3241 N N . GLY A 1 400 ? 24.529 14.688 -10.071 1.00 84.12 400 GLY A N 1
ATOM 3242 C CA . GLY A 1 400 ? 23.932 13.414 -10.463 1.00 84.12 400 GLY A CA 1
ATOM 3243 C C . GLY A 1 400 ? 23.193 13.532 -11.795 1.00 84.12 400 GLY A C 1
ATOM 3244 O O . GLY A 1 400 ? 23.380 12.691 -12.676 1.00 84.12 400 GLY A O 1
ATOM 3245 N N . CYS A 1 401 ? 22.419 14.608 -11.981 1.00 88.75 401 CYS A N 1
ATOM 3246 C CA . CYS A 1 401 ? 21.743 14.888 -13.248 1.00 88.75 401 CYS A CA 1
ATOM 3247 C C . CYS A 1 401 ? 22.743 15.035 -14.399 1.00 88.75 401 CYS A C 1
ATOM 3249 O O . CYS A 1 401 ? 22.532 14.446 -15.454 1.00 88.75 401 CYS A O 1
ATOM 3251 N N . VAL A 1 402 ? 23.844 15.772 -14.203 1.00 88.00 402 VAL A N 1
ATOM 3252 C CA . VAL A 1 402 ? 24.903 15.935 -15.215 1.00 88.00 402 VAL A CA 1
ATOM 3253 C C . VAL A 1 402 ? 25.462 14.582 -15.635 1.00 88.00 402 VAL A C 1
ATOM 3255 O O . VAL A 1 402 ? 25.521 14.297 -16.827 1.00 88.00 402 VAL A O 1
ATOM 3258 N N . THR A 1 403 ? 25.799 13.732 -14.665 1.00 86.25 403 THR A N 1
ATOM 3259 C CA . THR A 1 403 ? 26.383 12.413 -14.940 1.00 86.25 403 THR A CA 1
ATOM 3260 C C . THR A 1 403 ? 25.438 11.542 -15.774 1.00 86.25 403 THR A C 1
ATOM 3262 O O . THR A 1 403 ? 25.854 10.966 -16.778 1.00 86.25 403 THR A O 1
ATOM 3265 N N . VAL A 1 404 ? 24.150 11.498 -15.407 1.00 89.31 404 VAL A N 1
ATOM 3266 C CA . VAL A 1 404 ? 23.125 10.772 -16.175 1.00 89.31 404 VAL A CA 1
ATOM 3267 C C . VAL A 1 404 ? 22.961 11.369 -17.574 1.00 89.31 404 VAL A C 1
ATOM 3269 O O . VAL A 1 404 ? 22.914 10.627 -18.552 1.00 89.31 404 VAL A O 1
ATOM 3272 N N . CYS A 1 405 ? 22.889 12.698 -17.690 1.00 90.81 405 CYS A N 1
ATOM 3273 C CA . CYS A 1 405 ? 22.714 13.379 -18.971 1.00 90.81 405 CYS A CA 1
ATOM 3274 C C . CYS A 1 405 ? 23.877 13.123 -19.929 1.00 90.81 405 CYS A C 1
ATOM 3276 O O . CYS A 1 405 ? 23.628 12.848 -21.098 1.00 90.81 405 CYS A O 1
ATOM 3278 N N . ASP A 1 406 ? 25.122 13.206 -19.458 1.00 88.81 406 ASP A N 1
ATOM 3279 C CA . ASP A 1 406 ? 26.312 13.012 -20.293 1.00 88.81 406 ASP A CA 1
ATOM 3280 C C . ASP A 1 406 ? 26.315 11.623 -20.940 1.00 88.81 406 ASP A C 1
ATOM 3282 O O . ASP A 1 406 ? 26.579 11.485 -22.134 1.00 88.81 406 ASP A O 1
ATOM 3286 N N . GLN A 1 407 ? 25.946 10.593 -20.181 1.00 87.44 407 GLN A N 1
ATOM 3287 C CA . GLN A 1 407 ? 25.849 9.234 -20.704 1.00 87.44 407 GLN A CA 1
ATOM 3288 C C . GLN A 1 407 ? 24.630 9.044 -21.598 1.00 87.44 407 GLN A C 1
ATOM 3290 O O . GLN A 1 407 ? 24.738 8.485 -22.688 1.00 87.44 407 GLN A O 1
ATOM 3295 N N . LEU A 1 408 ? 23.471 9.540 -21.167 1.00 90.62 408 LEU A N 1
ATOM 3296 C CA . LEU A 1 408 ? 22.235 9.391 -21.918 1.00 90.62 408 LEU A CA 1
ATOM 3297 C C . LEU A 1 408 ? 22.322 10.095 -23.280 1.00 90.62 408 LEU A C 1
ATOM 3299 O O . LEU A 1 408 ? 21.893 9.528 -24.276 1.00 90.62 408 LEU A O 1
ATOM 3303 N N . VAL A 1 409 ? 22.928 11.281 -23.367 1.00 91.94 409 VAL A N 1
ATOM 3304 C CA . VAL A 1 409 ? 23.143 11.987 -24.643 1.00 91.94 409 VAL A CA 1
ATOM 3305 C C . VAL A 1 409 ? 24.039 11.189 -25.588 1.00 91.94 409 VAL A C 1
ATOM 3307 O O . VAL A 1 409 ? 23.721 11.088 -26.775 1.00 91.94 409 VAL A O 1
ATOM 3310 N N . ILE A 1 410 ? 25.132 10.598 -25.087 1.00 89.38 410 ILE A N 1
ATOM 3311 C CA . ILE A 1 410 ? 26.003 9.732 -25.899 1.00 89.38 410 ILE A CA 1
ATOM 3312 C C . ILE A 1 410 ? 25.178 8.605 -26.509 1.00 89.38 410 ILE A C 1
ATOM 3314 O O . ILE A 1 410 ? 25.238 8.380 -27.715 1.00 89.38 410 ILE A O 1
ATOM 3318 N N . GLU A 1 411 ? 24.383 7.942 -25.680 1.00 89.94 411 GLU A N 1
ATOM 3319 C CA . GLU A 1 411 ? 23.581 6.794 -26.062 1.00 89.94 411 GLU A CA 1
ATOM 3320 C C . GLU A 1 411 ? 22.441 7.131 -27.035 1.00 89.94 411 GLU A C 1
ATOM 3322 O O . GLU A 1 411 ? 22.262 6.456 -28.050 1.00 89.94 411 GLU A O 1
ATOM 3327 N N . LEU A 1 412 ? 21.697 8.207 -26.771 1.00 90.62 412 LEU A N 1
ATOM 3328 C CA . LEU A 1 412 ? 20.563 8.643 -27.592 1.00 90.62 412 LEU A CA 1
ATOM 3329 C C . LEU A 1 412 ? 20.989 9.166 -28.971 1.00 90.62 412 LEU A C 1
ATOM 3331 O O . LEU A 1 412 ? 20.211 9.091 -29.921 1.00 90.62 412 LEU A O 1
ATOM 3335 N N . ASN A 1 413 ? 22.228 9.643 -29.110 1.00 89.88 413 ASN A N 1
ATOM 3336 C CA . ASN A 1 413 ? 22.774 10.106 -30.387 1.00 89.88 413 ASN A CA 1
ATOM 3337 C C . ASN A 1 413 ? 23.328 8.970 -31.271 1.00 89.88 413 ASN A C 1
ATOM 3339 O O . ASN A 1 413 ? 23.724 9.208 -32.420 1.00 89.88 413 ASN A O 1
ATOM 3343 N N . ARG A 1 414 ? 23.352 7.721 -30.784 1.00 90.81 414 ARG A N 1
ATOM 3344 C CA . ARG A 1 414 ? 23.817 6.570 -31.570 1.00 90.81 414 ARG A CA 1
ATOM 3345 C C . ARG A 1 414 ? 22.804 6.192 -32.645 1.00 90.81 414 ARG A C 1
ATOM 3347 O O . ARG A 1 414 ? 21.608 6.069 -32.410 1.00 90.81 414 ARG A O 1
ATOM 3354 N N . GLN A 1 415 ? 23.304 5.927 -33.848 1.00 85.00 415 GLN A N 1
ATOM 3355 C CA . GLN A 1 415 ? 22.482 5.476 -34.972 1.00 85.00 415 GLN A CA 1
ATOM 3356 C C . GLN A 1 415 ? 22.565 3.958 -35.145 1.00 85.00 415 GLN A C 1
ATOM 3358 O O . GLN A 1 415 ? 23.639 3.376 -35.009 1.00 85.00 415 GLN A O 1
ATOM 3363 N N . LYS A 1 416 ? 21.448 3.330 -35.545 1.00 85.94 416 LYS A N 1
ATOM 3364 C CA . LYS A 1 416 ? 21.357 1.891 -35.875 1.00 85.94 416 LYS A CA 1
ATOM 3365 C C . LYS A 1 416 ? 21.817 0.966 -34.734 1.00 85.94 416 LYS A C 1
ATOM 3367 O O . LYS A 1 416 ? 22.526 -0.011 -34.973 1.00 85.94 416 LYS A O 1
ATOM 3372 N N . VAL A 1 417 ? 21.405 1.281 -33.508 1.00 90.69 417 VAL A N 1
ATOM 3373 C CA . VAL A 1 417 ? 21.685 0.470 -32.315 1.00 90.69 417 VAL A CA 1
ATOM 3374 C C . VAL A 1 417 ? 20.928 -0.868 -32.400 1.00 90.69 417 VAL A C 1
ATOM 3376 O O . VAL A 1 417 ? 19.735 -0.861 -32.720 1.00 90.69 417 VAL A O 1
ATOM 3379 N N . PRO A 1 418 ? 21.577 -2.022 -32.155 1.00 92.12 418 PRO A N 1
ATOM 3380 C CA . PRO A 1 418 ? 20.895 -3.312 -32.089 1.00 92.12 418 PRO A CA 1
ATOM 3381 C C . PRO A 1 418 ? 19.823 -3.339 -30.995 1.00 92.12 418 PRO A C 1
ATOM 3383 O O . PRO A 1 418 ? 20.052 -2.875 -29.881 1.00 92.12 418 PRO A O 1
ATOM 3386 N N . LEU A 1 419 ? 18.675 -3.964 -31.272 1.00 89.69 419 LEU A N 1
ATOM 3387 C CA . LEU A 1 419 ? 17.548 -4.020 -30.330 1.00 89.69 419 LEU A CA 1
ATOM 3388 C C . LEU A 1 419 ? 17.916 -4.657 -28.974 1.00 89.69 419 LEU A C 1
ATOM 3390 O O . LEU A 1 419 ? 17.372 -4.272 -27.945 1.00 89.69 419 LEU A O 1
ATOM 3394 N N . SER A 1 420 ? 18.865 -5.598 -28.960 1.00 91.75 420 SER A N 1
ATOM 3395 C CA . SER A 1 420 ? 19.380 -6.213 -27.730 1.00 91.75 420 SER A CA 1
ATOM 3396 C C . SER A 1 420 ? 20.097 -5.218 -26.816 1.00 91.75 420 SER A C 1
ATOM 3398 O O . SER A 1 420 ? 19.968 -5.311 -25.602 1.00 91.75 420 SER A O 1
ATOM 3400 N N . GLU A 1 421 ? 20.827 -4.262 -27.390 1.00 92.50 421 GLU A N 1
ATOM 3401 C CA . GLU A 1 421 ? 21.524 -3.219 -26.634 1.00 92.50 421 GLU A CA 1
ATOM 3402 C C . GLU A 1 421 ? 20.526 -2.176 -26.117 1.00 92.50 421 GLU A C 1
ATOM 3404 O O . GLU A 1 421 ? 20.576 -1.796 -24.952 1.00 92.50 421 GLU A O 1
ATOM 3409 N N . VAL A 1 422 ? 19.522 -1.821 -26.929 1.00 93.12 422 VAL A N 1
ATOM 3410 C CA . VAL A 1 422 ? 18.400 -0.982 -26.475 1.00 93.12 422 VAL A CA 1
ATOM 3411 C C . VAL A 1 422 ? 17.659 -1.640 -25.298 1.00 93.12 422 VAL A C 1
ATOM 3413 O O . VAL A 1 422 ? 17.315 -0.947 -24.344 1.00 93.12 422 VAL A O 1
ATOM 3416 N N . LYS A 1 423 ? 17.465 -2.970 -25.306 1.00 94.44 423 LYS A N 1
ATOM 3417 C CA . LYS A 1 423 ? 16.857 -3.709 -24.179 1.00 94.44 423 LYS A CA 1
ATOM 3418 C C . LYS A 1 423 ? 17.678 -3.577 -22.892 1.00 94.44 423 LYS A C 1
ATOM 3420 O O . LYS A 1 423 ? 17.114 -3.358 -21.821 1.00 94.44 423 LYS A O 1
ATOM 3425 N N . GLU A 1 424 ? 19.000 -3.697 -22.985 1.00 91.56 424 GLU A N 1
ATOM 3426 C CA . GLU A 1 424 ? 19.895 -3.553 -21.831 1.00 91.56 424 GLU A CA 1
ATOM 3427 C C . GLU A 1 424 ? 19.837 -2.131 -21.251 1.00 91.56 424 GLU A C 1
ATOM 3429 O O . GLU A 1 424 ? 19.664 -1.944 -20.043 1.00 91.56 424 GLU A O 1
ATOM 3434 N N . MET A 1 425 ? 19.892 -1.122 -22.124 1.00 91.75 425 MET A N 1
ATOM 3435 C CA . MET A 1 425 ? 19.780 0.287 -21.741 1.00 91.75 425 MET A CA 1
ATOM 3436 C C . MET A 1 425 ? 18.423 0.603 -21.108 1.00 91.75 425 MET A C 1
ATOM 3438 O O . MET A 1 425 ? 18.368 1.293 -20.089 1.00 91.75 425 MET A O 1
ATOM 3442 N N . PHE A 1 426 ? 17.336 0.051 -21.659 1.00 95.00 426 PHE A N 1
ATOM 3443 C CA . PHE A 1 426 ? 15.997 0.159 -21.084 1.00 95.00 426 PHE A CA 1
ATOM 3444 C C . PHE A 1 426 ? 15.974 -0.353 -19.641 1.00 95.00 426 PHE A C 1
ATOM 3446 O O . PHE A 1 426 ? 15.500 0.351 -18.751 1.00 95.00 426 PHE A O 1
ATOM 3453 N N . GLY A 1 427 ? 16.547 -1.535 -19.387 1.00 92.94 427 GLY A N 1
ATOM 3454 C CA . GLY A 1 427 ? 16.637 -2.099 -18.040 1.00 92.94 427 GLY A CA 1
ATOM 3455 C C . GLY A 1 427 ? 17.378 -1.187 -17.053 1.00 92.94 427 GLY A C 1
ATOM 3456 O O . GLY A 1 427 ? 16.925 -1.020 -15.918 1.00 92.94 427 GLY A O 1
ATOM 3457 N N . ARG A 1 428 ? 18.483 -0.554 -17.479 1.00 90.94 428 ARG A N 1
ATOM 3458 C CA . ARG A 1 428 ? 19.258 0.391 -16.647 1.00 90.94 428 ARG A CA 1
ATOM 3459 C C . ARG A 1 428 ? 18.466 1.663 -16.338 1.00 90.94 428 ARG A C 1
ATOM 3461 O O . ARG A 1 428 ? 18.362 2.044 -15.173 1.00 90.94 428 ARG A O 1
ATOM 3468 N N . ILE A 1 429 ? 17.861 2.290 -17.348 1.00 93.06 429 ILE A N 1
ATOM 3469 C CA . ILE A 1 429 ? 17.127 3.558 -17.187 1.00 93.06 429 ILE A CA 1
ATOM 3470 C C . ILE A 1 429 ? 15.816 3.353 -16.409 1.00 93.06 429 ILE A C 1
ATOM 3472 O O . ILE A 1 429 ? 15.459 4.179 -15.570 1.00 93.06 429 ILE A O 1
ATOM 3476 N N . LEU A 1 430 ? 15.128 2.223 -16.600 1.00 95.56 430 LEU A N 1
ATOM 3477 C CA . LEU A 1 430 ? 13.946 1.871 -15.806 1.00 95.56 430 LEU A CA 1
ATOM 3478 C C . LEU A 1 430 ? 14.300 1.719 -14.317 1.00 95.56 430 LEU A C 1
ATOM 3480 O O . LEU A 1 430 ? 13.594 2.227 -13.445 1.00 95.56 430 LEU A O 1
ATOM 3484 N N . LYS A 1 431 ? 15.431 1.068 -14.017 1.00 92.31 431 LYS A N 1
ATOM 3485 C CA . LYS A 1 431 ? 15.938 0.922 -12.644 1.00 92.31 431 LYS A CA 1
ATOM 3486 C C . LYS A 1 431 ? 16.425 2.252 -12.063 1.00 92.31 431 LYS A C 1
ATOM 3488 O O . LYS A 1 431 ? 16.238 2.473 -10.869 1.00 92.31 431 LYS A O 1
ATOM 3493 N N . LEU A 1 432 ? 16.970 3.162 -12.874 1.00 91.62 432 LEU A N 1
ATOM 3494 C CA . LEU A 1 432 ? 17.260 4.534 -12.442 1.00 91.62 432 LEU A CA 1
ATOM 3495 C C . LEU A 1 432 ? 15.976 5.253 -11.992 1.00 91.62 432 LEU A C 1
ATOM 3497 O O . LEU A 1 432 ? 15.951 5.807 -10.895 1.00 91.62 432 LEU A O 1
ATOM 3501 N N . SER A 1 433 ? 14.900 5.180 -12.785 1.00 94.75 433 SER A N 1
ATOM 3502 C CA . SER A 1 433 ? 13.586 5.755 -12.440 1.00 94.75 433 SER A CA 1
ATOM 3503 C C . SER A 1 433 ? 12.987 5.150 -11.156 1.00 94.75 433 SER A C 1
ATOM 3505 O O . SER A 1 433 ? 12.404 5.876 -10.347 1.00 94.75 433 SER A O 1
ATOM 3507 N N . LEU A 1 434 ? 13.179 3.846 -10.914 1.00 94.50 434 LEU A N 1
ATOM 3508 C CA . LEU A 1 434 ? 12.783 3.184 -9.663 1.00 94.50 434 LEU A CA 1
ATOM 3509 C C . LEU A 1 434 ? 13.563 3.710 -8.444 1.00 94.50 434 LEU A C 1
ATOM 3511 O O . LEU A 1 434 ? 12.975 4.020 -7.407 1.00 94.50 434 LEU A O 1
ATOM 3515 N N . TRP A 1 435 ? 14.893 3.772 -8.547 1.00 90.25 435 TRP A N 1
ATOM 3516 C CA . TRP A 1 435 ? 15.780 4.039 -7.409 1.00 90.25 435 TRP A CA 1
ATOM 3517 C C . TRP A 1 435 ? 16.078 5.525 -7.174 1.00 90.25 435 TRP A C 1
ATOM 3519 O O . TRP A 1 435 ? 16.744 5.856 -6.192 1.00 90.25 435 TRP A O 1
ATOM 3529 N N . ALA A 1 436 ? 15.570 6.429 -8.015 1.00 86.19 436 ALA A N 1
ATOM 3530 C CA . ALA A 1 436 ? 15.840 7.868 -7.963 1.00 86.19 436 ALA A CA 1
ATOM 3531 C C . ALA A 1 436 ? 15.653 8.501 -6.567 1.00 86.19 436 ALA A C 1
ATOM 3533 O O . ALA A 1 436 ? 16.499 9.273 -6.120 1.00 86.19 436 ALA A O 1
ATOM 3534 N N . ASN A 1 437 ? 14.622 8.094 -5.818 1.00 73.75 437 ASN A N 1
ATOM 3535 C CA . ASN A 1 437 ? 14.400 8.559 -4.441 1.00 73.75 437 ASN A CA 1
ATOM 3536 C C . ASN A 1 437 ? 15.523 8.184 -3.460 1.00 73.75 437 ASN A C 1
ATOM 3538 O O . ASN A 1 437 ? 15.797 8.914 -2.509 1.00 73.75 437 ASN A O 1
ATOM 3542 N N . LYS A 1 438 ? 16.172 7.033 -3.661 1.00 71.50 438 LYS A N 1
ATOM 3543 C CA . LYS A 1 438 ? 17.296 6.579 -2.831 1.00 71.50 438 LYS A CA 1
ATOM 3544 C C . LYS A 1 438 ? 18.563 7.371 -3.158 1.00 71.50 438 LYS A C 1
ATOM 3546 O O . LYS A 1 438 ? 19.318 7.709 -2.246 1.00 71.50 438 LYS A O 1
ATOM 3551 N N . PHE A 1 439 ? 18.760 7.708 -4.435 1.00 64.75 439 PHE A N 1
ATOM 3552 C CA . PHE A 1 439 ? 19.873 8.546 -4.882 1.00 64.75 439 PHE A CA 1
ATOM 3553 C C . PHE A 1 439 ? 19.806 9.948 -4.270 1.00 64.75 439 PHE A C 1
ATOM 3555 O O . PHE A 1 439 ? 20.794 10.382 -3.676 1.00 64.75 439 PHE A O 1
ATOM 3562 N N . ASP A 1 440 ? 18.634 10.589 -4.289 1.00 56.94 440 ASP A N 1
ATOM 3563 C CA . ASP A 1 440 ? 18.433 11.924 -3.706 1.00 56.94 440 ASP A CA 1
ATOM 3564 C C . ASP A 1 440 ? 18.796 11.968 -2.206 1.00 56.94 440 ASP A C 1
ATOM 3566 O O . ASP A 1 440 ? 19.492 12.874 -1.741 1.00 56.94 440 ASP A O 1
ATOM 3570 N N . MET A 1 441 ? 18.425 10.931 -1.440 1.00 53.97 441 MET A N 1
ATOM 3571 C CA . MET A 1 441 ? 18.791 10.818 -0.020 1.00 53.97 441 MET A CA 1
ATOM 3572 C C . MET A 1 441 ? 20.292 10.585 0.207 1.00 53.97 441 MET A C 1
ATOM 3574 O O . MET A 1 441 ? 20.866 11.132 1.146 1.00 53.97 441 MET A O 1
ATOM 3578 N N . SER A 1 442 ? 20.951 9.782 -0.634 1.00 54.03 442 SER A N 1
ATOM 3579 C CA . SER A 1 442 ? 22.391 9.516 -0.492 1.00 54.03 442 SER A CA 1
ATOM 3580 C C . SER A 1 442 ? 23.252 10.750 -0.791 1.00 54.03 442 SER A C 1
ATOM 3582 O O . SER A 1 442 ? 24.176 11.056 -0.034 1.00 54.03 442 SER A O 1
ATOM 3584 N N . ILE A 1 443 ? 22.885 11.505 -1.833 1.00 47.19 443 ILE A N 1
ATOM 3585 C CA . ILE A 1 443 ? 23.563 12.736 -2.253 1.00 47.19 443 ILE A CA 1
ATOM 3586 C C . ILE A 1 443 ? 23.338 13.843 -1.211 1.00 47.19 443 ILE A C 1
ATOM 3588 O O . ILE A 1 443 ? 24.290 14.495 -0.782 1.00 47.19 443 ILE A O 1
ATOM 3592 N N . SER A 1 444 ? 22.101 14.009 -0.725 1.00 37.69 444 SER A N 1
ATOM 3593 C CA . SER A 1 444 ? 21.758 15.037 0.273 1.00 37.69 444 SER A CA 1
ATOM 3594 C C . SER A 1 444 ? 22.377 14.812 1.661 1.00 37.69 444 SER A C 1
ATOM 3596 O O . SER A 1 444 ? 22.594 15.781 2.390 1.00 37.69 444 SER A O 1
ATOM 3598 N N . LEU A 1 445 ? 22.721 13.571 2.024 1.00 35.66 445 LEU A N 1
ATOM 3599 C CA . LEU A 1 445 ? 23.416 13.240 3.277 1.00 35.66 445 LEU A CA 1
ATOM 3600 C C . LEU A 1 445 ? 24.946 13.390 3.199 1.00 35.66 445 LEU A C 1
ATOM 3602 O O . LEU A 1 445 ? 25.635 13.106 4.180 1.00 35.66 445 LEU A O 1
ATOM 3606 N N . GLY A 1 446 ? 25.499 13.822 2.059 1.00 32.56 446 GLY A N 1
ATOM 3607 C CA . GLY A 1 446 ? 26.947 13.983 1.879 1.00 32.56 446 GLY A CA 1
ATOM 3608 C C . GLY A 1 446 ? 27.725 12.664 1.943 1.00 32.56 446 GLY A C 1
ATOM 3609 O O . GLY A 1 446 ? 28.954 12.674 2.054 1.00 32.56 446 GLY A O 1
ATOM 3610 N N . VAL A 1 447 ? 27.025 11.526 1.869 1.00 37.47 447 VAL A N 1
ATOM 3611 C CA . VAL A 1 447 ? 27.635 10.205 1.745 1.00 37.47 447 VAL A CA 1
ATOM 3612 C C . VAL A 1 447 ? 28.068 10.076 0.294 1.00 37.47 447 VAL A C 1
ATOM 3614 O O . VAL A 1 447 ? 27.350 9.559 -0.555 1.00 37.47 447 VAL A O 1
ATOM 3617 N N . SER A 1 448 ? 29.259 10.590 0.006 1.00 32.28 448 SER A N 1
ATOM 3618 C CA . SER A 1 448 ? 29.983 10.200 -1.192 1.00 32.28 448 SER A CA 1
ATOM 3619 C C . SER A 1 448 ? 30.234 8.697 -1.087 1.00 32.28 448 SER A C 1
ATOM 3621 O O . SER A 1 448 ? 31.164 8.245 -0.419 1.00 32.28 448 SER A O 1
ATOM 3623 N N . SER A 1 449 ? 29.400 7.890 -1.750 1.00 33.44 449 SER A N 1
ATOM 3624 C CA . SER A 1 449 ? 29.924 6.659 -2.333 1.00 33.44 449 SER A CA 1
ATOM 3625 C C . SER A 1 449 ? 31.187 7.077 -3.083 1.00 33.44 449 SER A C 1
ATOM 3627 O O . SER A 1 449 ? 31.155 8.075 -3.805 1.00 33.44 449 SER A O 1
ATOM 3629 N N . GLY A 1 450 ? 32.315 6.434 -2.775 1.00 31.88 450 GLY A N 1
ATOM 3630 C CA . GLY A 1 450 ? 33.643 6.863 -3.211 1.00 31.88 450 GLY A CA 1
ATOM 3631 C C . GLY A 1 450 ? 33.749 7.138 -4.720 1.00 31.88 450 GLY A C 1
ATOM 3632 O O . GLY A 1 450 ? 32.823 6.865 -5.483 1.00 31.88 450 GLY A O 1
ATOM 3633 N N . PRO A 1 451 ? 34.891 7.667 -5.190 1.00 34.44 451 PRO A N 1
ATOM 3634 C CA . PRO A 1 451 ? 35.061 7.941 -6.613 1.00 34.44 451 PRO A CA 1
ATOM 3635 C C . PRO A 1 451 ? 34.814 6.631 -7.377 1.00 34.44 451 PRO A C 1
ATOM 3637 O O . PRO A 1 451 ? 35.442 5.646 -7.005 1.00 34.44 451 PRO A O 1
ATOM 3640 N N . THR A 1 452 ? 33.951 6.620 -8.409 1.00 38.59 452 THR A N 1
ATOM 3641 C CA . THR A 1 452 ? 33.683 5.512 -9.376 1.00 38.59 452 THR A CA 1
ATOM 3642 C C . THR A 1 452 ? 32.408 4.648 -9.267 1.00 38.59 452 THR A C 1
ATOM 3644 O O . THR A 1 452 ? 32.462 3.467 -9.589 1.00 38.59 452 THR A O 1
ATOM 3647 N N . SER A 1 453 ? 31.222 5.184 -8.967 1.00 45.47 453 SER A N 1
ATOM 3648 C CA . SER A 1 453 ? 29.990 4.463 -9.353 1.00 45.47 453 SER A CA 1
ATOM 3649 C C . SER A 1 453 ? 29.080 5.343 -10.198 1.00 45.47 453 SER A C 1
ATOM 3651 O O . SER A 1 453 ? 28.431 6.251 -9.684 1.00 45.47 453 SER A O 1
ATOM 3653 N N . ASP A 1 454 ? 29.090 5.081 -11.500 1.00 56.19 454 ASP A N 1
ATOM 3654 C CA . ASP A 1 454 ? 28.165 5.639 -12.477 1.00 56.19 454 ASP A CA 1
ATOM 3655 C C . ASP A 1 454 ? 26.700 5.422 -11.990 1.00 56.19 454 ASP A C 1
ATOM 3657 O O . ASP A 1 454 ? 26.351 4.308 -11.592 1.00 56.19 454 ASP A O 1
ATOM 3661 N N . PRO A 1 455 ? 25.830 6.455 -11.966 1.00 54.75 455 PRO A N 1
ATOM 3662 C CA . PRO A 1 455 ? 24.411 6.329 -11.617 1.00 54.75 455 PRO A CA 1
ATOM 3663 C C . PRO A 1 455 ? 23.648 5.251 -12.405 1.00 54.75 455 PRO A C 1
ATOM 3665 O O . PRO A 1 455 ? 22.746 4.619 -11.852 1.00 54.75 455 PRO A O 1
ATOM 3668 N N . LEU A 1 456 ? 24.022 4.996 -13.664 1.00 58.47 456 LEU A N 1
ATOM 3669 C CA . LEU A 1 456 ? 23.509 3.898 -14.490 1.00 58.47 456 LEU A CA 1
ATOM 3670 C C . LEU A 1 456 ? 24.156 2.533 -14.153 1.00 58.47 456 LEU A C 1
ATOM 3672 O O . LEU A 1 456 ? 23.588 1.494 -14.503 1.00 58.47 456 LEU A O 1
ATOM 3676 N N . ASP A 1 457 ? 25.292 2.512 -13.445 1.00 54.22 457 ASP A N 1
ATOM 3677 C CA . ASP A 1 457 ? 26.019 1.323 -12.944 1.00 54.22 457 ASP A CA 1
ATOM 3678 C C . ASP A 1 457 ? 25.752 1.004 -11.462 1.00 54.22 457 ASP A C 1
ATOM 3680 O O . ASP A 1 457 ? 26.298 0.049 -10.910 1.00 54.22 457 ASP A O 1
ATOM 3684 N N . LEU A 1 458 ? 24.874 1.754 -10.790 1.00 51.78 458 LEU A N 1
ATOM 3685 C CA . LEU A 1 458 ? 24.404 1.448 -9.430 1.00 51.78 458 LEU A CA 1
ATOM 3686 C C . LEU A 1 458 ? 23.152 0.554 -9.415 1.00 51.78 458 LEU A C 1
ATOM 3688 O O . LEU A 1 458 ? 22.792 -0.000 -8.371 1.00 51.78 458 LEU A O 1
ATOM 3692 N N . ALA A 1 459 ? 22.504 0.363 -10.569 1.00 49.25 459 ALA A N 1
ATOM 3693 C CA . ALA A 1 459 ? 21.398 -0.582 -10.735 1.00 49.25 459 ALA A CA 1
ATOM 3694 C C . ALA A 1 459 ? 21.785 -2.055 -10.430 1.00 49.25 459 ALA A C 1
ATOM 3696 O O . ALA A 1 459 ? 21.003 -2.718 -9.745 1.00 49.25 459 ALA A O 1
ATOM 3697 N N . PRO A 1 460 ? 22.973 -2.566 -10.825 1.00 47.53 460 PRO A N 1
ATOM 3698 C CA . PRO A 1 460 ? 23.470 -3.890 -10.430 1.00 47.53 460 PRO A CA 1
ATOM 3699 C C . PRO A 1 460 ? 23.708 -4.032 -8.918 1.00 47.53 460 PRO A C 1
ATOM 3701 O O . PRO A 1 460 ? 23.388 -5.062 -8.336 1.00 47.53 460 PRO A O 1
ATOM 3704 N N . HIS A 1 461 ? 24.211 -2.991 -8.243 1.00 53.50 461 HIS A N 1
ATOM 3705 C CA . HIS A 1 461 ? 24.506 -3.033 -6.801 1.00 53.50 461 HIS A CA 1
ATOM 3706 C C . HIS A 1 461 ? 23.257 -3.070 -5.903 1.00 53.50 461 HIS A C 1
ATOM 3708 O O . HIS A 1 461 ? 23.356 -3.415 -4.727 1.00 53.50 461 HIS A O 1
ATOM 3714 N N . ASN A 1 462 ? 22.079 -2.733 -6.440 1.00 61.19 462 ASN A N 1
ATOM 3715 C CA . ASN A 1 462 ? 20.797 -2.805 -5.732 1.00 61.19 462 ASN A CA 1
ATOM 3716 C C . ASN A 1 462 ? 19.948 -4.022 -6.133 1.00 61.19 462 ASN A C 1
ATOM 3718 O O . ASN A 1 462 ? 18.799 -4.121 -5.702 1.00 61.19 462 ASN A O 1
ATOM 3722 N N . GLN A 1 463 ? 20.484 -4.947 -6.935 1.00 68.50 463 GLN A N 1
ATOM 3723 C CA . GLN A 1 463 ? 19.738 -6.121 -7.393 1.00 68.50 463 GLN A CA 1
ATOM 3724 C C . GLN A 1 463 ? 19.290 -7.011 -6.220 1.00 68.50 463 GLN A C 1
ATOM 3726 O O . GLN A 1 463 ? 18.165 -7.496 -6.225 1.00 68.50 463 GLN A O 1
ATOM 3731 N N . ASP A 1 464 ? 20.091 -7.083 -5.152 1.00 77.62 464 ASP A N 1
ATOM 3732 C CA . ASP A 1 464 ? 19.758 -7.783 -3.899 1.00 77.62 464 ASP A CA 1
ATOM 3733 C C . ASP A 1 464 ? 18.595 -7.152 -3.106 1.00 77.62 464 ASP A C 1
ATOM 3735 O O . ASP A 1 464 ? 18.141 -7.722 -2.113 1.00 77.62 464 ASP A O 1
ATOM 3739 N N . TYR A 1 465 ? 18.151 -5.951 -3.491 1.00 87.56 465 TYR A N 1
ATOM 3740 C CA . TYR A 1 465 ? 17.038 -5.225 -2.872 1.00 87.56 465 TYR A CA 1
ATOM 3741 C C . TYR A 1 465 ? 15.826 -5.101 -3.807 1.00 87.56 465 TYR A C 1
ATOM 3743 O O . TYR A 1 465 ? 14.814 -4.511 -3.426 1.00 87.56 465 TYR A O 1
ATOM 3751 N N . LEU A 1 466 ? 15.902 -5.647 -5.023 1.00 91.81 466 LEU A N 1
ATOM 3752 C CA . LEU A 1 466 ? 14.789 -5.700 -5.964 1.00 91.81 466 LEU A CA 1
ATOM 3753 C C . LEU A 1 466 ? 14.053 -7.033 -5.792 1.00 91.81 466 LEU A C 1
ATOM 3755 O O . LEU A 1 466 ? 14.524 -8.070 -6.248 1.00 91.81 466 LEU A O 1
ATOM 3759 N N . LEU A 1 467 ? 12.904 -7.011 -5.115 1.00 93.88 467 LEU A N 1
ATOM 3760 C CA . LEU A 1 467 ? 12.178 -8.239 -4.757 1.00 93.88 467 LEU A CA 1
ATOM 3761 C C . LEU A 1 467 ? 11.432 -8.844 -5.952 1.00 93.88 467 LEU A C 1
ATOM 3763 O O . LEU A 1 467 ? 11.328 -10.064 -6.076 1.00 93.88 467 LEU A O 1
ATOM 3767 N N . VAL A 1 468 ? 10.939 -7.982 -6.844 1.00 95.12 468 VAL A N 1
ATOM 3768 C CA . VAL A 1 468 ? 10.267 -8.365 -8.088 1.00 95.12 468 VAL A CA 1
ATOM 3769 C C . VAL A 1 468 ? 10.828 -7.519 -9.222 1.00 95.12 468 VAL A C 1
ATOM 3771 O O . VAL A 1 468 ? 10.811 -6.290 -9.137 1.00 95.12 468 VAL A O 1
ATOM 3774 N N . ASP A 1 469 ? 11.310 -8.176 -10.277 1.00 95.62 469 ASP A N 1
ATOM 3775 C CA . ASP A 1 469 ? 11.787 -7.538 -11.505 1.00 95.62 469 ASP A CA 1
ATOM 3776 C C . ASP A 1 469 ? 11.009 -8.076 -12.712 1.00 95.62 469 ASP A C 1
ATOM 3778 O O . ASP A 1 469 ? 11.351 -9.109 -13.283 1.00 95.62 469 ASP A O 1
ATOM 3782 N N . GLN A 1 470 ? 9.939 -7.378 -13.091 1.00 97.19 470 GLN A N 1
ATOM 3783 C CA . GLN A 1 470 ? 9.149 -7.674 -14.292 1.00 97.19 470 GLN A CA 1
ATOM 3784 C C . GLN A 1 470 ? 9.447 -6.695 -15.438 1.00 97.19 470 GLN A C 1
ATOM 3786 O O . GLN A 1 470 ? 8.610 -6.477 -16.315 1.00 97.19 470 GLN A O 1
ATOM 3791 N N . SER A 1 471 ? 10.647 -6.101 -15.455 1.00 96.31 471 SER A N 1
ATOM 3792 C CA . SER A 1 471 ? 11.075 -5.182 -16.519 1.00 96.31 471 SER A CA 1
ATOM 3793 C C . SER A 1 471 ? 11.017 -5.814 -17.914 1.00 96.31 471 SER A C 1
ATOM 3795 O O . SER A 1 471 ? 10.654 -5.136 -18.875 1.00 96.31 471 SER A O 1
ATOM 3797 N N . GLU A 1 472 ? 11.286 -7.117 -18.032 1.00 96.00 472 GLU A N 1
ATOM 3798 C CA . GLU A 1 472 ? 11.170 -7.835 -19.306 1.00 96.00 472 GLU A CA 1
ATOM 3799 C C . GLU A 1 472 ? 9.741 -7.842 -19.857 1.00 96.00 472 GLU A C 1
ATOM 3801 O O . GLU A 1 472 ? 9.560 -7.643 -21.053 1.00 96.00 472 GLU A O 1
ATOM 3806 N N . LEU A 1 473 ? 8.721 -7.971 -19.003 1.00 96.50 473 LEU A N 1
ATOM 3807 C CA . LEU A 1 473 ? 7.322 -7.957 -19.447 1.00 96.50 473 LEU A CA 1
ATOM 3808 C C . LEU A 1 473 ? 6.918 -6.583 -19.996 1.00 96.50 473 LEU A C 1
ATOM 3810 O O . LEU A 1 473 ? 6.180 -6.489 -20.977 1.00 96.50 473 LEU A O 1
ATOM 3814 N N . ILE A 1 474 ? 7.447 -5.511 -19.398 1.00 96.44 474 ILE A N 1
ATOM 3815 C CA . ILE A 1 474 ? 7.251 -4.142 -19.890 1.00 96.44 474 ILE A CA 1
ATOM 3816 C C . ILE A 1 474 ? 7.939 -3.971 -21.251 1.00 96.44 474 ILE A C 1
ATOM 3818 O O . ILE A 1 474 ? 7.346 -3.425 -22.181 1.00 96.44 474 ILE A O 1
ATOM 3822 N N . TRP A 1 475 ? 9.172 -4.464 -21.388 1.00 95.81 475 TRP A N 1
ATOM 3823 C CA . TRP A 1 475 ? 9.907 -4.437 -22.653 1.00 95.81 475 TRP A CA 1
ATOM 3824 C C . TRP A 1 475 ? 9.168 -5.188 -23.766 1.00 95.81 475 TRP A C 1
ATOM 3826 O O . TRP A 1 475 ? 8.963 -4.652 -24.859 1.00 95.81 475 TRP A O 1
ATOM 3836 N N . ASP A 1 476 ? 8.732 -6.414 -23.484 1.00 93.94 476 ASP A N 1
ATOM 3837 C CA . ASP A 1 476 ? 8.011 -7.255 -24.435 1.00 93.94 476 ASP A CA 1
ATOM 3838 C C . ASP A 1 476 ? 6.690 -6.598 -24.847 1.00 93.94 476 ASP A C 1
ATOM 3840 O O . ASP A 1 476 ? 6.316 -6.629 -26.020 1.00 93.94 476 ASP A O 1
ATOM 3844 N N . LYS A 1 477 ? 6.010 -5.907 -23.920 1.00 92.69 477 LYS A N 1
ATOM 3845 C CA . LYS A 1 477 ? 4.795 -5.152 -24.236 1.00 92.69 477 LYS A CA 1
ATOM 3846 C C . LYS A 1 477 ? 5.044 -4.005 -25.220 1.00 92.69 477 LYS A C 1
ATOM 3848 O O . LYS A 1 477 ? 4.212 -3.790 -26.102 1.00 92.69 477 LYS A O 1
ATOM 3853 N N . LEU A 1 478 ? 6.146 -3.273 -25.064 1.00 91.81 478 LEU A N 1
ATOM 3854 C CA . LEU A 1 478 ? 6.482 -2.110 -25.899 1.00 91.81 478 LEU A CA 1
ATOM 3855 C C . LEU A 1 478 ? 7.132 -2.484 -27.240 1.00 91.81 478 LEU A C 1
ATOM 3857 O O . LEU A 1 478 ? 7.203 -1.651 -28.139 1.00 91.81 478 LEU A O 1
ATOM 3861 N N . THR A 1 479 ? 7.610 -3.723 -27.388 1.00 91.19 479 THR A N 1
ATOM 3862 C CA . THR A 1 479 ? 8.276 -4.201 -28.615 1.00 91.19 479 THR A CA 1
ATOM 3863 C C . THR A 1 479 ? 7.493 -5.273 -29.372 1.00 91.19 479 THR A C 1
ATOM 3865 O O . THR A 1 479 ? 7.750 -5.500 -30.555 1.00 91.19 479 THR A O 1
ATOM 3868 N N . GLY A 1 480 ? 6.518 -5.919 -28.728 1.00 77.56 480 GLY A N 1
ATOM 3869 C CA . GLY A 1 480 ? 5.766 -7.047 -29.280 1.00 77.56 480 GLY A CA 1
ATOM 3870 C C . GLY A 1 480 ? 4.763 -6.689 -30.380 1.00 77.56 480 GLY A C 1
ATOM 3871 O O . GLY A 1 480 ? 4.324 -7.579 -31.110 1.00 77.56 480 GLY A O 1
ATOM 3872 N N . THR A 1 481 ? 4.399 -5.413 -30.547 1.00 67.06 481 THR A N 1
ATOM 3873 C CA . THR A 1 481 ? 3.505 -4.973 -31.630 1.00 67.06 481 THR A CA 1
ATOM 3874 C C . THR A 1 481 ? 4.264 -4.226 -32.731 1.00 67.06 481 THR A C 1
ATOM 3876 O O . THR A 1 481 ? 4.910 -3.223 -32.444 1.00 67.06 481 THR A O 1
ATOM 3879 N N . PRO A 1 482 ? 4.134 -4.631 -34.013 1.00 56.72 482 PRO A N 1
ATOM 3880 C CA . PRO A 1 482 ? 4.856 -4.013 -35.134 1.00 56.72 482 PRO A CA 1
ATOM 3881 C C . PRO A 1 482 ? 4.538 -2.531 -35.400 1.00 56.72 482 PRO A C 1
ATOM 3883 O O . PRO A 1 482 ? 5.251 -1.890 -36.168 1.00 56.72 482 PRO A O 1
ATOM 3886 N N . ASN A 1 483 ? 3.462 -1.991 -34.813 1.00 57.44 483 ASN A N 1
ATOM 3887 C CA . ASN A 1 483 ? 3.060 -0.594 -34.967 1.00 57.44 483 ASN A CA 1
ATOM 3888 C C . ASN A 1 483 ? 3.500 0.221 -33.743 1.00 57.44 483 ASN A C 1
ATOM 3890 O O . ASN A 1 483 ? 2.905 0.111 -32.676 1.00 57.44 483 ASN A O 1
ATOM 3894 N N . THR A 1 484 ? 4.483 1.101 -33.933 1.00 64.12 484 THR A N 1
ATOM 3895 C CA . THR A 1 484 ? 5.133 1.963 -32.924 1.00 64.12 484 THR A CA 1
ATOM 3896 C C . THR A 1 484 ? 4.267 3.128 -32.423 1.00 64.12 484 THR A C 1
ATOM 3898 O O . THR A 1 484 ? 4.784 4.144 -31.967 1.00 64.12 484 THR A O 1
ATOM 3901 N N . ASN A 1 485 ? 2.940 3.020 -32.507 1.00 82.50 485 ASN A N 1
ATOM 3902 C CA . ASN A 1 485 ? 2.007 4.081 -32.113 1.00 82.50 485 ASN A CA 1
ATOM 3903 C C . ASN A 1 485 ? 1.574 3.949 -30.644 1.00 82.50 485 ASN A C 1
ATOM 3905 O O . ASN A 1 485 ? 0.435 4.243 -30.283 1.00 82.50 485 ASN A O 1
ATOM 3909 N N . HIS A 1 486 ? 2.480 3.455 -29.796 1.00 91.88 486 HIS A N 1
ATOM 3910 C CA . HIS A 1 486 ? 2.224 3.326 -28.372 1.00 91.88 486 HIS A CA 1
ATOM 3911 C C . HIS A 1 486 ? 2.034 4.701 -27.745 1.00 91.88 486 HIS A C 1
ATOM 3913 O O . HIS A 1 486 ? 2.797 5.636 -28.014 1.00 91.88 486 HIS A O 1
ATOM 3919 N N . LEU A 1 487 ? 1.017 4.783 -26.897 1.00 96.00 487 LEU A N 1
ATOM 3920 C CA . LEU A 1 487 ? 0.785 5.885 -25.984 1.00 96.00 487 LEU A CA 1
ATOM 3921 C C . LEU A 1 487 ? 1.027 5.371 -24.566 1.00 96.00 487 LEU A C 1
ATOM 3923 O O . LEU A 1 487 ? 0.514 4.307 -24.214 1.00 96.00 487 LEU A O 1
ATOM 3927 N N . LEU A 1 488 ? 1.811 6.093 -23.772 1.00 97.75 488 LEU A N 1
ATOM 3928 C CA . LEU A 1 488 ? 2.157 5.690 -22.411 1.00 97.75 488 LEU A CA 1
ATOM 3929 C C . LEU A 1 488 ? 1.832 6.801 -21.414 1.00 97.75 488 LEU A C 1
ATOM 3931 O O . LEU A 1 488 ? 2.149 7.964 -21.656 1.00 97.75 488 LEU A O 1
ATOM 3935 N N . ASP A 1 489 ? 1.244 6.438 -20.280 1.00 98.81 489 ASP A N 1
ATOM 3936 C CA . ASP A 1 489 ? 0.926 7.391 -19.216 1.00 98.81 489 ASP A CA 1
ATOM 3937 C C . ASP A 1 489 ? 1.863 7.180 -18.032 1.00 98.81 489 ASP A C 1
ATOM 3939 O O . ASP A 1 489 ? 1.989 6.070 -17.528 1.00 98.81 489 ASP A O 1
ATOM 3943 N N . PHE A 1 490 ? 2.500 8.250 -17.566 1.00 98.75 490 PHE A N 1
ATOM 3944 C CA . PHE A 1 490 ? 3.210 8.287 -16.293 1.00 98.75 490 PHE A CA 1
ATOM 3945 C C . PHE A 1 490 ? 2.295 8.879 -15.231 1.00 98.75 490 PHE A C 1
ATOM 3947 O O . PHE A 1 490 ? 1.884 10.032 -15.353 1.00 98.75 490 PHE A O 1
ATOM 3954 N N . VAL A 1 491 ? 2.026 8.139 -14.158 1.00 98.88 491 VAL A N 1
ATOM 3955 C CA . VAL A 1 491 ? 1.415 8.703 -12.948 1.00 98.88 491 VAL A CA 1
ATOM 3956 C C . VAL A 1 491 ? 2.531 9.018 -11.965 1.00 98.88 491 VAL A C 1
ATOM 3958 O O . VAL A 1 491 ? 3.091 8.120 -11.333 1.00 98.88 491 VAL A O 1
ATOM 3961 N N . LEU A 1 492 ? 2.882 10.305 -11.899 1.00 98.69 492 LEU A N 1
ATOM 3962 C CA . LEU A 1 492 ? 4.074 10.794 -11.210 1.00 98.69 492 LEU A CA 1
ATOM 3963 C C . LEU A 1 492 ? 3.957 10.660 -9.684 1.00 98.69 492 LEU A C 1
ATOM 3965 O O . LEU A 1 492 ? 2.860 10.767 -9.121 1.00 98.69 492 LEU A O 1
ATOM 3969 N N . ASP A 1 493 ? 5.105 10.469 -9.031 1.00 98.00 493 ASP A N 1
ATOM 3970 C CA . ASP A 1 493 ? 5.286 10.566 -7.576 1.00 98.00 493 ASP A CA 1
ATOM 3971 C C . ASP A 1 493 ? 5.970 11.901 -7.261 1.00 98.00 493 ASP A C 1
ATOM 3973 O O . ASP A 1 493 ? 5.316 12.938 -7.373 1.00 98.00 493 ASP A O 1
ATOM 3977 N N . ASN A 1 494 ? 7.277 11.914 -6.972 1.00 97.44 494 ASN A N 1
ATOM 3978 C CA . ASN A 1 494 ? 7.995 13.101 -6.507 1.00 97.44 494 ASN A CA 1
ATOM 3979 C C . ASN A 1 494 ? 8.570 13.976 -7.631 1.00 97.44 494 ASN A C 1
ATOM 3981 O O . ASN A 1 494 ? 9.002 13.495 -8.676 1.00 97.44 494 ASN A O 1
ATOM 3985 N N . ALA A 1 495 ? 8.642 15.282 -7.371 1.00 96.25 495 ALA A N 1
ATOM 3986 C CA . ALA A 1 495 ? 9.506 16.222 -8.077 1.00 96.25 495 ALA A CA 1
ATOM 3987 C C . ALA A 1 495 ? 10.994 15.969 -7.738 1.00 96.25 495 ALA A C 1
ATOM 3989 O O . ALA A 1 495 ? 11.339 15.048 -7.000 1.00 96.25 495 ALA A O 1
ATOM 3990 N N . GLY A 1 496 ? 11.898 16.807 -8.247 1.00 94.00 496 GLY A N 1
ATOM 3991 C CA . GLY A 1 496 ? 13.327 16.666 -7.959 1.00 94.00 496 GLY A CA 1
ATOM 3992 C C . GLY A 1 496 ? 13.999 15.617 -8.843 1.00 94.00 496 GLY A C 1
ATOM 3993 O O . GLY A 1 496 ? 13.689 15.514 -10.033 1.00 94.00 496 GLY A O 1
ATOM 3994 N N . PHE A 1 497 ? 14.933 14.853 -8.271 1.00 92.50 497 PHE A N 1
ATOM 3995 C CA . PHE A 1 497 ? 15.700 13.854 -9.020 1.00 92.50 497 PHE A CA 1
ATOM 3996 C C . PHE A 1 497 ? 14.833 12.697 -9.553 1.00 92.50 497 PHE A C 1
ATOM 3998 O O . PHE A 1 497 ? 15.113 12.178 -10.631 1.00 92.50 497 PHE A O 1
ATOM 4005 N N . GLU A 1 498 ? 13.752 12.322 -8.855 1.00 95.25 498 GLU A N 1
ATOM 4006 C CA . GLU A 1 498 ? 12.814 11.299 -9.345 1.00 95.25 498 GLU A CA 1
ATOM 4007 C C . GLU A 1 498 ? 12.124 11.727 -10.637 1.00 95.25 498 GLU A C 1
ATOM 4009 O O . GLU A 1 498 ? 12.200 11.013 -11.636 1.00 95.25 498 GLU A O 1
ATOM 4014 N N . LEU A 1 499 ? 11.541 12.926 -10.648 1.00 97.81 499 LEU A N 1
ATOM 4015 C CA . LEU A 1 499 ? 10.952 13.488 -11.856 1.00 97.81 499 LEU A CA 1
ATOM 4016 C C . LEU A 1 499 ? 11.976 13.590 -12.991 1.00 97.81 499 LEU A C 1
ATOM 4018 O O . LEU A 1 499 ? 11.664 13.229 -14.118 1.00 97.81 499 LEU A O 1
ATOM 4022 N N . PHE A 1 500 ? 13.204 14.034 -12.710 1.00 96.81 500 PHE A N 1
ATOM 4023 C CA . PHE A 1 500 ? 14.275 14.053 -13.711 1.00 96.81 500 PHE A CA 1
ATOM 4024 C C . PHE A 1 500 ? 14.528 12.662 -14.322 1.00 96.81 500 PHE A C 1
ATOM 4026 O O . PHE A 1 500 ? 14.559 12.533 -15.546 1.00 96.81 500 PHE A O 1
ATOM 4033 N N . ALA A 1 501 ? 14.645 11.619 -13.495 1.00 96.06 501 ALA A N 1
ATOM 4034 C CA . ALA A 1 501 ? 14.844 10.250 -13.968 1.00 96.06 501 ALA A CA 1
ATOM 4035 C C . ALA A 1 501 ? 13.656 9.737 -14.805 1.00 96.06 501 ALA A C 1
ATOM 4037 O O . ALA A 1 501 ? 13.859 9.030 -15.795 1.00 96.06 501 ALA A O 1
ATOM 4038 N N . ASP A 1 502 ? 12.428 10.130 -14.456 1.00 98.31 502 ASP A N 1
ATOM 4039 C CA . ASP A 1 502 ? 11.225 9.810 -15.231 1.00 98.31 502 ASP A CA 1
ATOM 4040 C C . ASP A 1 502 ? 11.226 10.495 -16.605 1.00 98.31 502 ASP A C 1
ATOM 4042 O O . ASP A 1 502 ? 10.884 9.863 -17.607 1.00 98.31 502 ASP A O 1
ATOM 4046 N N . LEU A 1 503 ? 11.677 11.753 -16.686 1.00 98.50 503 LEU A N 1
ATOM 4047 C CA . LEU A 1 503 ? 11.847 12.462 -17.960 1.00 98.50 503 LEU A CA 1
ATOM 4048 C C . LEU A 1 503 ? 12.946 11.821 -18.824 1.00 98.50 503 LEU A C 1
ATOM 4050 O O . LEU A 1 503 ? 12.764 11.681 -20.033 1.00 98.50 503 LEU A O 1
ATOM 4054 N N . CYS A 1 504 ? 14.050 11.364 -18.223 1.00 97.75 504 CYS A N 1
ATOM 4055 C CA . CYS A 1 504 ? 15.084 10.594 -18.922 1.00 97.75 504 CYS A CA 1
ATOM 4056 C C . CYS A 1 504 ? 14.537 9.283 -19.509 1.00 97.75 504 CYS A C 1
ATOM 4058 O O . CYS A 1 504 ? 14.822 8.962 -20.664 1.00 97.75 504 CYS A O 1
ATOM 4060 N N . LEU A 1 505 ? 13.728 8.539 -18.743 1.00 98.19 505 LEU A N 1
ATOM 4061 C CA . LEU A 1 505 ? 13.073 7.321 -19.227 1.00 98.19 505 LEU A CA 1
ATOM 4062 C C . LEU A 1 505 ? 12.105 7.625 -20.374 1.00 98.19 505 LEU A C 1
ATOM 4064 O O . LEU A 1 505 ? 12.152 6.967 -21.412 1.00 98.19 505 LEU A O 1
ATOM 4068 N N . ALA A 1 506 ? 11.256 8.638 -20.216 1.00 98.44 506 ALA A N 1
ATOM 4069 C CA . ALA A 1 506 ? 10.320 9.063 -21.250 1.00 98.44 506 ALA A CA 1
ATOM 4070 C C . ALA A 1 506 ? 11.032 9.446 -22.556 1.00 98.44 506 ALA A C 1
ATOM 4072 O O . ALA A 1 506 ? 10.581 9.112 -23.652 1.00 98.44 506 ALA A O 1
ATOM 4073 N N . ASP A 1 507 ? 12.172 10.116 -22.444 1.00 97.94 507 ASP A N 1
ATOM 4074 C CA . ASP A 1 507 ? 12.957 10.556 -23.586 1.00 97.94 507 ASP A CA 1
ATOM 4075 C C . ASP A 1 507 ? 13.617 9.386 -24.317 1.00 97.94 507 ASP A C 1
ATOM 4077 O O . ASP A 1 507 ? 13.550 9.289 -25.546 1.00 97.94 507 ASP A O 1
ATOM 4081 N N . PHE A 1 508 ? 14.180 8.448 -23.557 1.00 96.81 508 PHE A N 1
ATOM 4082 C CA . PHE A 1 508 ? 14.690 7.193 -24.092 1.00 96.81 508 PHE A CA 1
ATOM 4083 C C . PHE A 1 508 ? 13.615 6.440 -24.892 1.00 96.81 508 PHE A C 1
ATOM 4085 O O . PHE A 1 508 ? 13.857 6.044 -26.035 1.00 96.81 508 PHE A O 1
ATOM 4092 N N . LEU A 1 509 ? 12.408 6.306 -24.330 1.00 96.31 509 LEU A N 1
ATOM 4093 C CA . LEU A 1 509 ? 11.288 5.619 -24.978 1.00 96.31 509 LEU A CA 1
ATOM 4094 C C . LEU A 1 509 ? 10.876 6.288 -26.299 1.00 96.31 509 LEU A C 1
ATOM 4096 O O . LEU A 1 509 ? 10.668 5.592 -27.296 1.00 96.31 509 LEU A O 1
ATOM 4100 N N . CYS A 1 510 ? 10.794 7.622 -26.329 1.00 95.38 510 CYS A N 1
ATOM 4101 C CA . CYS A 1 510 ? 10.478 8.370 -27.548 1.00 95.38 510 CYS A CA 1
ATOM 4102 C C . CYS A 1 510 ? 11.590 8.265 -28.601 1.00 95.38 510 CYS A C 1
ATOM 4104 O O . CYS A 1 510 ? 11.320 8.052 -29.782 1.00 95.38 510 CYS A O 1
ATOM 4106 N N . THR A 1 511 ? 12.849 8.399 -28.184 1.00 94.12 511 THR A N 1
ATOM 4107 C CA . THR A 1 511 ? 13.999 8.486 -29.099 1.00 94.12 511 THR A CA 1
ATOM 4108 C C . THR A 1 511 ? 14.245 7.183 -29.846 1.00 94.12 511 THR A C 1
ATOM 4110 O O . THR A 1 511 ? 14.499 7.200 -31.049 1.00 94.12 511 THR A O 1
ATOM 4113 N N . PHE A 1 512 ? 14.113 6.045 -29.160 1.00 92.38 512 PHE A N 1
ATOM 4114 C CA . PHE A 1 512 ? 14.226 4.727 -29.787 1.00 92.38 512 PHE A CA 1
ATOM 4115 C C . PHE A 1 512 ? 12.925 4.257 -30.460 1.00 92.38 512 PHE A C 1
ATOM 4117 O O . PHE A 1 512 ? 12.865 3.130 -30.949 1.00 92.38 512 PHE A O 1
ATOM 4124 N N . GLY A 1 513 ? 11.892 5.106 -30.521 1.00 91.19 513 GLY A N 1
ATOM 4125 C CA . GLY A 1 513 ? 10.630 4.805 -31.201 1.00 91.19 513 GLY A CA 1
ATOM 4126 C C . GLY A 1 513 ? 9.795 3.717 -30.522 1.00 91.19 513 GLY A C 1
ATOM 4127 O O . GLY A 1 513 ? 8.945 3.114 -31.173 1.00 91.19 513 GLY A O 1
ATOM 4128 N N . LEU A 1 514 ? 10.032 3.458 -29.232 1.00 92.56 514 LEU A N 1
ATOM 4129 C CA . LEU A 1 514 ? 9.251 2.510 -28.430 1.00 92.56 514 LEU A CA 1
ATOM 4130 C C . LEU A 1 514 ? 7.883 3.096 -28.061 1.00 92.56 514 LEU A C 1
ATOM 4132 O O . LEU A 1 514 ? 6.913 2.365 -27.884 1.00 92.56 514 LEU A O 1
ATOM 4136 N N . VAL A 1 515 ? 7.802 4.424 -27.946 1.00 94.94 515 VAL A N 1
ATOM 4137 C CA . VAL A 1 515 ? 6.579 5.162 -27.627 1.00 94.94 515 VAL A CA 1
ATOM 4138 C C . VAL A 1 515 ? 6.473 6.394 -28.522 1.00 94.94 515 VAL A C 1
ATOM 4140 O O . VAL A 1 515 ? 7.452 7.100 -28.744 1.00 94.94 515 VAL A O 1
ATOM 4143 N N . SER A 1 516 ? 5.272 6.657 -29.036 1.00 94.81 516 SER A N 1
ATOM 4144 C CA . SER A 1 516 ? 4.987 7.800 -29.919 1.00 94.81 516 SER A CA 1
ATOM 4145 C C . SER A 1 516 ? 4.460 9.028 -29.175 1.00 94.81 516 SER A C 1
ATOM 4147 O O . SER A 1 516 ? 4.646 10.156 -29.632 1.00 94.81 516 SER A O 1
ATOM 4149 N N . LYS A 1 517 ? 3.795 8.810 -28.034 1.00 97.56 517 LYS A N 1
ATOM 4150 C CA . LYS A 1 517 ? 3.221 9.861 -27.196 1.00 97.56 517 LYS A CA 1
ATOM 4151 C C . LYS A 1 517 ? 3.265 9.469 -25.723 1.00 97.56 517 LYS A C 1
ATOM 4153 O O . LYS A 1 517 ? 2.951 8.333 -25.375 1.00 97.56 517 LYS A O 1
ATOM 4158 N N . ILE A 1 518 ? 3.608 10.424 -24.865 1.00 98.69 518 ILE A N 1
ATOM 4159 C CA . ILE A 1 518 ? 3.633 10.257 -23.414 1.00 98.69 518 ILE A CA 1
ATOM 4160 C C . ILE A 1 518 ? 2.715 11.284 -22.755 1.00 98.69 518 ILE A C 1
ATOM 4162 O O . ILE A 1 518 ? 2.762 12.470 -23.082 1.00 98.69 518 ILE A O 1
ATOM 4166 N N . ARG A 1 519 ? 1.890 10.831 -21.812 1.00 98.81 519 ARG A N 1
ATOM 4167 C CA . ARG A 1 519 ? 1.067 11.679 -20.945 1.00 98.81 519 ARG A CA 1
ATOM 4168 C C . ARG A 1 519 ? 1.608 11.626 -19.517 1.00 98.81 519 ARG A C 1
ATOM 4170 O O . ARG A 1 519 ? 1.703 10.553 -18.936 1.00 98.81 519 ARG A O 1
ATOM 4177 N N . PHE A 1 520 ? 1.952 12.766 -18.934 1.00 98.88 520 PHE A N 1
ATOM 4178 C CA . PHE A 1 520 ? 2.382 12.862 -17.538 1.00 98.88 520 PHE A CA 1
ATOM 4179 C C . PHE A 1 520 ? 1.232 13.356 -16.670 1.00 98.88 520 PHE A C 1
ATOM 4181 O O . PHE A 1 520 ? 0.734 14.459 -16.877 1.00 98.88 520 PHE A O 1
ATOM 4188 N N . HIS A 1 521 ? 0.842 12.570 -15.672 1.00 98.81 521 HIS A N 1
ATOM 4189 C CA . HIS A 1 521 ? -0.192 12.907 -14.699 1.00 98.81 521 HIS A CA 1
ATOM 4190 C C . HIS A 1 521 ? 0.439 13.426 -13.412 1.00 98.81 521 HIS A C 1
ATOM 4192 O O . HIS A 1 521 ? 1.038 12.671 -12.644 1.00 98.81 521 HIS A O 1
ATOM 4198 N N . ALA A 1 522 ? 0.277 14.723 -13.179 1.00 98.50 522 ALA A N 1
ATOM 4199 C CA . ALA A 1 522 ? 0.741 15.433 -11.999 1.00 98.50 522 ALA A CA 1
ATOM 4200 C C . ALA A 1 522 ? -0.406 15.709 -11.007 1.00 98.50 522 ALA A C 1
ATOM 4202 O O . ALA A 1 522 ? -1.595 15.623 -11.336 1.00 98.50 522 ALA A O 1
ATOM 4203 N N . LYS A 1 523 ? -0.051 16.068 -9.769 1.00 98.50 523 LYS A N 1
ATOM 4204 C CA . LYS A 1 523 ? -1.013 16.432 -8.719 1.00 98.50 523 LYS A CA 1
ATOM 4205 C C . LYS A 1 523 ? -1.545 17.860 -8.921 1.00 98.50 523 LYS A C 1
ATOM 4207 O O . LYS A 1 523 ? -0.845 18.735 -9.432 1.00 98.50 523 LYS A O 1
ATOM 4212 N N . THR A 1 524 ? -2.788 18.111 -8.499 1.00 97.06 524 THR A N 1
ATOM 4213 C CA . THR A 1 524 ? -3.468 19.417 -8.652 1.00 97.06 524 THR A CA 1
ATOM 4214 C C . THR A 1 524 ? -3.195 20.413 -7.522 1.00 97.06 524 THR A C 1
ATOM 4216 O O . THR A 1 524 ? -3.483 21.600 -7.664 1.00 97.06 524 THR A O 1
ATOM 4219 N N . MET A 1 525 ? -2.620 19.956 -6.410 1.00 96.94 525 MET A N 1
ATOM 4220 C CA . MET A 1 525 ? -2.273 20.774 -5.244 1.00 96.94 525 MET A CA 1
ATOM 4221 C C . MET A 1 525 ? -0.968 20.276 -4.608 1.00 96.94 525 MET A C 1
ATOM 4223 O O . MET A 1 525 ? -0.570 19.146 -4.903 1.00 96.94 525 MET A O 1
ATOM 4227 N N . PRO A 1 526 ? -0.313 21.065 -3.727 1.00 98.00 526 PRO A N 1
ATOM 4228 C CA . PRO A 1 526 ? 0.819 20.578 -2.945 1.00 98.00 526 PRO A CA 1
ATOM 4229 C C . PRO A 1 526 ? 0.414 19.320 -2.172 1.00 98.00 526 PRO A C 1
ATOM 4231 O O . PRO A 1 526 ? -0.513 19.348 -1.359 1.00 98.00 526 PRO A O 1
ATOM 4234 N N . TRP A 1 527 ? 1.079 18.208 -2.463 1.00 98.31 527 TRP A N 1
ATOM 4235 C CA . TRP A 1 527 ? 0.642 16.875 -2.066 1.00 98.31 527 TRP A CA 1
ATOM 4236 C C . TRP A 1 527 ? 1.840 16.070 -1.577 1.00 98.31 527 TRP A C 1
ATOM 4238 O O . TRP A 1 527 ? 2.924 16.205 -2.134 1.00 98.31 527 TRP A O 1
ATOM 4248 N N . PHE A 1 528 ? 1.667 15.322 -0.483 1.00 96.75 528 PHE A N 1
ATOM 4249 C CA . PHE A 1 528 ? 2.676 14.400 0.063 1.00 96.75 528 PHE A CA 1
ATOM 4250 C C . PHE A 1 528 ? 4.112 14.955 0.133 1.00 96.75 528 PHE A C 1
ATOM 4252 O O . PHE A 1 528 ? 5.094 14.238 -0.004 1.00 96.75 528 PHE A O 1
ATOM 4259 N N . VAL A 1 529 ? 4.230 16.252 0.452 1.00 95.88 529 VAL A N 1
ATOM 4260 C CA . VAL A 1 529 ? 5.479 17.035 0.499 1.00 95.88 529 VAL A CA 1
ATOM 4261 C C . VAL A 1 529 ? 6.131 17.208 -0.872 1.00 95.88 529 VAL A C 1
ATOM 4263 O O . VAL A 1 529 ? 6.249 18.334 -1.354 1.00 95.88 529 VAL A O 1
ATOM 4266 N N . SER A 1 530 ? 6.587 16.125 -1.484 1.00 95.38 530 SER A N 1
ATOM 4267 C CA . SER A 1 530 ? 7.443 16.162 -2.667 1.00 95.38 530 SER A CA 1
ATOM 4268 C C . SER A 1 530 ? 6.725 15.857 -3.972 1.00 95.38 530 SER A C 1
ATOM 4270 O O . SER A 1 530 ? 7.366 16.005 -5.009 1.00 95.38 530 SER A O 1
ATOM 4272 N N . ASP A 1 531 ? 5.435 15.509 -3.963 1.00 98.25 531 ASP A N 1
ATOM 4273 C CA . ASP A 1 531 ? 4.754 15.114 -5.193 1.00 98.25 531 ASP A CA 1
ATOM 4274 C C . ASP A 1 531 ? 4.784 16.203 -6.272 1.00 98.25 531 ASP A C 1
ATOM 4276 O O . ASP A 1 531 ? 4.587 17.398 -6.010 1.00 98.25 531 ASP A O 1
ATOM 4280 N N . ALA A 1 532 ? 5.000 15.762 -7.511 1.00 98.25 532 ALA A N 1
ATOM 4281 C CA . ALA A 1 532 ? 5.094 16.627 -8.672 1.00 98.25 532 ALA A CA 1
ATOM 4282 C C . ALA A 1 532 ? 3.726 17.209 -9.059 1.00 98.25 532 ALA A C 1
ATOM 4284 O O . ALA A 1 532 ? 2.749 16.491 -9.296 1.00 98.25 532 ALA A O 1
ATOM 4285 N N . MET A 1 533 ? 3.683 18.532 -9.188 1.00 98.44 533 MET A N 1
ATOM 4286 C CA . MET A 1 533 ? 2.623 19.296 -9.840 1.00 98.44 533 MET A CA 1
ATOM 4287 C C . MET A 1 533 ? 3.078 19.725 -11.241 1.00 98.44 533 MET A C 1
ATOM 4289 O O . MET A 1 533 ? 4.270 19.718 -11.547 1.00 98.44 533 MET A O 1
ATOM 4293 N N . LEU A 1 534 ? 2.147 20.179 -12.088 1.00 97.81 534 LEU A N 1
ATOM 4294 C CA . LEU A 1 534 ? 2.472 20.666 -13.442 1.00 97.81 534 LEU A CA 1
ATOM 4295 C C . LEU A 1 534 ? 3.588 21.721 -13.435 1.00 97.81 534 LEU A C 1
ATOM 4297 O O . LEU A 1 534 ? 4.555 21.615 -14.187 1.00 97.81 534 LEU A O 1
ATOM 4301 N N . GLY A 1 535 ? 3.499 22.684 -12.513 1.00 97.19 535 GLY A N 1
ATOM 4302 C CA . GLY A 1 535 ? 4.508 23.731 -12.365 1.00 97.19 535 GLY A CA 1
ATOM 4303 C C . GLY A 1 535 ? 5.888 23.213 -11.942 1.00 97.19 535 GLY A C 1
ATOM 4304 O O . GLY A 1 535 ? 6.883 23.879 -12.218 1.00 97.19 535 GLY A O 1
ATOM 4305 N N . ASP A 1 536 ? 5.984 22.038 -11.311 1.00 98.19 536 ASP A N 1
ATOM 4306 C CA . ASP A 1 536 ? 7.274 21.421 -10.979 1.00 98.19 536 ASP A CA 1
ATOM 4307 C C . ASP A 1 536 ? 7.927 20.785 -12.209 1.00 98.19 536 ASP A C 1
ATOM 4309 O O . ASP A 1 536 ? 9.144 20.881 -12.363 1.00 98.19 536 ASP A O 1
ATOM 4313 N N . VAL A 1 537 ? 7.133 20.188 -13.106 1.00 98.12 537 VAL A N 1
ATOM 4314 C CA . VAL A 1 537 ? 7.619 19.646 -14.387 1.00 98.12 537 VAL A CA 1
ATOM 4315 C C . VAL A 1 537 ? 8.152 20.769 -15.264 1.00 98.12 537 VAL A C 1
ATOM 4317 O O . VAL A 1 537 ? 9.304 20.727 -15.697 1.00 98.12 537 VAL A O 1
ATOM 4320 N N . GLU A 1 538 ? 7.354 21.818 -15.452 1.00 97.25 538 GLU A N 1
ATOM 4321 C CA . GLU A 1 538 ? 7.758 22.994 -16.224 1.00 97.25 538 GLU A CA 1
ATOM 4322 C C . GLU A 1 538 ? 9.002 23.656 -15.625 1.00 97.25 538 GLU A C 1
ATOM 4324 O O . GLU A 1 538 ? 9.952 23.972 -16.343 1.00 97.25 538 GLU A O 1
ATOM 4329 N N . TRP A 1 539 ? 9.029 23.835 -14.301 1.00 97.50 539 TRP A N 1
ATOM 4330 C CA . TRP A 1 539 ? 10.177 24.420 -13.618 1.00 97.50 539 TRP A CA 1
ATOM 4331 C C . TRP A 1 539 ? 11.436 23.559 -13.762 1.00 97.50 539 TRP A C 1
ATOM 4333 O O . TRP A 1 539 ? 12.503 24.112 -14.024 1.00 97.50 539 TRP A O 1
ATOM 4343 N N . THR A 1 540 ? 11.325 22.235 -13.637 1.00 97.12 540 THR A N 1
ATOM 4344 C CA . THR A 1 540 ? 12.452 21.298 -13.782 1.00 97.12 540 THR A CA 1
ATOM 4345 C C . THR A 1 540 ? 13.061 21.405 -15.176 1.00 97.12 540 THR A C 1
ATOM 4347 O O . THR A 1 540 ? 14.257 21.657 -15.309 1.00 97.12 540 THR A O 1
ATOM 4350 N N . VAL A 1 541 ? 12.234 21.304 -16.221 1.00 96.88 541 VAL A N 1
ATOM 4351 C CA . VAL A 1 541 ? 12.692 21.379 -17.615 1.00 96.88 541 VAL A CA 1
ATOM 4352 C C . VAL A 1 541 ? 13.324 22.742 -17.921 1.00 96.88 541 VAL A C 1
ATOM 4354 O O . VAL A 1 541 ? 14.397 22.804 -18.519 1.00 96.88 541 VAL A O 1
ATOM 4357 N N . ASN A 1 542 ? 12.700 23.841 -17.489 1.00 95.19 542 ASN A N 1
ATOM 4358 C CA . ASN A 1 542 ? 13.237 25.184 -17.725 1.00 95.19 542 ASN A CA 1
ATOM 4359 C C . ASN A 1 542 ? 14.561 25.412 -16.988 1.00 95.19 542 ASN A C 1
ATOM 4361 O O . ASN A 1 542 ? 15.519 25.884 -17.593 1.00 95.19 542 ASN A O 1
ATOM 4365 N N . THR A 1 543 ? 14.644 25.011 -15.717 1.00 93.88 543 THR A N 1
ATOM 4366 C CA . THR A 1 543 ? 15.861 25.170 -14.907 1.00 93.88 543 THR A CA 1
ATOM 4367 C C . THR A 1 543 ? 17.029 24.389 -15.503 1.00 93.88 543 THR A C 1
ATOM 4369 O O . THR A 1 543 ? 18.122 24.931 -15.636 1.00 93.88 543 THR A O 1
ATOM 4372 N N . LEU A 1 544 ? 16.804 23.142 -15.934 1.00 92.81 544 LEU A N 1
ATOM 4373 C CA . LEU A 1 544 ? 17.839 22.332 -16.588 1.00 92.81 544 LEU A CA 1
ATOM 4374 C C . LEU A 1 544 ? 18.255 22.898 -17.962 1.00 92.81 544 LEU A C 1
ATOM 4376 O O . LEU A 1 544 ? 19.397 22.733 -18.381 1.00 92.81 544 LEU A O 1
ATOM 4380 N N . GLY A 1 545 ? 17.372 23.625 -18.649 1.00 90.75 545 GLY A N 1
ATOM 4381 C CA . GLY A 1 545 ? 17.721 24.351 -19.875 1.00 90.75 545 GLY A CA 1
ATOM 4382 C C . GLY A 1 545 ? 18.659 25.544 -19.646 1.00 90.75 545 GLY A C 1
ATOM 4383 O O . GLY A 1 545 ? 19.383 25.942 -20.557 1.00 90.75 545 GLY A O 1
ATOM 4384 N N . GLU A 1 546 ? 18.674 26.105 -18.436 1.00 88.25 546 GLU A N 1
ATOM 4385 C CA . GLU A 1 546 ? 19.428 27.318 -18.093 1.00 88.25 546 GLU A CA 1
ATOM 4386 C C . GLU A 1 546 ? 20.812 27.033 -17.477 1.00 88.25 546 GLU A C 1
ATOM 4388 O O . GLU A 1 546 ? 21.647 27.936 -17.401 1.00 88.25 546 GLU A O 1
ATOM 4393 N N . VAL A 1 547 ? 21.125 25.784 -17.104 1.00 82.38 547 VAL A N 1
ATOM 4394 C CA . VAL A 1 547 ? 22.419 25.404 -16.489 1.00 82.38 547 VAL A CA 1
ATOM 4395 C C . VAL A 1 547 ? 23.571 25.220 -17.495 1.00 82.38 547 VAL A C 1
ATOM 4397 O O . VAL A 1 547 ? 24.528 24.494 -17.232 1.00 82.38 547 VAL A O 1
ATOM 4400 N N . GLY A 1 548 ? 23.534 25.897 -18.647 1.00 66.56 548 GLY A N 1
ATOM 4401 C CA . GLY A 1 548 ? 24.495 25.691 -19.744 1.00 66.56 548 GLY A CA 1
ATOM 4402 C C . GLY A 1 548 ? 25.955 26.051 -19.448 1.00 66.56 548 GLY A C 1
ATOM 4403 O O . GLY A 1 548 ? 26.848 25.637 -20.181 1.00 66.56 548 GLY A O 1
ATOM 4404 N N . SER A 1 549 ? 26.234 26.772 -18.359 1.00 65.00 549 SER A N 1
ATOM 4405 C CA . SER A 1 549 ? 27.604 26.977 -17.868 1.00 65.00 549 SER A CA 1
ATOM 4406 C C . SER A 1 549 ? 28.167 25.781 -17.085 1.00 65.00 549 SER A C 1
ATOM 4408 O O . SER A 1 549 ? 29.350 25.793 -16.756 1.00 65.00 549 SER A O 1
ATOM 4410 N N . TYR A 1 550 ? 27.332 24.792 -16.746 1.00 68.69 550 TYR A N 1
ATOM 4411 C CA . TYR A 1 550 ? 27.650 23.665 -15.861 1.00 68.69 550 TYR A CA 1
ATOM 4412 C C . TYR A 1 550 ? 27.803 22.329 -16.615 1.00 68.69 550 TYR A C 1
ATOM 4414 O O . TYR A 1 550 ? 28.623 21.504 -16.231 1.00 68.69 550 TYR A O 1
ATOM 4422 N N . SER A 1 551 ? 27.063 22.126 -17.714 1.00 80.19 551 SER A N 1
ATOM 4423 C CA . SER A 1 551 ? 27.177 20.973 -18.629 1.00 80.19 551 SER A CA 1
ATOM 4424 C C . SER A 1 551 ? 26.615 21.336 -20.012 1.00 80.19 551 SER A C 1
ATOM 4426 O O . SER A 1 551 ? 25.752 22.208 -20.120 1.00 80.19 551 SER A O 1
ATOM 4428 N N . GLN A 1 552 ? 27.098 20.674 -21.071 1.00 83.94 552 GLN A N 1
ATOM 4429 C CA . GLN A 1 552 ? 26.530 20.788 -22.424 1.00 83.94 552 GLN A CA 1
ATOM 4430 C C . GLN A 1 552 ? 25.362 19.816 -22.651 1.00 83.94 552 GLN A C 1
ATOM 4432 O O . GLN A 1 552 ? 24.392 20.177 -23.314 1.00 83.94 552 GLN A O 1
ATOM 4437 N N . SER A 1 553 ? 25.418 18.626 -22.050 1.00 89.00 553 SER A N 1
ATOM 4438 C CA . SER A 1 553 ? 24.425 17.561 -22.230 1.00 89.00 553 SER A CA 1
ATOM 4439 C C . SER A 1 553 ? 23.096 17.879 -21.542 1.00 89.00 553 SER A C 1
ATOM 4441 O O . SER A 1 553 ? 22.029 17.564 -22.063 1.00 89.00 553 SER A O 1
ATOM 4443 N N . VAL A 1 554 ? 23.133 18.543 -20.378 1.00 90.12 554 VAL A N 1
ATOM 4444 C CA . VAL A 1 554 ? 21.913 18.871 -19.615 1.00 90.12 554 VAL A CA 1
ATOM 4445 C C . VAL A 1 554 ? 20.984 19.832 -20.388 1.00 90.12 554 VAL A C 1
ATOM 4447 O O . VAL A 1 554 ? 19.813 19.482 -20.570 1.00 90.12 554 VAL A O 1
ATOM 4450 N N . PRO A 1 555 ? 21.453 20.985 -20.916 1.00 91.38 555 PRO A N 1
ATOM 4451 C CA . PRO A 1 555 ? 20.611 21.846 -21.748 1.00 91.38 555 PRO A CA 1
ATOM 4452 C C . PRO A 1 555 ? 20.145 21.191 -23.053 1.00 91.38 555 PRO A C 1
ATOM 4454 O O . PRO A 1 555 ? 19.054 21.510 -23.526 1.00 91.38 555 PRO A O 1
ATOM 4457 N N . GLU A 1 556 ? 20.941 20.289 -23.641 1.00 92.19 556 GLU A N 1
ATOM 4458 C CA . GLU A 1 556 ? 20.556 19.544 -24.849 1.00 92.19 556 GLU A CA 1
ATOM 4459 C C . GLU A 1 556 ? 19.312 18.683 -24.592 1.00 92.19 556 GLU A C 1
ATOM 4461 O O . GLU A 1 556 ? 18.318 18.799 -25.318 1.00 92.19 556 GLU A O 1
ATOM 4466 N N . LEU A 1 557 ? 19.325 17.880 -23.519 1.00 94.25 557 LEU A N 1
ATOM 4467 C CA . LEU A 1 557 ? 18.160 17.093 -23.104 1.00 94.25 557 LEU A CA 1
ATOM 4468 C C . LEU A 1 557 ? 16.961 17.986 -22.788 1.00 94.25 557 LEU A C 1
ATOM 4470 O O . LEU A 1 557 ? 15.878 17.779 -23.332 1.00 94.25 557 LEU A O 1
ATOM 4474 N N . ALA A 1 558 ? 17.160 19.023 -21.973 1.00 95.50 558 ALA A N 1
ATOM 4475 C CA . ALA A 1 558 ? 16.089 19.935 -21.590 1.00 95.50 558 ALA A CA 1
ATOM 4476 C C . ALA A 1 558 ? 15.439 20.615 -22.809 1.00 95.50 558 ALA A C 1
ATOM 4478 O O . ALA A 1 558 ? 14.213 20.700 -22.892 1.00 95.50 558 ALA A O 1
ATOM 4479 N N . SER A 1 559 ? 16.233 21.049 -23.794 1.00 95.25 559 SER A N 1
ATOM 4480 C CA . SER A 1 559 ? 15.723 21.639 -25.038 1.00 95.25 559 SER A CA 1
ATOM 4481 C C . SER A 1 559 ? 14.880 20.646 -25.840 1.00 95.25 559 SER A C 1
ATOM 4483 O O . SER A 1 559 ? 13.810 20.996 -26.350 1.00 95.25 559 SER A O 1
ATOM 4485 N N . ARG A 1 560 ? 15.310 19.382 -25.902 1.00 96.00 560 ARG A N 1
ATOM 4486 C CA . ARG A 1 560 ? 14.556 18.309 -26.557 1.00 96.00 560 ARG A CA 1
ATOM 4487 C C . ARG A 1 560 ? 13.240 18.011 -25.842 1.00 96.00 560 ARG A C 1
ATOM 4489 O O . ARG A 1 560 ? 12.206 17.927 -26.502 1.00 96.00 560 ARG A O 1
ATOM 4496 N N . TRP A 1 561 ? 13.245 17.966 -24.513 1.00 98.00 561 TRP A N 1
ATOM 4497 C CA . TRP A 1 561 ? 12.041 17.800 -23.693 1.00 98.00 561 TRP A CA 1
ATOM 4498 C C . TRP A 1 561 ? 11.049 18.953 -23.885 1.00 98.00 561 TRP A C 1
ATOM 4500 O O . TRP A 1 561 ? 9.858 18.720 -24.087 1.00 98.00 561 TRP A O 1
ATOM 4510 N N . GLN A 1 562 ? 11.532 20.202 -23.937 1.00 97.88 562 GLN A N 1
ATOM 4511 C CA . GLN A 1 562 ? 10.703 21.354 -24.317 1.00 97.88 562 GLN A CA 1
ATOM 4512 C C . GLN A 1 562 ? 10.111 21.189 -25.722 1.00 97.88 562 GLN A C 1
ATOM 4514 O O . GLN A 1 562 ? 8.970 21.586 -25.958 1.00 97.88 562 GLN A O 1
ATOM 4519 N N . GLY A 1 563 ? 10.871 20.617 -26.659 1.00 97.94 563 GLY A N 1
ATOM 4520 C CA . GLY A 1 563 ? 10.400 20.263 -27.996 1.00 97.94 563 GLY A CA 1
ATOM 4521 C C . GLY A 1 563 ? 9.258 19.243 -27.972 1.00 97.94 563 GLY A C 1
ATOM 4522 O O . GLY A 1 563 ? 8.240 19.461 -28.633 1.00 97.94 563 GLY A O 1
ATOM 4523 N N . TYR A 1 564 ? 9.373 18.175 -27.177 1.00 98.44 564 TYR A N 1
ATOM 4524 C CA . TYR A 1 564 ? 8.300 17.187 -27.015 1.00 98.44 564 TYR A CA 1
ATOM 4525 C C . TYR A 1 564 ? 7.036 17.790 -26.405 1.00 98.44 564 TYR A C 1
ATOM 4527 O O . TYR A 1 564 ? 5.944 17.534 -26.909 1.00 98.44 564 TYR A O 1
ATOM 4535 N N . ILE A 1 565 ? 7.179 18.642 -25.385 1.00 98.38 565 ILE A N 1
ATOM 4536 C CA . ILE A 1 565 ? 6.044 19.332 -24.758 1.00 98.38 565 ILE A CA 1
ATOM 4537 C C . ILE A 1 565 ? 5.361 20.268 -25.766 1.00 98.38 565 ILE A C 1
ATOM 4539 O O . ILE A 1 565 ? 4.147 20.220 -25.944 1.00 98.38 565 ILE A O 1
ATOM 4543 N N . LYS A 1 566 ? 6.132 21.089 -26.493 1.00 98.00 566 LYS A N 1
ATOM 4544 C CA . LYS A 1 566 ? 5.590 22.034 -27.491 1.00 98.00 566 LYS A CA 1
ATOM 4545 C C . LYS A 1 566 ? 4.914 21.342 -28.675 1.00 98.00 566 LYS A C 1
ATOM 4547 O O . LYS A 1 566 ? 3.977 21.897 -29.241 1.00 98.00 566 LYS A O 1
ATOM 4552 N N . SER A 1 567 ? 5.410 20.174 -29.077 1.00 97.75 567 SER A N 1
ATOM 4553 C CA . SER A 1 567 ? 4.858 19.400 -30.198 1.00 97.75 567 SER A CA 1
ATOM 4554 C C . SER A 1 567 ? 3.686 18.495 -29.804 1.00 97.75 567 SER A C 1
ATOM 4556 O O . SER A 1 567 ? 3.011 17.977 -30.690 1.00 97.75 567 SER A O 1
ATOM 4558 N N . GLY A 1 568 ? 3.427 18.309 -28.505 1.00 97.31 568 GLY A N 1
ATOM 4559 C CA . GLY A 1 568 ? 2.390 17.407 -27.997 1.00 97.31 568 GLY A CA 1
ATOM 4560 C C . GLY A 1 568 ? 2.788 15.927 -27.983 1.00 97.31 568 GLY A C 1
ATOM 4561 O O . GLY A 1 568 ? 1.940 15.078 -27.702 1.00 97.31 568 GLY A O 1
ATOM 4562 N N . VAL A 1 569 ? 4.060 15.608 -28.260 1.00 98.06 569 VAL A N 1
ATOM 4563 C CA . VAL A 1 569 ? 4.632 14.271 -28.013 1.00 98.06 569 VAL A CA 1
ATOM 4564 C C . VAL A 1 569 ? 4.607 13.976 -26.517 1.00 98.06 569 VAL A C 1
ATOM 4566 O O . VAL A 1 569 ? 4.284 12.861 -26.120 1.00 98.06 569 VAL A O 1
ATOM 4569 N N . TRP A 1 570 ? 4.907 14.979 -25.691 1.00 98.62 570 TRP A N 1
ATOM 4570 C CA . TRP A 1 570 ? 4.675 14.942 -24.251 1.00 98.62 570 TRP A CA 1
ATOM 4571 C C . TRP A 1 570 ? 3.506 15.854 -23.904 1.00 98.62 570 TRP A C 1
ATOM 4573 O O . TRP A 1 570 ? 3.496 17.030 -24.258 1.00 98.62 570 TRP A O 1
ATOM 4583 N N . GLU A 1 571 ? 2.528 15.315 -23.193 1.00 98.56 571 GLU A N 1
ATOM 4584 C CA . GLU A 1 571 ? 1.357 16.043 -22.723 1.00 98.56 571 GLU A CA 1
ATOM 4585 C C . GLU A 1 571 ? 1.352 16.051 -21.193 1.00 98.56 571 GLU A C 1
ATOM 4587 O O . GLU A 1 571 ? 1.512 15.008 -20.562 1.00 98.56 571 GLU A O 1
ATOM 4592 N N . LEU A 1 572 ? 1.206 17.233 -20.592 1.00 98.62 572 LEU A N 1
ATOM 4593 C CA . LEU A 1 572 ? 1.188 17.400 -19.139 1.00 98.62 572 LEU A CA 1
ATOM 4594 C C . LEU A 1 572 ? -0.260 17.557 -18.669 1.00 98.62 572 LEU A C 1
ATOM 4596 O O . LEU A 1 572 ? -0.950 18.495 -19.066 1.00 98.62 572 LEU A O 1
ATOM 4600 N N . LEU A 1 573 ? -0.712 16.639 -17.821 1.00 98.50 573 LEU A N 1
ATOM 4601 C CA . LEU A 1 573 ? -2.083 16.532 -17.341 1.00 98.50 573 LEU A CA 1
ATOM 4602 C C . LEU A 1 573 ? -2.136 16.585 -15.817 1.00 98.50 573 LEU A C 1
ATOM 4604 O O . LEU A 1 573 ? -1.229 16.135 -15.120 1.00 98.50 573 LEU A O 1
ATOM 4608 N N . ALA A 1 574 ? -3.237 17.105 -15.289 1.00 96.88 574 ALA A N 1
ATOM 4609 C CA . ALA A 1 574 ? -3.560 17.006 -13.876 1.00 96.88 574 ALA A CA 1
ATOM 4610 C C . ALA A 1 574 ? -5.056 16.733 -13.718 1.00 96.88 574 ALA A C 1
ATOM 4612 O O . ALA A 1 574 ? -5.878 17.287 -14.447 1.00 96.88 574 ALA A O 1
ATOM 4613 N N . SER A 1 575 ? -5.400 15.884 -12.754 1.00 96.69 575 SER A N 1
ATOM 4614 C CA . SER A 1 575 ? -6.781 15.587 -12.375 1.00 96.69 575 SER A CA 1
ATOM 4615 C C . SER A 1 575 ? -6.908 15.605 -10.859 1.00 96.69 575 SER A C 1
ATOM 4617 O O . SER A 1 575 ? -6.010 15.144 -10.148 1.00 96.69 575 SER A O 1
ATOM 4619 N N . ASP A 1 576 ? -8.045 16.105 -10.373 1.00 96.56 576 ASP A N 1
ATOM 4620 C CA . ASP A 1 576 ? -8.384 16.089 -8.951 1.00 96.56 576 ASP A CA 1
ATOM 4621 C C . ASP A 1 576 ? -8.373 14.660 -8.400 1.00 96.56 576 ASP A C 1
ATOM 4623 O O . ASP A 1 576 ? -8.016 14.458 -7.245 1.00 96.56 576 ASP A O 1
ATOM 4627 N N . PHE A 1 577 ? -8.697 13.647 -9.215 1.00 98.12 577 PHE A N 1
ATOM 4628 C CA . PHE A 1 577 ? -8.766 12.259 -8.758 1.00 98.12 577 PHE A CA 1
ATOM 4629 C C . PHE A 1 577 ? -7.465 11.774 -8.097 1.00 98.12 577 PHE A C 1
ATOM 4631 O O . PHE A 1 577 ? -7.500 11.076 -7.079 1.00 98.12 577 PHE A O 1
ATOM 4638 N N . TRP A 1 578 ? -6.306 12.208 -8.603 1.00 98.31 578 TRP A N 1
ATOM 4639 C CA . TRP A 1 578 ? -5.004 11.850 -8.033 1.00 98.31 578 TRP A CA 1
ATOM 4640 C C . TRP A 1 578 ? -4.835 12.331 -6.584 1.00 98.31 578 TRP A C 1
ATOM 4642 O O . TRP A 1 578 ? -4.148 11.680 -5.792 1.00 98.31 578 TRP A O 1
ATOM 4652 N N . THR A 1 579 ? -5.526 13.409 -6.209 1.00 98.25 579 THR A N 1
ATOM 4653 C CA . THR A 1 579 ? -5.499 14.049 -4.887 1.00 98.25 579 THR A CA 1
ATOM 4654 C C . THR A 1 579 ? -6.802 13.869 -4.087 1.00 98.25 579 THR A C 1
ATOM 4656 O O . THR A 1 579 ? -6.986 14.494 -3.042 1.00 98.25 579 THR A O 1
ATOM 4659 N N . LEU A 1 580 ? -7.701 12.978 -4.528 1.00 98.06 580 LEU A N 1
ATOM 4660 C CA . LEU A 1 580 ? -8.889 12.534 -3.782 1.00 98.06 580 LEU A CA 1
ATOM 4661 C C . LEU A 1 580 ? -8.567 11.377 -2.810 1.00 98.06 580 LEU A C 1
ATOM 4663 O O . LEU A 1 580 ? -7.520 10.737 -2.951 1.00 98.06 580 LEU A O 1
ATOM 4667 N N . PRO A 1 581 ? -9.458 11.050 -1.847 1.00 95.62 581 PRO A N 1
ATOM 4668 C CA . PRO A 1 581 ? -9.224 9.958 -0.895 1.00 95.62 581 PRO A CA 1
ATOM 4669 C C . PRO A 1 581 ? -9.491 8.565 -1.481 1.00 95.62 581 PRO A C 1
ATOM 4671 O O . PRO A 1 581 ? -9.279 7.562 -0.806 1.00 95.62 581 PRO A O 1
ATOM 4674 N N . TYR A 1 582 ? -9.989 8.492 -2.716 1.00 95.88 582 TYR A N 1
ATOM 4675 C CA . TYR A 1 582 ? -10.353 7.237 -3.357 1.00 95.88 582 TYR A CA 1
ATOM 4676 C C . TYR A 1 582 ? -9.123 6.398 -3.726 1.00 95.88 582 TYR A C 1
ATOM 4678 O O . TYR A 1 582 ? -8.096 6.913 -4.179 1.00 95.88 582 TYR A O 1
ATOM 4686 N N . VAL A 1 583 ? -9.281 5.086 -3.573 1.00 96.25 583 VAL A N 1
ATOM 4687 C CA . VAL A 1 583 ? -8.422 4.066 -4.185 1.00 96.25 583 VAL A CA 1
ATOM 4688 C C . VAL A 1 583 ? -8.744 3.955 -5.678 1.00 96.25 583 VAL A C 1
ATOM 4690 O O . VAL A 1 583 ? -9.835 4.337 -6.113 1.00 96.25 583 VAL A O 1
ATOM 4693 N N . PHE A 1 584 ? -7.811 3.454 -6.486 1.00 98.00 584 PHE A N 1
ATOM 4694 C CA . PHE A 1 584 ? -7.937 3.529 -7.946 1.00 98.00 584 PHE A CA 1
ATOM 4695 C C . PHE A 1 584 ? -9.027 2.623 -8.520 1.00 98.00 584 PHE A C 1
ATOM 4697 O O . PHE A 1 584 ? -9.645 3.009 -9.508 1.00 98.00 584 PHE A O 1
ATOM 4704 N N . SER A 1 585 ? -9.387 1.521 -7.856 1.00 95.94 585 SER A N 1
ATOM 4705 C CA . SER A 1 585 ? -10.542 0.696 -8.253 1.00 95.94 585 SER A CA 1
ATOM 4706 C C . SER A 1 585 ? -11.876 1.456 -8.267 1.00 95.94 585 SER A C 1
ATOM 4708 O O . SER A 1 585 ? -12.804 1.065 -8.965 1.00 95.94 585 SER A O 1
ATOM 4710 N N . ALA A 1 586 ? -11.982 2.590 -7.566 1.00 95.00 586 ALA A N 1
ATOM 4711 C CA . ALA A 1 586 ? -13.168 3.443 -7.612 1.00 95.00 586 ALA A CA 1
ATOM 4712 C C . ALA A 1 586 ? -13.183 4.427 -8.801 1.00 95.00 586 ALA A C 1
ATOM 4714 O O . ALA A 1 586 ? -14.184 5.124 -8.988 1.00 95.00 586 ALA A O 1
ATOM 4715 N N . MET A 1 587 ? -12.096 4.526 -9.579 1.00 97.94 587 MET A N 1
ATOM 4716 C CA . MET A 1 587 ? -11.922 5.551 -10.616 1.00 97.94 587 MET A CA 1
ATOM 4717 C C . MET A 1 587 ? -12.990 5.463 -11.703 1.00 97.94 587 MET A C 1
ATOM 4719 O O . MET A 1 587 ? -13.592 6.483 -12.010 1.00 97.94 587 MET A O 1
ATOM 4723 N N . GLU A 1 588 ? -13.311 4.268 -12.205 1.00 96.62 588 GLU A N 1
ATOM 4724 C CA . GLU A 1 588 ? -14.337 4.095 -13.247 1.00 96.62 588 GLU A CA 1
ATOM 4725 C C . GLU A 1 588 ? -15.694 4.689 -12.831 1.00 96.62 588 GLU A C 1
ATOM 4727 O O . GLU A 1 588 ? -16.391 5.312 -13.627 1.00 96.62 588 GLU A O 1
ATOM 4732 N N . LYS A 1 589 ? -16.047 4.577 -11.546 1.00 95.25 589 LYS A N 1
ATOM 4733 C CA . LYS A 1 589 ? -17.302 5.113 -11.005 1.00 95.25 589 LYS A CA 1
ATOM 4734 C C . LYS A 1 589 ? -17.221 6.598 -10.648 1.00 95.25 589 LYS A C 1
ATOM 4736 O O . LYS A 1 589 ? -18.215 7.311 -10.771 1.00 95.25 589 LYS A O 1
ATOM 4741 N N . LYS A 1 590 ? -16.089 7.052 -10.105 1.00 94.69 590 LYS A N 1
ATOM 4742 C CA . LYS A 1 590 ? -15.948 8.395 -9.511 1.00 94.69 590 LYS A CA 1
ATOM 4743 C C . LYS A 1 590 ? -15.414 9.435 -10.498 1.00 94.69 590 LYS A C 1
ATOM 4745 O O . LYS A 1 590 ? -15.794 10.598 -10.395 1.00 94.69 590 LYS A O 1
ATOM 4750 N N . ASP A 1 591 ? -14.595 9.021 -11.458 1.00 96.69 591 ASP A N 1
ATOM 4751 C CA . ASP A 1 591 ? -14.092 9.841 -12.563 1.00 96.69 591 ASP A CA 1
ATOM 4752 C C . ASP A 1 591 ? -13.983 9.002 -13.857 1.00 96.69 591 ASP A C 1
ATOM 4754 O O . ASP A 1 591 ? -12.879 8.663 -14.297 1.00 96.69 591 ASP A O 1
ATOM 4758 N N . PRO A 1 592 ? -15.127 8.640 -14.477 1.00 97.19 592 PRO A N 1
ATOM 4759 C CA . PRO A 1 592 ? -15.149 7.808 -15.684 1.00 97.19 592 PRO A CA 1
ATOM 4760 C C . PRO A 1 592 ? -14.349 8.419 -16.839 1.00 97.19 592 PRO A C 1
ATOM 4762 O O . PRO A 1 592 ? -13.724 7.690 -17.598 1.00 97.19 592 PRO A O 1
ATOM 4765 N N . ASN A 1 593 ? -14.295 9.752 -16.935 1.00 97.88 593 ASN A N 1
ATOM 4766 C CA . ASN A 1 593 ? -13.539 10.435 -17.985 1.00 97.88 593 ASN A CA 1
ATOM 4767 C C . ASN A 1 593 ? -12.033 10.178 -17.858 1.00 97.88 593 ASN A C 1
ATOM 4769 O O . ASN A 1 593 ? -11.361 9.973 -18.865 1.00 97.88 593 ASN A O 1
ATOM 4773 N N . LEU A 1 594 ? -11.493 10.195 -16.632 1.00 98.19 594 LEU A N 1
ATOM 4774 C CA . LEU A 1 594 ? -10.089 9.856 -16.406 1.00 98.19 594 LEU A CA 1
ATOM 4775 C C . LEU A 1 594 ? -9.831 8.371 -16.681 1.00 98.19 594 LEU A C 1
ATOM 4777 O O . LEU A 1 594 ? -8.820 8.040 -17.292 1.00 98.19 594 LEU A O 1
ATOM 4781 N N . TYR A 1 595 ? -10.744 7.488 -16.273 1.00 98.31 595 TYR A N 1
ATOM 4782 C CA . TYR A 1 595 ? -10.617 6.056 -16.549 1.00 98.31 595 TYR A CA 1
ATOM 4783 C C . TYR A 1 595 ? -10.602 5.764 -18.060 1.00 98.31 595 TYR A C 1
ATOM 4785 O O . TYR A 1 595 ? -9.733 5.036 -18.537 1.00 98.31 595 TYR A O 1
ATOM 4793 N N . ASP A 1 596 ? -11.504 6.389 -18.823 1.00 98.06 596 ASP A N 1
ATOM 4794 C CA . ASP A 1 596 ? -11.557 6.290 -20.286 1.00 98.06 596 ASP A CA 1
ATOM 4795 C C . ASP A 1 596 ? -10.300 6.865 -20.949 1.00 98.06 596 ASP A C 1
ATOM 4797 O O . ASP A 1 596 ? -9.770 6.270 -21.886 1.00 98.06 596 ASP A O 1
ATOM 4801 N N . LEU A 1 597 ? -9.762 7.971 -20.427 1.00 98.12 597 LEU A N 1
ATOM 4802 C CA . LEU A 1 597 ? -8.503 8.537 -20.909 1.00 98.12 597 LEU A CA 1
ATOM 4803 C C . LEU A 1 597 ? -7.326 7.559 -20.729 1.00 98.12 597 LEU A C 1
ATOM 4805 O O . LEU A 1 597 ? -6.493 7.426 -21.629 1.00 98.12 597 LEU A O 1
ATOM 4809 N N . LEU A 1 598 ? -7.251 6.859 -19.590 1.00 98.19 598 LEU A N 1
ATOM 4810 C CA . LEU A 1 598 ? -6.229 5.830 -19.341 1.00 98.19 598 LEU A CA 1
ATOM 4811 C C . LEU A 1 598 ? -6.431 4.578 -20.209 1.00 98.19 598 LEU A C 1
ATOM 4813 O O . LEU A 1 598 ? -5.462 3.901 -20.543 1.00 98.19 598 LEU A O 1
ATOM 4817 N N . ARG A 1 599 ? -7.673 4.276 -20.608 1.00 97.12 599 ARG A N 1
ATOM 4818 C CA . ARG A 1 599 ? -8.011 3.140 -21.481 1.00 97.12 599 ARG A CA 1
ATOM 4819 C C . ARG A 1 599 ? -7.456 3.285 -22.901 1.00 97.12 599 ARG A C 1
ATOM 4821 O O . ARG A 1 599 ? -7.221 2.288 -23.576 1.00 97.12 599 ARG A O 1
ATOM 4828 N N . GLU A 1 600 ? -7.205 4.512 -23.352 1.00 96.25 600 GLU A N 1
ATOM 4829 C CA . GLU A 1 600 ? -6.540 4.779 -24.637 1.00 96.25 600 GLU A CA 1
ATOM 4830 C C . GLU A 1 600 ? -5.053 4.374 -24.647 1.00 96.25 600 GLU A C 1
ATOM 4832 O O . GLU A 1 600 ? -4.445 4.238 -25.712 1.00 96.25 600 GLU A O 1
ATOM 4837 N N . SER A 1 601 ? -4.439 4.223 -23.474 1.00 96.06 601 SER A N 1
ATOM 4838 C CA . SER A 1 601 ? -2.999 4.023 -23.339 1.00 96.06 601 SER A CA 1
ATOM 4839 C C . SER A 1 601 ? -2.617 2.569 -23.589 1.00 96.06 601 SER A C 1
ATOM 4841 O O . SER A 1 601 ? -3.359 1.638 -23.294 1.00 96.06 601 SER A O 1
ATOM 4843 N N . SER A 1 602 ? -1.419 2.335 -24.118 1.00 95.06 602 SER A N 1
ATOM 4844 C CA . SER A 1 602 ? -0.848 0.986 -24.221 1.00 95.06 602 SER A CA 1
ATOM 4845 C C . SER A 1 602 ? -0.349 0.467 -22.872 1.00 95.06 602 SER A C 1
ATOM 4847 O O . SER A 1 602 ? -0.328 -0.746 -22.662 1.00 95.06 602 SER A O 1
ATOM 4849 N N . LEU A 1 603 ? 0.071 1.378 -21.991 1.00 97.06 603 LEU A N 1
ATOM 4850 C CA . LEU A 1 603 ? 0.596 1.109 -20.657 1.00 97.06 603 LEU A CA 1
ATOM 4851 C C . LEU A 1 603 ? 0.428 2.356 -19.779 1.00 97.06 603 LEU A C 1
ATOM 4853 O O . LEU A 1 603 ? 0.720 3.464 -20.230 1.00 97.06 603 LEU A O 1
ATOM 4857 N N . VAL A 1 604 ? 0.021 2.166 -18.525 1.00 98.69 604 VAL A N 1
ATOM 4858 C CA . VAL A 1 604 ? 0.119 3.182 -17.469 1.00 98.69 604 VAL A CA 1
ATOM 4859 C C . VAL A 1 604 ? 1.216 2.766 -16.494 1.00 98.69 604 VAL A C 1
ATOM 4861 O O . VAL A 1 604 ? 1.127 1.714 -15.863 1.00 98.69 604 VAL A O 1
ATOM 4864 N N . LEU A 1 605 ? 2.254 3.590 -16.375 1.00 98.81 605 LEU A N 1
ATOM 4865 C CA . LEU A 1 605 ? 3.376 3.417 -15.463 1.00 98.81 605 LEU A CA 1
ATOM 4866 C C . LEU A 1 605 ? 3.182 4.300 -14.226 1.00 98.81 605 LEU A C 1
ATOM 4868 O O . LEU A 1 605 ? 3.314 5.524 -14.274 1.00 98.81 605 LEU A O 1
ATOM 4872 N N . PHE A 1 606 ? 2.878 3.671 -13.099 1.00 98.88 606 PHE A N 1
ATOM 4873 C CA . PHE A 1 606 ? 2.753 4.331 -11.808 1.00 98.88 606 PHE A CA 1
ATOM 4874 C C . PHE A 1 606 ? 4.107 4.411 -11.102 1.00 98.88 606 PHE A C 1
ATOM 4876 O O . PHE A 1 606 ? 4.887 3.455 -11.102 1.00 98.88 606 PHE A O 1
ATOM 4883 N N . LYS A 1 607 ? 4.377 5.544 -10.454 1.00 98.56 607 LYS A N 1
ATOM 4884 C CA . LYS A 1 607 ? 5.589 5.752 -9.653 1.00 98.56 607 LYS A CA 1
ATOM 4885 C C . LYS A 1 607 ? 5.277 5.763 -8.161 1.00 98.56 607 LYS A C 1
ATOM 4887 O O . LYS A 1 607 ? 4.278 6.339 -7.744 1.00 98.56 607 LYS A O 1
ATOM 4892 N N . GLY A 1 608 ? 6.151 5.176 -7.355 1.00 96.81 608 GLY A N 1
ATOM 4893 C CA . GLY A 1 608 ? 6.194 5.424 -5.917 1.00 96.81 608 GLY A CA 1
ATOM 4894 C C . GLY A 1 608 ? 5.190 4.655 -5.056 1.00 96.81 608 GLY A C 1
ATOM 4895 O O . GLY A 1 608 ? 4.389 3.839 -5.514 1.00 96.81 608 GLY A O 1
ATOM 4896 N N . ASP A 1 609 ? 5.286 4.899 -3.750 1.00 96.81 609 ASP A N 1
ATOM 4897 C CA . ASP A 1 609 ? 4.598 4.124 -2.711 1.00 96.81 609 ASP A CA 1
ATOM 4898 C C . ASP A 1 609 ? 3.116 4.503 -2.567 1.00 96.81 609 ASP A C 1
ATOM 4900 O O . ASP A 1 609 ? 2.266 3.621 -2.440 1.00 96.81 609 ASP A O 1
ATOM 4904 N N . LEU A 1 610 ? 2.772 5.793 -2.669 1.00 97.12 610 LEU A N 1
ATOM 4905 C CA . LEU A 1 610 ? 1.382 6.244 -2.555 1.00 97.12 610 LEU A CA 1
ATOM 4906 C C . LEU A 1 610 ? 0.515 5.718 -3.705 1.00 97.12 610 LEU A C 1
ATOM 4908 O O . LEU A 1 610 ? -0.602 5.253 -3.472 1.00 97.12 610 LEU A O 1
ATOM 4912 N N . ASN A 1 611 ? 1.028 5.755 -4.938 1.00 98.56 611 ASN A N 1
ATOM 4913 C CA . ASN A 1 611 ? 0.317 5.190 -6.083 1.00 98.56 611 ASN A CA 1
ATOM 4914 C C . ASN A 1 611 ? 0.108 3.680 -5.914 1.00 98.56 611 ASN A C 1
ATOM 4916 O O . ASN A 1 611 ? -0.978 3.190 -6.207 1.00 98.56 611 ASN A O 1
ATOM 4920 N N . TYR A 1 612 ? 1.086 2.953 -5.363 1.00 98.19 612 TYR A N 1
ATOM 4921 C CA . TYR A 1 612 ? 0.916 1.534 -5.051 1.00 98.19 612 TYR A CA 1
ATOM 4922 C C . TYR A 1 612 ? -0.177 1.299 -4.019 1.00 98.19 612 TYR A C 1
ATOM 4924 O O . TYR A 1 612 ? -1.060 0.482 -4.242 1.00 98.19 612 TYR A O 1
ATOM 4932 N N . ARG A 1 613 ? -0.162 2.046 -2.911 1.00 96.88 613 ARG A N 1
ATOM 4933 C CA . ARG A 1 613 ? -1.194 1.955 -1.869 1.00 96.88 613 ARG A CA 1
ATOM 4934 C C . ARG A 1 613 ? -2.589 2.239 -2.429 1.00 96.88 613 ARG A C 1
ATOM 4936 O O . ARG A 1 613 ? -3.544 1.566 -2.049 1.00 96.88 613 ARG A O 1
ATOM 4943 N N . LYS A 1 614 ? -2.720 3.189 -3.363 1.00 98.06 614 LYS A N 1
ATOM 4944 C CA . LYS A 1 614 ? -3.986 3.470 -4.059 1.00 98.06 614 LYS A CA 1
ATOM 4945 C C . LYS A 1 614 ? -4.384 2.393 -5.071 1.00 98.06 614 LYS A C 1
ATOM 4947 O O . LYS A 1 614 ? -5.579 2.118 -5.172 1.00 98.06 614 LYS A O 1
ATOM 4952 N N . LEU A 1 615 ? -3.432 1.782 -5.782 1.00 98.00 615 LEU A N 1
ATOM 4953 C CA . LEU A 1 615 ? -3.675 0.632 -6.666 1.00 98.00 615 LEU A CA 1
ATOM 4954 C C . LEU A 1 615 ? -4.160 -0.581 -5.869 1.00 98.00 615 LEU A C 1
ATOM 4956 O O . LEU A 1 615 ? -5.155 -1.192 -6.234 1.00 98.00 615 LEU A O 1
ATOM 4960 N N . THR A 1 616 ? -3.494 -0.890 -4.754 1.00 94.56 616 THR A N 1
ATOM 4961 C CA . THR A 1 616 ? -3.770 -2.082 -3.942 1.00 94.56 616 THR A CA 1
ATOM 4962 C C . THR A 1 616 ? -4.842 -1.871 -2.872 1.00 94.56 616 THR A C 1
ATOM 4964 O O . THR A 1 616 ? -5.139 -2.765 -2.077 1.00 94.56 616 THR A O 1
ATOM 4967 N N . GLY A 1 617 ? -5.447 -0.685 -2.830 1.00 88.50 617 GLY A N 1
ATOM 4968 C CA . GLY A 1 617 ? -6.577 -0.377 -1.965 1.00 88.50 617 GLY A CA 1
ATOM 4969 C C . GLY A 1 617 ? -6.252 -0.254 -0.471 1.00 88.50 617 GLY A C 1
ATOM 4970 O O . GLY A 1 617 ? -7.110 -0.588 0.342 1.00 88.50 617 GLY A O 1
ATOM 4971 N N . GLU A 1 618 ? -5.034 0.158 -0.099 1.00 85.62 618 GLU A N 1
ATOM 4972 C CA . GLU A 1 618 ? -4.560 0.302 1.296 1.00 85.62 618 GLU A CA 1
ATOM 4973 C C . GLU A 1 618 ? -4.850 -0.937 2.168 1.00 85.62 618 GLU A C 1
ATOM 4975 O O . GLU A 1 618 ? -5.315 -0.868 3.308 1.00 85.62 618 GLU A O 1
ATOM 4980 N N . THR A 1 619 ? -4.637 -2.112 1.580 1.00 78.12 619 THR A N 1
ATOM 4981 C CA . THR A 1 619 ? -5.024 -3.399 2.161 1.00 78.12 619 THR A CA 1
ATOM 4982 C C . THR A 1 619 ? -3.785 -4.190 2.600 1.00 78.12 619 THR A C 1
ATOM 4984 O O . THR A 1 619 ? -2.733 -4.129 1.952 1.00 78.12 619 THR A O 1
ATOM 4987 N N . ASN A 1 620 ? -3.899 -4.934 3.706 1.00 77.00 620 ASN A N 1
ATOM 4988 C CA . ASN A 1 620 ? -2.881 -5.886 4.165 1.00 77.00 620 ASN A CA 1
ATOM 4989 C C . ASN A 1 620 ? -2.970 -7.189 3.367 1.00 77.00 620 ASN A C 1
ATOM 4991 O O . ASN A 1 620 ? -3.465 -8.204 3.851 1.00 77.00 620 ASN A O 1
ATOM 4995 N N . TRP A 1 621 ? -2.519 -7.147 2.120 1.00 80.56 621 TRP A N 1
ATOM 4996 C CA . TRP A 1 621 ? -2.449 -8.346 1.297 1.00 80.56 621 TRP A CA 1
ATOM 4997 C C . TRP A 1 621 ? -1.442 -9.342 1.873 1.00 80.56 621 TRP A C 1
ATOM 4999 O O . TRP A 1 621 ? -0.359 -8.931 2.300 1.00 80.56 621 TRP A O 1
ATOM 5009 N N . PRO A 1 622 ? -1.738 -10.653 1.840 1.00 83.50 622 PRO A N 1
ATOM 5010 C CA . PRO A 1 622 ? -0.686 -11.647 1.962 1.00 83.50 622 PRO A CA 1
ATOM 5011 C C . PRO A 1 622 ? 0.372 -11.375 0.878 1.00 83.50 622 PRO A C 1
ATOM 5013 O O . PRO A 1 622 ? -0.011 -11.199 -0.282 1.00 83.50 622 PRO A O 1
ATOM 5016 N N . PRO A 1 623 ? 1.679 -11.353 1.197 1.00 87.19 623 PRO A N 1
ATOM 5017 C CA . PRO A 1 623 ? 2.708 -10.929 0.244 1.00 87.19 623 PRO A CA 1
ATOM 5018 C C . PRO A 1 623 ? 2.710 -11.698 -1.083 1.00 87.19 623 PRO A C 1
ATOM 5020 O O . PRO A 1 623 ? 3.093 -11.148 -2.112 1.00 87.19 623 PRO A O 1
ATOM 5023 N N . THR A 1 624 ? 2.238 -12.946 -1.077 1.00 89.12 624 THR A N 1
ATOM 5024 C CA . THR A 1 624 ? 2.142 -13.825 -2.251 1.00 89.12 624 THR A CA 1
ATOM 5025 C C . THR A 1 624 ? 0.861 -13.663 -3.075 1.00 89.12 624 THR A C 1
ATOM 5027 O O . THR A 1 624 ? 0.754 -14.260 -4.146 1.00 89.12 624 THR A O 1
ATOM 5030 N N . HIS A 1 625 ? -0.121 -12.869 -2.627 1.00 85.81 625 HIS A N 1
ATOM 5031 C CA . HIS A 1 625 ? -1.323 -12.597 -3.427 1.00 85.81 625 HIS A CA 1
ATOM 5032 C C . HIS A 1 625 ? -0.949 -11.945 -4.752 1.00 85.81 625 HIS A C 1
ATOM 5034 O O . HIS A 1 625 ? -0.093 -11.069 -4.779 1.00 85.81 625 HIS A O 1
ATOM 5040 N N . SER A 1 626 ? -1.588 -12.334 -5.855 1.00 93.25 626 SER A N 1
ATOM 5041 C CA . SER A 1 626 ? -1.214 -11.795 -7.163 1.00 93.25 626 SER A CA 1
ATOM 5042 C C . SER A 1 626 ? -1.458 -10.286 -7.249 1.00 93.25 626 SER A C 1
ATOM 5044 O O . SER A 1 626 ? -2.456 -9.772 -6.738 1.00 93.25 626 SER A O 1
ATOM 5046 N N . PHE A 1 627 ? -0.554 -9.581 -7.939 1.00 95.19 627 PHE A N 1
ATOM 5047 C CA . PHE A 1 627 ? -0.702 -8.145 -8.188 1.00 95.19 627 PHE A CA 1
ATOM 5048 C C . PHE A 1 627 ? -2.015 -7.845 -8.925 1.00 95.19 627 PHE A C 1
ATOM 5050 O O . PHE A 1 627 ? -2.744 -6.957 -8.502 1.00 95.19 627 PHE A O 1
ATOM 5057 N N . HIS A 1 628 ? -2.378 -8.673 -9.912 1.00 94.69 628 HIS A N 1
ATOM 5058 C CA . HIS A 1 628 ? -3.661 -8.619 -10.621 1.00 94.69 628 HIS A CA 1
ATOM 5059 C C . HIS A 1 628 ? -4.871 -8.536 -9.677 1.00 94.69 628 HIS A C 1
ATOM 5061 O O . HIS A 1 628 ? -5.687 -7.624 -9.771 1.00 94.69 628 HIS A O 1
ATOM 5067 N N . THR A 1 629 ? -4.962 -9.455 -8.708 1.00 88.81 629 THR A N 1
ATOM 5068 C CA . THR A 1 629 ? -6.069 -9.475 -7.736 1.00 88.81 629 THR A CA 1
ATOM 5069 C C . THR A 1 629 ? -6.031 -8.245 -6.835 1.00 88.81 629 THR A C 1
ATOM 5071 O O . THR A 1 629 ? -7.069 -7.662 -6.518 1.00 88.81 629 THR A O 1
ATOM 5074 N N . ALA A 1 630 ? -4.828 -7.819 -6.441 1.00 91.69 630 ALA A N 1
ATOM 5075 C CA . ALA A 1 630 ? -4.652 -6.665 -5.574 1.00 91.69 630 ALA A CA 1
ATOM 5076 C C . ALA A 1 630 ? -5.132 -5.352 -6.215 1.00 91.69 630 ALA A C 1
ATOM 5078 O O . ALA A 1 630 ? -5.525 -4.452 -5.477 1.00 91.69 630 ALA A O 1
ATOM 5079 N N . LEU A 1 631 ? -5.181 -5.258 -7.551 1.00 94.06 631 LEU A N 1
ATOM 5080 C CA . LEU A 1 631 ? -5.734 -4.104 -8.275 1.00 94.06 631 LEU A CA 1
ATOM 5081 C C . LEU A 1 631 ? -7.253 -3.929 -8.100 1.00 94.06 631 LEU A C 1
ATOM 5083 O O . LEU A 1 631 ? -7.790 -2.883 -8.467 1.00 94.06 631 LEU A O 1
ATOM 5087 N N . LYS A 1 632 ? -7.960 -4.922 -7.538 1.00 89.56 632 LYS A N 1
ATOM 5088 C CA . LYS A 1 632 ? -9.408 -4.879 -7.253 1.00 89.56 632 LYS A CA 1
ATOM 5089 C C . LYS A 1 632 ? -10.242 -4.394 -8.452 1.00 89.56 632 LYS A C 1
ATOM 5091 O O . LYS A 1 632 ? -11.117 -3.543 -8.297 1.00 89.56 632 LYS A O 1
ATOM 5096 N N . GLY A 1 633 ? -9.947 -4.900 -9.651 1.00 89.75 633 GLY A N 1
ATOM 5097 C CA . GLY A 1 633 ? -10.670 -4.552 -10.879 1.00 89.75 633 GLY A CA 1
ATOM 5098 C C . GLY A 1 633 ? -10.185 -3.278 -11.586 1.00 89.75 633 GLY A C 1
ATOM 5099 O O . GLY A 1 633 ? -10.753 -2.893 -12.608 1.00 89.75 633 GLY A O 1
ATOM 5100 N N . PHE A 1 634 ? -9.135 -2.612 -11.094 1.00 95.94 634 PHE A N 1
ATOM 5101 C CA . PHE A 1 634 ? -8.536 -1.474 -11.789 1.00 95.94 634 PHE A CA 1
ATOM 5102 C C . PHE A 1 634 ? -7.680 -1.924 -12.985 1.00 95.94 634 PHE A C 1
ATOM 5104 O O . PHE A 1 634 ? -6.463 -2.051 -12.880 1.00 95.94 634 PHE A O 1
ATOM 5111 N N . HIS A 1 635 ? -8.327 -2.124 -14.135 1.00 95.38 635 HIS A N 1
ATOM 5112 C CA . HIS A 1 635 ? -7.675 -2.542 -15.381 1.00 95.38 635 HIS A CA 1
ATOM 5113 C C . HIS A 1 635 ? -8.092 -1.658 -16.576 1.00 95.38 635 HIS A C 1
ATOM 5115 O O . HIS A 1 635 ? -8.664 -2.165 -17.543 1.00 95.38 635 HIS A O 1
ATOM 5121 N N . PRO A 1 636 ? -7.842 -0.329 -16.548 1.00 95.94 636 PRO A N 1
ATOM 5122 C CA . PRO A 1 636 ? -8.167 0.527 -17.693 1.00 95.94 636 PRO A CA 1
ATOM 5123 C C . PRO A 1 636 ? -7.365 0.128 -18.943 1.00 95.94 636 PRO A C 1
ATOM 5125 O O . PRO A 1 636 ? -7.878 0.174 -20.054 1.00 95.94 636 PRO A O 1
ATOM 5128 N N . THR A 1 637 ? -6.113 -0.287 -18.748 1.00 96.50 637 THR A N 1
ATOM 5129 C CA . THR A 1 637 ? -5.187 -0.860 -19.733 1.00 96.50 637 THR A CA 1
ATOM 5130 C C . THR A 1 637 ? -4.080 -1.597 -18.964 1.00 96.50 637 THR A C 1
ATOM 5132 O O . THR A 1 637 ? -4.213 -1.791 -17.757 1.00 96.50 637 THR A O 1
ATOM 5135 N N . ASN A 1 638 ? -2.994 -2.015 -19.622 1.00 97.19 638 ASN A N 1
ATOM 5136 C CA . ASN A 1 638 ? -1.846 -2.633 -18.953 1.00 97.19 638 ASN A CA 1
ATOM 5137 C C . ASN A 1 638 ? -1.282 -1.679 -17.892 1.00 97.19 638 ASN A C 1
ATOM 5139 O O . ASN A 1 638 ? -1.076 -0.492 -18.163 1.00 97.19 638 ASN A O 1
ATOM 5143 N N . VAL A 1 639 ? -1.007 -2.200 -16.701 1.00 98.38 639 VAL A N 1
ATOM 5144 C CA . VAL A 1 639 ? -0.526 -1.422 -15.558 1.00 98.38 639 VAL A CA 1
ATOM 5145 C C . VAL A 1 639 ? 0.880 -1.876 -15.205 1.00 98.38 639 VAL A C 1
ATOM 5147 O O . VAL A 1 639 ? 1.145 -3.065 -15.079 1.00 98.38 639 VAL A O 1
ATOM 5150 N N . ALA A 1 640 ? 1.787 -0.930 -15.001 1.00 98.56 640 ALA A N 1
ATOM 5151 C CA . ALA A 1 640 ? 3.075 -1.183 -14.377 1.00 98.56 640 ALA A CA 1
ATOM 5152 C C . ALA A 1 640 ? 3.269 -0.260 -13.180 1.00 98.56 640 ALA A C 1
ATOM 5154 O O . ALA A 1 640 ? 2.766 0.864 -13.166 1.00 98.56 640 ALA A O 1
ATOM 5155 N N . ILE A 1 641 ? 4.043 -0.705 -12.196 1.00 98.62 641 ILE A N 1
ATOM 5156 C CA . ILE A 1 641 ? 4.451 0.137 -11.077 1.00 98.62 641 ILE A CA 1
ATOM 5157 C C . ILE A 1 641 ? 5.931 -0.025 -10.748 1.00 98.62 641 ILE A C 1
ATOM 5159 O O . ILE A 1 641 ? 6.447 -1.140 -10.655 1.00 98.62 641 ILE A O 1
ATOM 5163 N N . LEU A 1 642 ? 6.596 1.117 -10.552 1.00 98.38 642 LEU A N 1
ATOM 5164 C CA . LEU A 1 642 ? 7.951 1.226 -10.019 1.00 98.38 642 LEU A CA 1
ATOM 5165 C C . LEU A 1 642 ? 7.858 1.777 -8.600 1.00 98.38 642 LEU A C 1
ATOM 5167 O O . LEU A 1 642 ? 7.586 2.965 -8.405 1.00 98.38 642 LEU A O 1
ATOM 5171 N N . ARG A 1 643 ? 8.069 0.923 -7.600 1.00 96.88 643 ARG A N 1
ATOM 5172 C CA . ARG A 1 643 ? 7.894 1.286 -6.190 1.00 96.88 643 ARG A CA 1
ATOM 5173 C C . ARG A 1 643 ? 9.127 0.963 -5.368 1.00 96.88 643 ARG A C 1
ATOM 5175 O O . ARG A 1 643 ? 9.581 -0.173 -5.370 1.00 96.88 643 ARG A O 1
ATOM 5182 N N . THR A 1 644 ? 9.556 1.914 -4.544 1.00 94.19 644 THR A N 1
ATOM 5183 C CA . THR A 1 644 ? 10.340 1.621 -3.333 1.00 94.19 644 THR A CA 1
ATOM 5184 C C . THR A 1 644 ? 9.393 1.440 -2.146 1.00 94.19 644 THR A C 1
ATOM 5186 O O . THR A 1 644 ? 8.447 2.216 -2.003 1.00 94.19 644 THR A O 1
ATOM 5189 N N . LEU A 1 645 ? 9.583 0.403 -1.324 1.00 92.44 645 LEU A N 1
ATOM 5190 C CA . LEU A 1 645 ? 8.621 0.054 -0.270 1.00 92.44 645 LEU A CA 1
ATOM 5191 C C . LEU A 1 645 ? 8.747 0.996 0.936 1.00 92.44 645 LEU A C 1
ATOM 5193 O O . LEU A 1 645 ? 9.776 1.000 1.609 1.00 92.44 645 LEU A O 1
ATOM 5197 N N . LYS A 1 646 ? 7.700 1.781 1.215 1.00 89.50 646 LYS A N 1
ATOM 5198 C CA . LYS A 1 646 ? 7.628 2.724 2.351 1.00 89.50 646 LYS A CA 1
ATOM 5199 C C . LYS A 1 646 ? 6.354 2.529 3.191 1.00 89.50 646 LYS A C 1
ATOM 5201 O O . LYS A 1 646 ? 5.970 3.420 3.948 1.00 89.50 646 LYS A O 1
ATOM 5206 N N . ALA A 1 647 ? 5.698 1.380 3.042 1.00 87.12 647 ALA A N 1
ATOM 5207 C CA . ALA A 1 647 ? 4.450 1.020 3.702 1.00 87.12 647 ALA A CA 1
ATOM 5208 C C . ALA A 1 647 ? 4.267 -0.504 3.725 1.00 87.12 647 ALA A C 1
ATOM 5210 O O . ALA A 1 647 ? 4.608 -1.182 2.756 1.00 87.12 647 ALA A O 1
ATOM 5211 N N . ASP A 1 648 ? 3.601 -1.033 4.761 1.00 82.12 648 ASP A N 1
ATOM 5212 C CA . ASP A 1 648 ? 3.524 -2.491 4.984 1.00 82.12 648 ASP A CA 1
ATOM 5213 C C . ASP A 1 648 ? 2.789 -3.273 3.877 1.00 82.12 648 ASP A C 1
ATOM 5215 O O . ASP A 1 648 ? 2.858 -4.494 3.831 1.00 82.12 648 ASP A O 1
ATOM 5219 N N . THR A 1 649 ? 2.024 -2.591 3.012 1.00 87.25 649 THR A N 1
ATOM 5220 C CA . THR A 1 649 ? 1.246 -3.274 1.970 1.00 87.25 649 THR A CA 1
ATOM 5221 C C . THR A 1 649 ? 2.201 -3.781 0.902 1.00 87.25 649 THR A C 1
ATOM 5223 O O . THR A 1 649 ? 3.035 -3.028 0.402 1.00 87.25 649 THR A O 1
ATOM 5226 N N . VAL A 1 650 ? 2.098 -5.053 0.548 1.00 92.75 650 VAL A N 1
ATOM 5227 C CA . VAL A 1 650 ? 2.905 -5.686 -0.492 1.00 92.75 650 VAL A CA 1
ATOM 5228 C C . VAL A 1 650 ? 2.145 -6.900 -1.009 1.00 92.75 650 VAL A C 1
ATOM 5230 O O . VAL A 1 650 ? 1.427 -7.556 -0.263 1.00 92.75 650 VAL A O 1
ATOM 5233 N N . CYS A 1 651 ? 2.261 -7.167 -2.300 1.00 93.06 651 CYS A N 1
ATOM 5234 C CA . CYS A 1 651 ? 1.673 -8.326 -2.955 1.00 93.06 651 CYS A CA 1
ATOM 5235 C C . CYS A 1 651 ? 2.564 -8.713 -4.140 1.00 93.06 651 CYS A C 1
ATOM 5237 O O . CYS A 1 651 ? 3.478 -7.971 -4.503 1.00 93.06 651 CYS A O 1
ATOM 5239 N N . GLY A 1 652 ? 2.292 -9.849 -4.765 1.00 92.44 652 GLY A N 1
ATOM 5240 C CA . GLY A 1 652 ? 2.977 -10.332 -5.958 1.00 92.44 652 GLY A CA 1
ATOM 5241 C C . GLY A 1 652 ? 4.406 -10.810 -5.708 1.00 92.44 652 GLY A C 1
ATOM 5242 O O . GLY A 1 652 ? 5.181 -10.863 -6.659 1.00 92.44 652 GLY A O 1
ATOM 5243 N N . LEU A 1 653 ? 4.764 -11.123 -4.459 1.00 93.88 653 LEU A N 1
ATOM 5244 C CA . LEU A 1 653 ? 6.040 -11.748 -4.120 1.00 93.88 653 LEU A CA 1
ATOM 5245 C C . LEU A 1 653 ? 5.980 -13.266 -4.324 1.00 93.88 653 LEU A C 1
ATOM 5247 O O . LEU A 1 653 ? 4.929 -13.895 -4.197 1.00 93.88 653 LEU A O 1
ATOM 5251 N N . GLY A 1 654 ? 7.132 -13.867 -4.603 1.00 85.44 654 GLY A N 1
ATOM 5252 C CA . GLY A 1 654 ? 7.301 -15.314 -4.553 1.00 85.44 654 GLY A CA 1
ATOM 5253 C C . GLY A 1 654 ? 7.197 -15.847 -3.114 1.00 85.44 654 GLY A C 1
ATOM 5254 O O . GLY A 1 654 ? 7.524 -15.123 -2.168 1.00 85.44 654 GLY A O 1
ATOM 5255 N N . PRO A 1 655 ? 6.777 -17.111 -2.918 1.00 84.44 655 PRO A N 1
ATOM 5256 C CA . PRO A 1 655 ? 6.774 -17.741 -1.598 1.00 84.44 655 PRO A CA 1
ATOM 5257 C C . PRO A 1 655 ? 8.150 -17.650 -0.919 1.00 84.44 655 PRO A C 1
ATOM 5259 O O . PRO A 1 655 ? 9.165 -17.936 -1.553 1.00 84.44 655 PRO A O 1
ATOM 5262 N N . GLY A 1 656 ? 8.192 -17.242 0.352 1.00 83.75 656 GLY A N 1
ATOM 5263 C CA . GLY A 1 656 ? 9.431 -17.101 1.127 1.00 83.75 656 GLY A CA 1
ATOM 5264 C C . GLY A 1 656 ? 10.192 -15.784 0.920 1.00 83.75 656 GLY A C 1
ATOM 5265 O O . GLY A 1 656 ? 11.085 -15.474 1.706 1.00 83.75 656 GLY A O 1
ATOM 5266 N N . GLN A 1 657 ? 9.880 -14.987 -0.112 1.00 88.38 657 GLN A N 1
ATOM 5267 C CA . GLN A 1 657 ? 10.628 -13.750 -0.386 1.00 88.38 657 GLN A CA 1
ATOM 5268 C C . GLN A 1 657 ? 10.424 -12.677 0.691 1.00 88.38 657 GLN A C 1
ATOM 5270 O O . GLN A 1 657 ? 11.365 -11.947 1.001 1.00 88.38 657 GLN A O 1
ATOM 5275 N N . ALA A 1 658 ? 9.213 -12.567 1.246 1.00 87.94 658 ALA A N 1
ATOM 5276 C CA . ALA A 1 658 ? 8.917 -11.608 2.309 1.00 87.94 658 ALA A CA 1
ATOM 5277 C C . ALA A 1 658 ? 9.689 -11.962 3.586 1.00 87.94 658 ALA A C 1
ATOM 5279 O O . ALA A 1 658 ? 10.299 -11.099 4.206 1.00 87.94 658 ALA A O 1
ATOM 5280 N N . GLU A 1 659 ? 9.716 -13.246 3.930 1.00 86.44 659 GLU A N 1
ATOM 5281 C CA . GLU A 1 659 ? 10.401 -13.791 5.096 1.00 86.44 659 GLU A CA 1
ATOM 5282 C C . GLU A 1 659 ? 11.920 -13.624 4.979 1.00 86.44 659 GLU A C 1
ATOM 5284 O O . GLU A 1 659 ? 12.569 -13.218 5.938 1.00 86.44 659 GLU A O 1
ATOM 5289 N N . MET A 1 660 ? 12.488 -13.856 3.790 1.00 87.06 660 MET A N 1
ATOM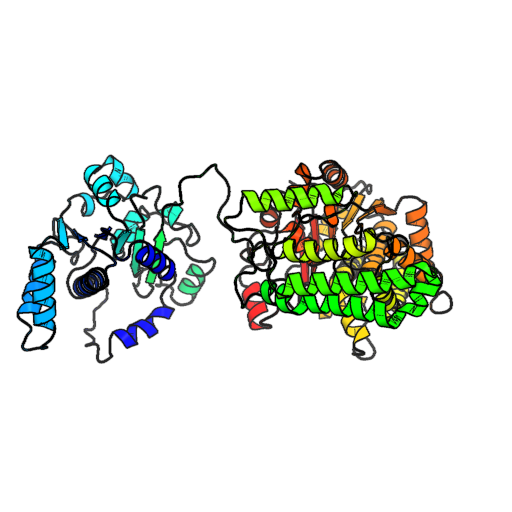 5290 C CA . MET A 1 660 ? 13.910 -13.602 3.529 1.00 87.06 660 MET A CA 1
ATOM 5291 C C . MET A 1 660 ? 14.273 -12.116 3.656 1.00 87.06 660 MET A C 1
ATOM 5293 O O . MET A 1 660 ? 15.358 -11.781 4.136 1.00 87.06 660 MET A O 1
ATOM 5297 N N . ALA A 1 661 ? 13.393 -11.217 3.205 1.00 88.31 661 ALA A N 1
ATOM 5298 C CA . ALA A 1 661 ? 13.600 -9.779 3.350 1.00 88.31 661 ALA A CA 1
ATOM 5299 C C . ALA A 1 661 ? 13.527 -9.352 4.826 1.00 88.31 661 ALA A C 1
ATOM 5301 O O . ALA A 1 661 ? 14.394 -8.603 5.274 1.00 88.31 661 ALA A O 1
ATOM 5302 N N . GLU A 1 662 ? 12.559 -9.892 5.571 1.00 89.25 662 GLU A N 1
ATOM 5303 C CA . GLU A 1 662 ? 12.355 -9.675 7.009 1.00 89.25 662 GLU A CA 1
ATOM 5304 C C . GLU A 1 662 ? 13.533 -10.181 7.854 1.00 89.25 662 GLU A C 1
ATOM 5306 O O . GLU A 1 662 ? 14.003 -9.477 8.745 1.00 89.25 662 GLU A O 1
ATOM 5311 N N . GLU A 1 663 ? 14.071 -11.368 7.547 1.00 89.31 663 GLU A N 1
ATOM 5312 C CA . GLU A 1 663 ? 15.246 -11.925 8.235 1.00 89.31 663 GLU A CA 1
ATOM 5313 C C . GLU A 1 663 ? 16.483 -11.029 8.061 1.00 89.31 663 GLU A C 1
ATOM 5315 O O . GLU A 1 663 ? 17.299 -10.884 8.975 1.00 89.31 663 GLU A O 1
ATOM 5320 N N . LYS A 1 664 ? 16.621 -10.403 6.886 1.00 88.50 664 LYS A N 1
ATOM 5321 C CA . LYS A 1 664 ? 17.731 -9.497 6.569 1.00 88.50 664 LYS A CA 1
ATOM 5322 C C . LYS A 1 664 ? 17.537 -8.096 7.155 1.00 88.50 664 LYS A C 1
ATOM 5324 O O . LYS A 1 664 ? 18.519 -7.458 7.539 1.00 88.50 664 LYS A O 1
ATOM 5329 N N . ASP A 1 665 ? 16.309 -7.589 7.159 1.00 87.31 665 ASP A N 1
ATOM 5330 C CA . ASP A 1 665 ? 15.954 -6.246 7.616 1.00 87.31 665 ASP A CA 1
ATOM 5331 C C . ASP A 1 665 ? 14.505 -6.233 8.121 1.00 87.31 665 ASP A C 1
ATOM 5333 O O . ASP A 1 665 ? 13.573 -6.290 7.326 1.00 87.31 665 ASP A O 1
ATOM 5337 N N . THR A 1 666 ? 14.309 -6.106 9.433 1.00 85.81 666 THR A N 1
ATOM 5338 C CA . THR A 1 666 ? 12.978 -6.153 10.068 1.00 85.81 666 THR A CA 1
ATOM 5339 C C . THR A 1 666 ? 12.041 -5.022 9.628 1.00 85.81 666 THR A C 1
ATOM 5341 O O . THR A 1 666 ? 10.834 -5.116 9.789 1.00 85.81 666 THR A O 1
ATOM 5344 N N . ASP A 1 667 ? 12.577 -3.936 9.059 1.00 85.12 667 ASP A N 1
ATOM 5345 C CA . ASP A 1 667 ? 11.786 -2.814 8.533 1.00 85.12 667 ASP A CA 1
ATOM 5346 C C . ASP A 1 667 ? 11.875 -2.728 6.990 1.00 85.12 667 ASP A C 1
ATOM 5348 O O . ASP A 1 667 ? 11.774 -1.646 6.389 1.00 85.12 667 ASP A O 1
ATOM 5352 N N . TRP A 1 668 ? 12.116 -3.857 6.310 1.00 88.06 668 TRP A N 1
ATOM 5353 C CA . TRP A 1 668 ? 12.367 -3.921 4.862 1.00 88.06 668 TRP A CA 1
ATOM 5354 C C . TRP A 1 668 ? 11.283 -3.244 4.010 1.00 88.06 668 TRP A C 1
ATOM 5356 O O . TRP A 1 668 ? 11.596 -2.584 3.015 1.00 88.06 668 TRP A O 1
ATOM 5366 N N . ASN A 1 669 ? 10.015 -3.359 4.407 1.00 86.31 669 ASN A N 1
ATOM 5367 C CA . ASN A 1 669 ? 8.862 -2.799 3.700 1.00 86.31 669 ASN A CA 1
ATOM 5368 C C . ASN A 1 669 ? 8.529 -1.344 4.100 1.00 86.31 669 ASN A C 1
ATOM 5370 O O . ASN A 1 669 ? 7.613 -0.755 3.524 1.00 86.31 669 ASN A O 1
ATOM 5374 N N . LEU A 1 670 ? 9.273 -0.739 5.038 1.00 85.12 670 LEU A N 1
ATOM 5375 C CA . LEU A 1 670 ? 8.998 0.600 5.592 1.00 85.12 670 LEU A CA 1
ATOM 5376 C C . LEU A 1 670 ? 10.085 1.643 5.298 1.00 85.12 670 LEU A C 1
ATOM 5378 O O . LEU A 1 670 ? 9.846 2.848 5.411 1.00 85.12 670 LEU A O 1
ATOM 5382 N N . THR A 1 671 ? 11.290 1.202 4.944 1.00 83.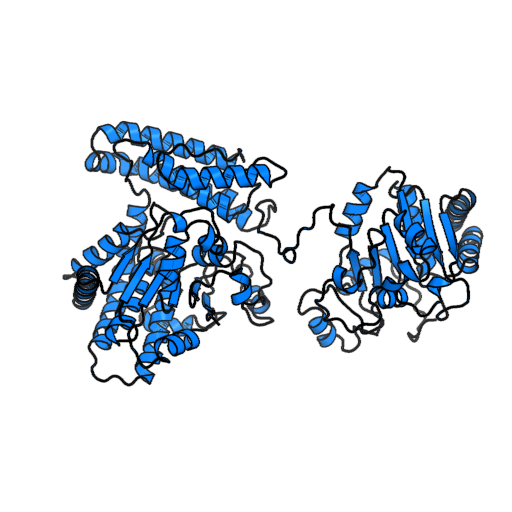38 671 THR A N 1
ATOM 5383 C CA . THR A 1 671 ? 12.490 2.058 4.895 1.00 83.38 671 THR A CA 1
ATOM 5384 C C . THR A 1 671 ? 12.800 2.651 3.520 1.00 83.38 671 THR A C 1
ATOM 5386 O O . THR A 1 671 ? 13.680 3.503 3.407 1.00 83.38 671 THR A O 1
ATOM 5389 N N . GLY A 1 672 ? 12.125 2.206 2.458 1.00 86.50 672 GLY A N 1
ATOM 5390 C CA . GLY A 1 672 ? 12.438 2.577 1.073 1.00 86.50 672 GLY A CA 1
ATOM 5391 C C . GLY A 1 672 ? 13.698 1.907 0.517 1.00 86.50 672 GLY A C 1
ATOM 5392 O O . GLY A 1 672 ? 14.156 2.281 -0.563 1.00 86.50 672 GLY A O 1
ATOM 5393 N N . LYS A 1 673 ? 14.287 0.941 1.239 1.00 86.81 673 LYS A N 1
ATOM 5394 C CA . LYS A 1 673 ? 15.508 0.240 0.806 1.00 86.81 673 LYS A CA 1
ATOM 5395 C C . LYS A 1 673 ? 15.252 -0.782 -0.297 1.00 86.81 673 LYS A C 1
ATOM 5397 O O . LYS A 1 673 ? 16.134 -0.958 -1.136 1.00 86.81 673 LYS A O 1
ATOM 5402 N N . TYR A 1 674 ? 14.085 -1.425 -0.270 1.00 92.38 674 TYR A N 1
ATOM 5403 C CA . TYR A 1 674 ? 13.664 -2.456 -1.215 1.00 92.38 674 TYR A CA 1
ATOM 5404 C C . TYR A 1 674 ? 12.772 -1.878 -2.317 1.00 92.38 674 TYR A C 1
ATOM 5406 O O . TYR A 1 674 ? 12.114 -0.852 -2.117 1.00 92.38 674 TYR A O 1
ATOM 5414 N N . GLY A 1 675 ? 12.750 -2.543 -3.472 1.00 93.62 675 GLY A N 1
ATOM 5415 C CA . GLY A 1 675 ? 12.050 -2.100 -4.672 1.00 93.62 675 GLY A CA 1
ATOM 5416 C C . GLY A 1 675 ? 11.239 -3.201 -5.352 1.00 93.62 675 GLY A C 1
ATOM 5417 O O . GLY A 1 675 ? 11.511 -4.390 -5.177 1.00 93.62 675 GLY A O 1
ATOM 5418 N N . LEU A 1 676 ? 10.255 -2.781 -6.149 1.00 95.88 676 LEU A N 1
ATOM 5419 C CA . LEU A 1 676 ? 9.400 -3.615 -6.993 1.00 95.88 676 LEU A CA 1
ATOM 5420 C C . LEU A 1 676 ? 9.281 -2.986 -8.383 1.00 95.88 676 LEU A C 1
ATOM 5422 O O . LEU A 1 676 ? 9.004 -1.790 -8.506 1.00 95.88 676 LEU A O 1
ATOM 5426 N N . ILE A 1 677 ? 9.427 -3.819 -9.411 1.00 97.94 677 ILE A N 1
ATOM 5427 C CA . ILE A 1 677 ? 8.963 -3.563 -10.775 1.00 97.94 677 ILE A CA 1
ATOM 5428 C C . ILE A 1 677 ? 7.901 -4.617 -11.057 1.00 97.94 677 ILE A C 1
ATOM 5430 O O . ILE A 1 677 ? 8.235 -5.783 -11.266 1.00 97.94 677 ILE A O 1
ATOM 5434 N N . GLN A 1 678 ? 6.635 -4.212 -11.029 1.00 98.19 678 GLN A N 1
ATOM 5435 C CA . GLN A 1 678 ? 5.497 -5.102 -11.258 1.00 98.19 678 GLN A CA 1
ATOM 5436 C C . GLN A 1 678 ? 4.702 -4.664 -12.482 1.00 98.19 678 GLN A C 1
ATOM 5438 O O . GLN A 1 678 ? 4.582 -3.471 -12.751 1.00 98.19 678 GLN A O 1
ATOM 5443 N N . PHE A 1 679 ? 4.169 -5.638 -13.210 1.00 98.31 679 PHE A N 1
ATOM 5444 C CA . PHE A 1 679 ? 3.416 -5.486 -14.442 1.00 98.31 679 PHE A CA 1
ATOM 5445 C C . PHE A 1 679 ? 2.178 -6.388 -14.405 1.00 98.31 679 PHE A C 1
ATOM 5447 O O . PHE A 1 679 ? 2.268 -7.572 -14.083 1.00 98.31 679 PHE A O 1
ATOM 5454 N N . ASP A 1 680 ? 1.031 -5.819 -14.758 1.00 97.06 680 ASP A N 1
ATOM 5455 C CA . ASP A 1 680 ? -0.248 -6.499 -14.916 1.00 97.06 680 ASP A CA 1
ATOM 5456 C C . ASP A 1 680 ? -0.783 -6.262 -16.341 1.00 97.06 680 ASP A C 1
ATOM 5458 O O . ASP A 1 680 ? -1.041 -5.109 -16.716 1.00 97.06 680 ASP A O 1
ATOM 5462 N N . PRO A 1 681 ? -0.915 -7.312 -17.172 1.00 92.94 681 PRO A N 1
ATOM 5463 C CA . PRO A 1 681 ? -1.505 -7.188 -18.496 1.00 92.94 681 PRO A CA 1
ATOM 5464 C C . PRO A 1 681 ? -3.037 -7.154 -18.428 1.00 92.94 681 PRO A C 1
ATOM 5466 O O . PRO A 1 681 ? -3.649 -7.803 -17.583 1.00 92.94 681 PRO A O 1
ATOM 5469 N N . VAL A 1 682 ? -3.667 -6.474 -19.388 1.00 84.12 682 VAL A N 1
ATOM 5470 C CA . VAL A 1 682 ? -5.116 -6.613 -19.619 1.00 84.12 682 VAL A CA 1
ATOM 5471 C C . VAL A 1 682 ? -5.365 -7.796 -20.546 1.00 84.12 682 VAL A C 1
ATOM 5473 O O . VAL A 1 682 ? -4.755 -7.869 -21.616 1.00 84.12 682 VAL A O 1
ATOM 5476 N N . PHE A 1 683 ? -6.228 -8.715 -20.103 1.00 56.34 683 PHE A N 1
ATOM 5477 C CA . PHE A 1 683 ? -6.630 -9.919 -20.834 1.00 56.34 683 PHE A CA 1
ATOM 5478 C C . PHE A 1 683 ? -7.721 -9.654 -21.870 1.00 56.34 683 PHE A C 1
ATOM 5480 O O . PHE A 1 683 ? -8.643 -8.858 -21.573 1.00 56.34 683 PHE A O 1
#

InterPro domains:
  IPR002791 Damage-control phosphatase ARMT1-like, metal-binding domain [PF01937] (14-218)
  IPR002791 Damage-control phosphatase ARMT1-like, metal-binding domain [PF01937] (269-659)
  IPR036075 Damage-control phosphatase ARMT1-like, metal-binding domain superfamily [SSF111321] (22-217)
  IPR036075 Damage-control phosphatase ARMT1-like, metal-binding domain superfamily [SSF111321] (348-657)
  IPR039763 Damage-control phosphatase ARMT1 [PTHR12260] (256-681)

Foldseek 3Di:
DAPDPDPPDPPPDDVVVVVVVLVVQAQADPVVVVVVLLVVQAQHAFEEEEAWAFFDPRVVVVLVVLCVCCVRRSYQAYEYEFEPDCDPPGTDDPVSNVVCLVCQLVCCVPDVCSVVSSVVSVVCDVVNSYHYDYDCVSVDPAALQCCCVVPVPVLLVLLRGQEYEYEEDVSLCSQQVVDQDDQAAQSVVSSVNNPSFKYWYKYQQQANHHHRGDPCSVVVLCVVPVCRRRPRSHIYTDIDHDDPPDDDDDDDDFDFDALQDCPFPLVCCLQPVLLVVLVVLLVLLVVCVVVLCVVQHVLVNVLSVQLSVQSVVLSVQSNVFHADDQQDDPDPQSVVQNVVLVVCVVPDPDGHTLRGDGSLNNQLSSQVSSLSSQCPDDRRNAPQSLVVVLVVLQVLCVVLLQLLLVVLVVVLPDPPDDVVVLLVQLLLLLLLLLCQVVSSVCSVVVPPPDPDDRSSNCSVVLPVQAQADPSVVVVCLLPVDPDLAAEEEEEWAFHHRSLSSVLSSLCSCCSVSSYQAYEYEFEPGNHPSGGDDPVSNVCSLVVQLPVCVPHVRSVVSSVVSVVCPVVRSYHYDYDCVSSHSAQLQCCCVPPVVVLLVCLPGSEYEYEEDSNLCSQQVSGQDDQAAQSVVSSVNSPSFKYKYSYQQQGNHHYNGDPCSVVVQCVVPVCSRRPSSHIYIDIDGDD

Secondary structure (DSSP, 8-state):
--SS--------S-HHHHHHHHGGGEEEE-HHHHHHHHHHHTTS--EEEEE--BTTHHHHHHHHHHHHHHHTTS-SEEEEEEBSS--TTTB-BHHHHHHHHHHHHT-TTT-SHHHHHHHHHHHHHHTTSEEEEE-GGGGSS--GGGHHHH-HHHHHHHHT-SEEEEEHHHHHHHHTTT----TTS-HHHHTTT--SS-EEEEEE--SS---SPPTTHHHHHHHH-TTTTTSS--EEEEEE-PPPS---S----PPB-BTT-TTSHHHHIIIIIHHHHHHHHHHHHHHSHHHHHHHH-TTHHHHHHHHHHHHHHHHHHHHTTPBP-----SSHHHHHHHHHHHHHHHHSSS--BTTSSBHHHHHHHHHHHHHHHHHTSSSSTT--TTHHHHHHHHHHTHHHHHHHHHHHHHHHT-SS--HHHHHHHHHHHHHHHHHHHHHHHHHHTT--PPS---TTTSTGGGGGGEEEE-HHHHHHHHHSSS----EEEEE--BSTHHHHHHHHHHHHHHHTTS-SEEEEEEBSS--TTTBPBHHHHHHHHHHHHH-TTT-SHHHHHHHHHHHHHHHTSEEEEE-GGGGSS--GGGHHHH-HHHHHHHHT-SEEEEEHHHHHHHHTTTB---TTS-HHHHTTT--SS-EEEEEE--SS---SPPTTHHHHHHHH-TTTTTSS-SEEEEEE---

Radius of gyration: 32.53 Å; Cα contacts (8 Å, |Δi|>4): 1092; chains: 1; bounding box: 69×92×85 Å

pLDDT: mean 88.03, std 16.3, range [23.3, 98.88]

Organism: NCBI:txid170555

Sequence (683 aa):
MSISLGSASAATSDPLTLVNQLEYFILADDSLKIWSKLLDIRNKNSTIDFVCDNAGYELFTDLCLADFLVTYGFASRIRFHIKVLPWFVSDAMVHDVTWTVDTLKNAGFHSAHLPELGSRWQNHIDSDAWELIPSDFWTLPYEYWAMKEVDSKLYSKLCEAAMILFKGDLNYRKLMGEVNWLATESFHNALQGFHPSNIAALRTIKADVVSGLKPGLAEAAAARDPQWNFAGDYGLIQYDGAACDDVTEECACVDVKSIEKEVSFAYVTVKDRLPVIITQVVDHLARDKDKIIKEYGEDAREEVKTVIGRLSELKNELQTNKPLIELKSQKRDAYQWNTFLEDQRKTGHQEPRWFGTVWLYAECYMYRRMWQIFELTQSLAQFDYFRKLKRNSLMFSLDGCVTVCDQLVIELNRQKVPLSEVKEMFGRILKLSLWANKFDMSISLGVSSGPTSDPLDLAPHNQDYLLVDQSELIWDKLTGTPNTNHLLDFVLDNAGFELFADLCLADFLCTFGLVSKIRFHAKTMPWFVSDAMLGDVEWTVNTLGEVGSYSQSVPELASRWQGYIKSGVWELLASDFWTLPYVFSAMEKKDPNLYDLLRESSLVLFKGDLNYRKLTGETNWPPTHSFHTALKGFHPTNVAILRTLKADTVCGLGPGQAEMAEEKDTDWNLTGKYGLIQFDPVF

Nearest PDB structures (foldseek):
  6umq-assembly2_B  TM=9.465E-01  e=6.577E-38  Homo sapiens
  6umr-assembly1_A  TM=9.495E-01  e=1.271E-37  Homo sapiens
  6umr-assembly2_B  TM=9.477E-01  e=7.480E-37  Homo sapiens
  7u1x-assembly2_B  TM=9.015E-01  e=1.575E-31  Schizosaccharomyces pombe
  7u1v-assembly1_A  TM=9.056E-01  e=5.589E-31  Schizosaccharomyces pombe

Solvent-accessible surface area (backbone atoms only — not comparable to full-atom values): 36526 Å² total; per-residue (Å²): 137,68,102,58,90,74,74,86,71,79,76,90,59,62,68,73,64,49,50,70,70,49,55,82,35,46,69,30,80,31,62,67,60,52,49,53,54,40,61,75,33,46,77,39,96,25,33,35,34,34,38,62,33,44,41,66,70,60,38,50,52,52,52,52,50,53,48,48,33,42,75,74,27,40,19,61,26,39,37,40,37,27,34,73,60,97,37,94,92,44,44,24,31,69,66,49,55,55,50,51,35,55,50,27,43,68,32,57,90,80,34,81,59,40,24,54,51,17,51,51,52,48,50,31,43,79,67,62,31,35,41,82,42,67,38,66,66,80,74,45,92,68,35,48,48,50,30,60,78,78,40,45,65,59,37,54,55,48,42,66,25,65,32,36,38,35,30,32,46,70,50,49,37,28,41,38,58,76,44,78,50,56,44,57,41,50,53,65,65,44,22,62,81,55,65,56,42,27,37,35,41,45,28,40,28,55,46,82,56,49,52,46,30,60,84,63,50,66,57,51,41,41,72,75,34,84,48,43,47,47,71,43,76,26,31,37,31,47,65,40,68,80,73,77,98,75,79,75,95,74,76,83,91,66,60,61,48,61,24,73,47,84,85,37,70,56,24,47,40,62,68,54,48,51,46,47,53,55,48,51,45,43,50,48,53,65,75,43,38,71,59,50,24,71,74,49,35,75,73,29,57,61,47,54,55,51,42,43,53,51,50,52,49,53,42,48,39,52,75,66,50,37,69,70,73,79,67,82,62,91,53,75,62,36,56,56,52,37,51,49,54,50,51,47,46,70,77,38,97,52,78,44,20,54,51,65,36,48,46,68,42,45,55,45,48,50,40,53,53,54,48,41,56,32,49,75,40,86,62,44,38,82,64,56,84,36,50,68,59,30,53,46,47,30,64,71,37,42,70,59,50,43,58,51,26,51,53,48,49,59,60,72,70,56,76,89,72,55,68,69,57,53,52,54,50,49,56,33,40,53,42,39,36,43,45,20,67,56,51,49,54,38,58,74,68,69,55,72,73,63,95,87,70,53,76,69,62,46,47,71,79,44,48,94,33,44,79,36,81,35,61,64,60,57,50,47,65,51,63,71,51,96,68,51,74,31,30,37,33,38,39,61,34,42,35,30,49,30,40,52,32,45,51,53,40,52,48,52,34,43,73,76,47,43,27,55,31,39,38,38,37,23,34,75,57,77,32,90,68,40,40,26,28,63,70,47,54,54,46,50,41,54,53,40,41,68,44,54,93,79,38,72,40,38,22,52,52,23,50,50,52,51,48,31,46,75,70,56,35,32,39,88,43,65,42,62,68,77,69,46,73,67,36,49,48,49,31,60,81,76,40,43,70,60,36,54,60,47,39,73,26,63,33,38,41,34,30,35,44,69,51,47,38,26,38,40,56,52,30,62,50,59,47,58,43,51,52,66,67,41,23,61,80,55,60,57,32,23,38,33,38,33,25,32,29,58,43,88,56,44,53,50,39,60,89,64,50,66,57,55,43,40,76,75,33,85,54,41,42,52,69,44,74,26,33,37,32,48,69,38,79,67,130

Mean predicted aligned error: 15.81 Å